Protein AF-A0A969AWW9-F1 (afdb_monomer_lite)

Radius of gyration: 29.96 Å; chains: 1; bounding box: 85×51×103 Å

Structure (mmCIF, N/CA/C/O backbone):
data_AF-A0A969AWW9-F1
#
_entry.id   AF-A0A969AWW9-F1
#
loop_
_atom_site.group_PDB
_atom_site.id
_atom_site.type_symbol
_atom_site.label_atom_id
_atom_site.label_alt_id
_atom_site.label_comp_id
_atom_site.label_asym_id
_atom_site.label_entity_id
_atom_site.label_seq_id
_atom_site.pdbx_PDB_ins_code
_atom_site.Cartn_x
_atom_site.Cartn_y
_atom_site.Cartn_z
_atom_site.occupancy
_atom_site.B_iso_or_equiv
_atom_site.auth_seq_id
_atom_site.auth_comp_id
_atom_site.auth_asym_id
_atom_site.auth_atom_id
_atom_site.pdbx_PDB_model_num
ATOM 1 N N . ARG A 1 1 ? -38.806 -22.828 31.845 1.00 36.97 1 ARG A N 1
ATOM 2 C CA . ARG A 1 1 ? -38.009 -23.152 30.639 1.00 36.97 1 ARG A CA 1
ATOM 3 C C . ARG A 1 1 ? -38.501 -22.253 29.519 1.00 36.97 1 ARG A C 1
ATOM 5 O O . ARG A 1 1 ? -39.472 -22.593 28.867 1.00 36.97 1 ARG A O 1
ATOM 12 N N . SER A 1 2 ? -37.865 -21.107 29.354 1.00 31.98 2 SER A N 1
ATOM 13 C CA . SER A 1 2 ? -38.026 -20.227 28.196 1.00 31.98 2 SER A CA 1
ATOM 14 C C . SER A 1 2 ? -36.754 -19.393 28.168 1.00 31.98 2 SER A C 1
ATOM 16 O O . SER A 1 2 ? -36.692 -18.295 28.705 1.00 31.98 2 SER A O 1
ATOM 18 N N . ALA A 1 3 ? -35.682 -20.030 27.698 1.00 30.47 3 ALA A N 1
ATOM 19 C CA . ALA A 1 3 ? -34.471 -19.326 27.329 1.00 30.47 3 ALA A CA 1
ATOM 20 C C . ALA A 1 3 ? -34.786 -18.638 26.001 1.00 30.47 3 ALA A C 1
ATOM 22 O O . ALA A 1 3 ? -34.836 -19.297 24.962 1.00 30.47 3 ALA A O 1
ATOM 23 N N . GLU A 1 4 ? -35.076 -17.343 26.050 1.00 33.41 4 GLU A N 1
ATOM 24 C CA . GLU A 1 4 ? -35.064 -16.505 24.858 1.00 33.41 4 GLU A CA 1
ATOM 25 C C . GLU A 1 4 ? -33.606 -16.388 24.410 1.00 33.41 4 GLU A C 1
ATOM 27 O O . GLU A 1 4 ? -32.812 -15.612 24.933 1.00 33.41 4 GLU A O 1
ATOM 32 N N . ARG A 1 5 ? -33.228 -17.263 23.477 1.00 35.44 5 ARG A N 1
ATOM 33 C CA . ARG A 1 5 ? -32.036 -17.091 22.654 1.00 35.44 5 ARG A CA 1
ATOM 34 C C . ARG A 1 5 ? -32.339 -15.957 21.680 1.00 35.44 5 ARG A C 1
ATOM 36 O O . ARG A 1 5 ? -33.062 -16.167 20.709 1.00 35.44 5 ARG A O 1
ATOM 43 N N . LEU A 1 6 ? -31.811 -14.770 21.955 1.00 31.50 6 LEU A N 1
ATOM 44 C CA . LEU A 1 6 ? -31.732 -13.699 20.968 1.00 31.50 6 LEU A CA 1
ATOM 45 C C . LEU A 1 6 ? -30.711 -14.111 19.904 1.00 31.50 6 LEU A C 1
ATOM 47 O O . LEU A 1 6 ? -29.504 -14.033 20.109 1.00 31.50 6 LEU A O 1
ATOM 51 N N . TRP A 1 7 ? -31.215 -14.593 18.772 1.00 31.75 7 TRP A N 1
ATOM 52 C CA . TRP A 1 7 ? -30.453 -14.691 17.536 1.00 31.75 7 TRP A CA 1
ATOM 53 C C . TRP A 1 7 ? -30.389 -13.283 16.944 1.00 31.75 7 TRP A C 1
ATOM 55 O O . TRP A 1 7 ? -31.351 -12.823 16.332 1.00 31.75 7 TRP A O 1
ATOM 65 N N . CYS A 1 8 ? -29.299 -12.556 17.178 1.00 40.34 8 CYS A N 1
ATOM 66 C CA . CYS A 1 8 ? -29.066 -11.298 16.479 1.00 40.34 8 CYS A CA 1
ATOM 67 C C . CYS A 1 8 ? -28.529 -11.646 15.084 1.00 40.34 8 CYS A C 1
ATOM 69 O O . CYS A 1 8 ? -27.363 -11.998 14.953 1.00 40.34 8 CYS A O 1
ATOM 71 N N . GLN A 1 9 ? -29.367 -11.585 14.044 1.00 47.66 9 GLN A N 1
ATOM 72 C CA . GLN A 1 9 ? -28.914 -11.609 12.641 1.00 47.66 9 GLN A CA 1
ATOM 73 C C . GLN A 1 9 ? -28.308 -10.255 12.218 1.00 47.66 9 GLN A C 1
ATOM 75 O O . GLN A 1 9 ? -28.541 -9.787 11.110 1.00 47.66 9 GLN A O 1
ATOM 80 N N . ARG A 1 10 ? -27.649 -9.544 13.137 1.00 70.81 10 ARG A N 1
ATOM 81 C CA . ARG A 1 10 ? -27.347 -8.117 12.995 1.00 70.81 10 ARG A CA 1
ATOM 82 C C . ARG A 1 10 ? -26.022 -7.757 13.644 1.00 70.81 10 ARG A C 1
ATOM 84 O O . ARG A 1 10 ? -25.650 -8.332 14.669 1.00 70.81 10 ARG A O 1
ATOM 91 N N . GLN A 1 11 ? -25.385 -6.768 13.033 1.00 79.75 11 GLN A N 1
ATOM 92 C CA . GLN A 1 11 ? -24.161 -6.109 13.459 1.00 79.75 11 GLN A CA 1
ATOM 93 C C . GLN A 1 11 ? -24.185 -5.728 14.948 1.00 79.75 11 GLN A C 1
ATOM 95 O O . GLN A 1 11 ? -25.173 -5.192 15.454 1.00 79.75 11 GLN A O 1
ATOM 100 N N . PHE A 1 12 ? -23.084 -5.989 15.651 1.00 89.88 12 PHE A N 1
ATOM 101 C CA . PHE A 1 12 ? -22.864 -5.572 17.034 1.00 89.88 12 PHE A CA 1
ATOM 102 C C . PHE A 1 12 ? -21.888 -4.395 17.081 1.00 89.88 12 PHE A C 1
ATOM 104 O O . PHE A 1 12 ? -20.783 -4.497 16.554 1.00 89.88 12 PHE A O 1
ATOM 111 N N . VAL A 1 13 ? -22.269 -3.306 17.755 1.00 91.25 13 VAL A N 1
ATOM 112 C CA . VAL A 1 13 ? -21.417 -2.122 17.942 1.00 91.25 13 VAL A CA 1
ATOM 113 C C . VAL A 1 13 ? -21.112 -1.921 19.428 1.00 91.25 13 VAL A C 1
ATOM 115 O O . VAL A 1 13 ? -22.020 -1.696 20.228 1.00 91.25 13 VAL A O 1
ATOM 118 N N . LEU A 1 14 ? -19.831 -1.972 19.796 1.00 94.69 14 LEU A N 1
ATOM 119 C CA . LEU A 1 14 ? -19.305 -1.598 21.107 1.00 94.69 14 LEU A CA 1
ATOM 120 C C . LEU A 1 14 ? -18.811 -0.148 21.065 1.00 94.69 14 LEU A C 1
ATOM 122 O O . LEU A 1 14 ? -17.746 0.119 20.515 1.00 94.69 14 LEU A O 1
ATOM 126 N N . LEU A 1 15 ? -19.568 0.772 21.663 1.00 94.44 15 LEU A N 1
ATOM 127 C CA . LEU A 1 15 ? -19.212 2.189 21.787 1.00 94.44 15 LEU A CA 1
ATOM 128 C C . LEU A 1 15 ? -18.663 2.476 23.189 1.00 94.44 15 LEU A C 1
ATOM 130 O O . LEU A 1 15 ? -19.399 2.351 24.169 1.00 94.44 15 LEU A O 1
ATOM 134 N N . ASN A 1 16 ? -17.399 2.888 23.293 1.00 93.75 16 ASN A N 1
ATOM 135 C CA . ASN A 1 16 ? -16.823 3.352 24.554 1.00 93.75 16 ASN A CA 1
ATOM 136 C C . ASN A 1 16 ? -15.764 4.451 24.333 1.00 93.75 16 ASN A C 1
ATOM 138 O O . ASN A 1 16 ? -14.600 4.121 24.094 1.00 93.75 16 ASN A O 1
ATOM 142 N N . PRO A 1 17 ? -16.117 5.745 24.480 1.00 93.19 17 PRO A N 1
ATOM 143 C CA . PRO A 1 17 ? -15.179 6.846 24.251 1.00 93.19 17 PRO A CA 1
ATOM 144 C C . PRO A 1 17 ? -13.960 6.853 25.185 1.00 93.19 17 PRO A C 1
ATOM 146 O O . PRO A 1 17 ? -12.937 7.450 24.862 1.00 93.19 17 PRO A O 1
ATOM 149 N N . ALA A 1 18 ? -14.036 6.177 26.338 1.00 90.50 18 ALA A N 1
ATOM 150 C CA . ALA A 1 18 ? -12.930 6.110 27.294 1.00 90.50 18 ALA A CA 1
ATOM 151 C C . ALA A 1 18 ? -11.772 5.202 26.844 1.00 90.50 18 ALA A C 1
ATOM 153 O O . ALA A 1 18 ? -10.684 5.294 27.410 1.00 90.50 18 ALA A O 1
ATOM 154 N N . GLY A 1 19 ? -12.006 4.328 25.859 1.00 92.19 19 GLY A N 1
ATOM 155 C CA . GLY A 1 19 ? -11.048 3.327 25.393 1.00 92.19 19 GLY A CA 1
ATOM 156 C C . GLY A 1 19 ? -11.542 1.889 25.560 1.00 92.19 19 GLY A C 1
ATOM 157 O O . GLY A 1 19 ? -12.453 1.598 26.342 1.00 92.19 19 GLY A O 1
ATOM 158 N N . VAL A 1 20 ? -10.941 0.967 24.809 1.00 93.06 20 VAL A N 1
ATOM 159 C CA . VAL A 1 20 ? -11.291 -0.462 24.809 1.00 93.06 20 VAL A CA 1
ATOM 160 C C . VAL A 1 20 ? -10.021 -1.309 24.842 1.00 93.06 20 VAL A C 1
ATOM 162 O O . VAL A 1 20 ? -9.106 -1.097 24.054 1.00 93.06 20 VAL A O 1
ATOM 165 N N . LEU A 1 21 ? -9.981 -2.302 25.731 1.00 92.88 21 LEU A N 1
ATOM 166 C CA . LEU A 1 21 ? -8.892 -3.275 25.827 1.00 92.88 21 LEU A CA 1
ATOM 167 C C . LEU A 1 21 ? -9.458 -4.694 25.717 1.00 92.88 21 LEU A C 1
ATOM 169 O O . LEU A 1 21 ? -10.200 -5.138 26.596 1.00 92.88 21 LEU A O 1
ATOM 173 N N . PHE A 1 22 ? -9.079 -5.414 24.664 1.00 93.25 22 PHE A N 1
ATOM 174 C CA . PHE A 1 22 ? -9.301 -6.852 24.540 1.00 93.25 22 PHE A CA 1
ATOM 175 C C . PHE A 1 22 ? -8.030 -7.579 24.985 1.00 93.25 22 PHE A C 1
ATOM 177 O O . PHE A 1 22 ? -6.976 -7.453 24.362 1.00 93.25 22 PHE A O 1
ATOM 184 N N . GLY A 1 23 ? -8.119 -8.312 26.094 1.00 89.44 23 GLY A N 1
ATOM 185 C CA . GLY A 1 23 ? -6.998 -9.088 26.626 1.00 89.44 23 GLY A CA 1
ATOM 186 C C . GLY A 1 23 ? -6.715 -10.354 25.803 1.00 89.44 23 GLY A C 1
ATOM 187 O O . GLY A 1 23 ? -7.521 -10.729 24.955 1.00 89.44 23 GLY A O 1
ATOM 188 N N . PRO A 1 24 ? -5.631 -11.091 26.104 1.00 85.88 24 PRO A N 1
ATOM 189 C CA . PRO A 1 24 ? -5.196 -12.253 25.314 1.00 85.88 24 PRO A CA 1
ATOM 190 C C . PRO A 1 24 ? -6.205 -13.403 25.233 1.00 85.88 24 PRO A C 1
ATOM 192 O O . PRO A 1 24 ? -6.166 -14.210 24.314 1.00 85.88 24 PRO A O 1
ATOM 195 N N . ASN A 1 25 ? -7.137 -13.475 26.187 1.00 87.62 25 ASN A N 1
ATOM 196 C CA . ASN A 1 25 ? -8.188 -14.495 26.223 1.00 87.62 25 ASN A CA 1
ATOM 197 C C . ASN A 1 25 ? -9.546 -13.977 25.717 1.00 87.62 25 ASN A C 1
ATOM 199 O O . ASN A 1 25 ? -10.559 -14.663 25.866 1.00 87.62 25 ASN A O 1
ATOM 203 N N . SER A 1 26 ? -9.605 -12.751 25.190 1.00 91.50 26 SER A N 1
ATOM 204 C CA . SER A 1 26 ? -10.827 -12.192 24.618 1.00 91.50 26 SER A CA 1
ATOM 205 C C . SER A 1 26 ? -11.180 -12.908 23.316 1.00 91.50 26 SER A C 1
ATOM 207 O O . SER A 1 26 ? -10.317 -13.134 22.471 1.00 91.50 26 SER A O 1
ATOM 209 N N . ALA A 1 27 ? -12.462 -13.240 23.167 1.00 92.88 27 ALA A N 1
ATOM 210 C CA . ALA A 1 27 ? -13.022 -13.847 21.968 1.00 92.88 27 ALA A CA 1
ATOM 211 C C . ALA A 1 27 ? -14.441 -13.331 21.714 1.00 92.88 27 ALA A C 1
ATOM 213 O O . ALA A 1 27 ? -15.163 -12.978 22.653 1.00 92.88 27 ALA A O 1
ATOM 214 N N . LEU A 1 28 ? -14.844 -13.316 20.444 1.00 91.62 28 LEU A N 1
ATOM 215 C CA . LEU A 1 28 ? -16.202 -12.976 20.028 1.00 91.62 28 LEU A CA 1
ATOM 216 C C . LEU A 1 28 ? -17.035 -14.248 19.850 1.00 91.62 28 LEU A C 1
ATOM 218 O O . LEU A 1 28 ? -16.562 -15.260 19.342 1.00 91.62 28 LEU A O 1
ATOM 222 N N . ASN A 1 29 ? -18.301 -14.188 20.259 1.00 88.00 29 ASN A N 1
ATOM 223 C CA . ASN A 1 29 ? -19.295 -15.222 19.979 1.00 88.00 29 ASN A CA 1
ATOM 224 C C . ASN A 1 29 ? -20.550 -14.543 19.429 1.00 88.00 29 ASN A C 1
ATOM 226 O O . ASN A 1 29 ? -21.509 -14.279 20.157 1.00 88.00 29 ASN A O 1
ATOM 230 N N . LEU A 1 30 ? -20.472 -14.170 18.155 1.00 86.56 30 LEU A N 1
ATOM 231 C CA . LEU A 1 30 ? -21.466 -13.372 17.450 1.00 86.56 30 LEU A CA 1
ATOM 232 C C . LEU A 1 30 ? -21.773 -14.036 16.104 1.00 86.56 30 LEU A C 1
ATOM 234 O O . LEU A 1 30 ? -20.891 -14.606 15.467 1.00 86.56 30 LEU A O 1
ATOM 238 N N . GLY A 1 31 ? -23.033 -13.964 15.676 1.00 84.19 31 GLY A N 1
ATOM 239 C CA . GLY A 1 31 ? -23.485 -14.513 14.393 1.00 84.19 31 GLY A CA 1
ATOM 240 C C . GLY A 1 31 ? -23.441 -13.520 13.229 1.00 84.19 31 GLY A C 1
ATOM 241 O O . GLY A 1 31 ? -24.075 -13.793 12.219 1.00 84.19 31 GLY A O 1
ATOM 242 N N . GLY A 1 32 ? -22.777 -12.372 13.388 1.00 89.06 32 GLY A N 1
ATOM 243 C CA . GLY A 1 32 ? -22.744 -11.288 12.405 1.00 89.06 32 GLY A CA 1
ATOM 244 C C . GLY A 1 32 ? -21.551 -10.352 12.611 1.00 89.06 32 GLY A C 1
ATOM 245 O O . GLY A 1 32 ? -20.664 -10.641 13.418 1.00 89.06 32 GLY A O 1
ATOM 246 N N . SER A 1 33 ? -21.557 -9.231 11.893 1.00 91.94 33 SER A N 1
ATOM 247 C CA . SER A 1 33 ? -20.507 -8.208 11.914 1.00 91.94 33 SER A CA 1
ATOM 248 C C . SER A 1 33 ? -20.276 -7.585 13.298 1.00 91.94 33 SER A C 1
ATOM 250 O O . SER A 1 33 ? -21.187 -7.481 14.124 1.00 91.94 33 SER A O 1
ATOM 252 N N . PHE A 1 34 ? -19.050 -7.130 13.546 1.00 94.69 34 PHE A N 1
ATOM 253 C CA . PHE A 1 34 ? -18.614 -6.537 14.807 1.00 94.69 34 PHE A CA 1
ATOM 254 C C . PHE A 1 34 ? -17.907 -5.203 14.573 1.00 94.69 34 PHE A C 1
ATOM 256 O O . PHE A 1 34 ? -17.022 -5.099 13.729 1.00 94.69 34 PHE A O 1
ATOM 263 N N . THR A 1 35 ? -18.246 -4.192 15.366 1.00 95.38 35 THR A N 1
ATOM 264 C CA . THR A 1 35 ? -17.540 -2.911 15.394 1.00 95.38 35 THR A CA 1
ATOM 265 C C . THR A 1 35 ? -17.228 -2.527 16.833 1.00 95.38 35 THR A C 1
ATOM 267 O O . THR A 1 35 ? -18.141 -2.411 17.644 1.00 95.38 35 THR A O 1
ATOM 270 N N . ALA A 1 36 ? -15.963 -2.286 17.161 1.00 96.56 36 ALA A N 1
ATOM 271 C CA . ALA A 1 36 ? -15.570 -1.611 18.394 1.00 96.56 36 ALA A CA 1
ATOM 272 C C . ALA A 1 36 ? -15.110 -0.193 18.069 1.00 96.56 36 ALA A C 1
ATOM 274 O O . ALA A 1 36 ? -14.318 0.006 17.148 1.00 96.56 36 ALA A O 1
ATOM 275 N N . THR A 1 37 ? -15.601 0.792 18.818 1.00 95.94 37 THR A N 1
ATOM 276 C CA . THR A 1 37 ? -15.258 2.189 18.581 1.00 95.94 37 THR A CA 1
ATOM 277 C C . THR A 1 37 ? -15.151 3.029 19.849 1.00 95.94 37 THR A C 1
ATOM 279 O O . THR A 1 37 ? -15.879 2.816 20.822 1.00 95.94 37 THR A O 1
ATOM 282 N N . THR A 1 38 ? -14.248 4.011 19.818 1.00 95.31 38 THR A N 1
ATOM 283 C CA . THR A 1 38 ? -14.089 5.046 20.856 1.00 95.31 38 THR A CA 1
ATOM 284 C C . THR A 1 38 ? -14.652 6.401 20.429 1.00 95.31 38 THR A C 1
ATOM 286 O O . THR A 1 38 ? -14.336 7.428 21.023 1.00 95.31 38 THR A O 1
ATOM 289 N N . ALA A 1 39 ? -15.508 6.414 19.407 1.00 93.50 39 ALA A N 1
ATOM 290 C CA . ALA A 1 39 ? -16.278 7.590 19.037 1.00 93.50 39 ALA A CA 1
ATOM 291 C C . ALA A 1 39 ? -17.199 8.047 20.179 1.00 93.50 39 ALA A C 1
ATOM 293 O O . ALA A 1 39 ? -17.573 7.270 21.056 1.00 93.50 39 ALA A O 1
ATOM 294 N N . ASP A 1 40 ? -17.638 9.299 20.121 1.00 91.12 40 ASP A N 1
ATOM 295 C CA . ASP A 1 40 ? -18.610 9.859 21.063 1.00 91.12 40 ASP A CA 1
ATOM 296 C C . ASP A 1 40 ? -20.048 9.491 20.689 1.00 91.12 40 ASP A C 1
ATOM 298 O O . ASP A 1 40 ? -20.936 9.402 21.545 1.00 91.12 40 ASP A O 1
ATOM 302 N N . SER A 1 41 ? -20.292 9.275 19.393 1.00 91.31 41 SER A N 1
ATOM 303 C CA . SER A 1 41 ? -21.590 8.836 18.890 1.00 91.31 41 SER A CA 1
ATOM 304 C C . SER A 1 41 ? -21.515 8.059 17.579 1.00 91.31 41 SER A C 1
ATOM 306 O O . SER A 1 41 ? -20.555 8.180 16.815 1.00 91.31 41 SER A O 1
ATOM 308 N N . VAL A 1 42 ? -22.568 7.282 17.327 1.00 91.94 42 VAL A N 1
ATOM 309 C CA . VAL A 1 42 ? -22.789 6.459 16.136 1.00 91.94 42 VAL A CA 1
ATOM 310 C C . VAL A 1 42 ? -24.045 6.951 15.415 1.00 91.94 42 VAL A C 1
ATOM 312 O O . VAL A 1 42 ? -25.115 7.050 16.018 1.00 91.94 42 VAL A O 1
ATOM 315 N N . THR A 1 43 ? -23.933 7.242 14.122 1.00 90.38 43 THR A N 1
ATOM 316 C CA . THR A 1 43 ? -25.058 7.642 13.266 1.00 90.38 43 THR A CA 1
ATOM 317 C C . THR A 1 43 ? -25.743 6.413 12.663 1.00 90.38 43 THR A C 1
ATOM 319 O O . THR A 1 43 ? -25.059 5.526 12.166 1.00 90.38 43 THR A O 1
ATOM 322 N N . PHE A 1 44 ? -27.079 6.400 12.646 1.00 87.62 44 PHE A N 1
ATOM 323 C CA . PHE A 1 44 ? -27.923 5.380 12.008 1.00 87.62 44 PHE A CA 1
ATOM 324 C C . PHE A 1 44 ? -28.958 6.072 11.112 1.00 87.62 44 PHE A C 1
ATOM 326 O O . PHE A 1 44 ? -29.985 6.551 11.601 1.00 87.62 44 PHE A O 1
ATOM 333 N N . GLY A 1 45 ? -28.680 6.203 9.812 1.00 83.06 45 GLY A N 1
ATOM 334 C CA . GLY A 1 45 ? -29.536 6.973 8.903 1.00 83.06 45 GLY A CA 1
ATOM 335 C C . GLY A 1 45 ? -29.681 8.431 9.363 1.00 83.06 45 GLY A C 1
ATOM 336 O O . GLY A 1 45 ? -28.723 9.201 9.317 1.00 83.06 45 GLY A O 1
ATOM 337 N N . THR A 1 46 ? -30.877 8.823 9.819 1.00 81.19 46 THR A N 1
ATOM 338 C CA . THR A 1 46 ? -31.132 10.153 10.412 1.00 81.19 46 THR A CA 1
ATOM 339 C C . THR A 1 46 ? -31.007 10.191 11.940 1.00 81.19 46 THR A C 1
ATOM 341 O O . THR A 1 46 ? -31.065 11.273 12.522 1.00 81.19 46 THR A O 1
ATOM 344 N N . GLY A 1 47 ? -30.895 9.036 12.599 1.00 86.56 47 GLY A N 1
ATOM 345 C CA . GLY A 1 47 ? -30.758 8.907 14.049 1.00 86.56 47 GLY A CA 1
ATOM 346 C C . GLY A 1 47 ? -29.304 8.959 14.517 1.00 86.56 47 GLY A C 1
ATOM 347 O O . GLY A 1 47 ? -28.373 8.715 13.749 1.00 86.56 47 GLY A O 1
ATOM 348 N N . ASN A 1 48 ? -29.102 9.261 15.800 1.00 89.62 48 ASN A N 1
ATOM 349 C CA . ASN A 1 48 ? -27.782 9.282 16.425 1.00 89.62 48 ASN A CA 1
ATOM 350 C C . ASN A 1 48 ? -27.842 8.639 17.812 1.00 89.62 48 ASN A C 1
ATOM 352 O O . ASN A 1 48 ? -28.714 8.969 18.616 1.00 89.62 48 ASN A O 1
ATOM 356 N N . PHE A 1 49 ? -26.899 7.747 18.089 1.00 90.88 49 PHE A N 1
ATOM 357 C CA . PHE A 1 49 ? -26.690 7.139 19.395 1.00 90.88 49 PHE A CA 1
ATOM 358 C C . PHE A 1 49 ? -25.417 7.720 20.013 1.00 90.88 49 PHE A C 1
ATOM 360 O O . PHE A 1 49 ? -24.321 7.448 19.533 1.00 90.88 49 PHE A O 1
ATOM 367 N N . GLY A 1 50 ? -25.549 8.542 21.053 1.00 90.88 50 GLY A N 1
ATOM 368 C CA . GLY A 1 50 ? -24.426 9.106 21.800 1.00 90.88 50 GLY A CA 1
ATOM 369 C C . GLY A 1 50 ? -24.126 8.326 23.077 1.00 90.88 50 GLY A C 1
ATOM 370 O O . GLY A 1 50 ? -25.045 7.924 23.793 1.00 90.88 50 GLY A O 1
ATOM 371 N N . ALA A 1 51 ? -22.841 8.169 23.401 1.00 87.62 51 ALA A N 1
ATOM 372 C CA . ALA A 1 51 ? -22.387 7.418 24.576 1.00 87.62 51 ALA A CA 1
ATOM 373 C C . ALA A 1 51 ? -22.851 8.036 25.909 1.00 87.62 51 ALA A C 1
ATOM 375 O O . ALA A 1 51 ? -23.099 7.328 26.882 1.00 87.62 51 ALA A O 1
ATOM 376 N N . ILE A 1 52 ? -22.977 9.365 25.941 1.00 82.62 52 ILE A N 1
ATOM 377 C CA . ILE A 1 52 ? -23.333 10.164 27.126 1.00 82.62 52 ILE A CA 1
ATOM 378 C C . ILE A 1 52 ? -24.558 11.064 26.890 1.00 82.62 52 ILE A C 1
ATOM 380 O O . ILE A 1 52 ? -24.818 11.985 27.663 1.00 82.62 52 ILE A O 1
ATOM 384 N N . ALA A 1 53 ? -25.298 10.824 25.806 1.00 82.75 53 ALA A N 1
ATOM 385 C CA . ALA A 1 53 ? -26.446 11.632 25.408 1.00 82.75 53 ALA A CA 1
ATOM 386 C C . ALA A 1 53 ? -27.777 10.978 25.809 1.00 82.75 53 ALA A C 1
ATOM 388 O O . ALA A 1 53 ? -27.876 9.766 26.005 1.00 82.75 53 ALA A O 1
ATOM 389 N N . THR A 1 54 ? -28.838 11.784 25.872 1.00 85.38 54 THR A N 1
ATOM 390 C CA . THR A 1 54 ? -30.207 11.256 25.888 1.00 85.38 54 THR A CA 1
ATOM 391 C C . THR A 1 54 ? -30.541 10.736 24.492 1.00 85.38 54 THR A C 1
ATOM 393 O O . THR A 1 54 ? -30.675 11.524 23.559 1.00 85.38 54 THR A O 1
ATOM 396 N N . ASN A 1 55 ? -30.671 9.416 24.353 1.00 89.12 55 ASN A N 1
ATOM 397 C CA . ASN A 1 55 ? -30.870 8.759 23.062 1.00 89.12 55 ASN A CA 1
ATOM 398 C C . ASN A 1 55 ? -32.354 8.539 22.736 1.00 89.12 55 ASN A C 1
ATOM 400 O O . ASN A 1 55 ? -33.116 8.059 23.578 1.00 89.12 55 ASN A O 1
ATOM 404 N N . ASP A 1 56 ? -32.737 8.819 21.488 1.00 88.88 56 ASP A N 1
ATOM 405 C CA . ASP A 1 56 ? -34.010 8.373 20.914 1.00 88.88 56 ASP A CA 1
ATOM 406 C C . ASP A 1 56 ? -33.816 7.022 20.216 1.00 88.88 56 ASP A C 1
ATOM 408 O O . ASP A 1 56 ? -33.452 6.941 19.043 1.00 88.88 56 ASP A O 1
ATOM 412 N N . TYR A 1 57 ? -34.065 5.941 20.954 1.00 87.50 57 TYR A N 1
ATOM 413 C CA . TYR A 1 57 ? -33.912 4.575 20.448 1.00 87.50 57 TYR A CA 1
ATOM 414 C C . TYR A 1 57 ? -34.874 4.235 19.300 1.00 87.50 57 TYR A C 1
ATOM 416 O O . TYR A 1 57 ? -34.593 3.316 18.535 1.00 87.50 57 TYR A O 1
ATOM 424 N N . GLY A 1 58 ? -35.992 4.960 19.156 1.00 87.75 58 GLY A N 1
ATOM 425 C CA . GLY A 1 58 ? -36.939 4.756 18.057 1.00 87.75 58 GLY A CA 1
ATOM 426 C C . GLY A 1 58 ? -36.418 5.267 16.712 1.00 87.75 58 GLY A C 1
ATOM 427 O O . GLY A 1 58 ? -36.873 4.804 15.668 1.00 87.75 58 GLY A O 1
ATOM 428 N N . ALA A 1 59 ? -35.447 6.184 16.738 1.00 84.75 59 ALA A N 1
ATOM 429 C CA . ALA A 1 59 ? -34.809 6.753 15.555 1.00 84.75 59 ALA A CA 1
ATOM 430 C C . ALA A 1 59 ? -33.585 5.952 15.067 1.00 84.75 59 ALA A C 1
ATOM 432 O O . ALA A 1 59 ? -33.037 6.268 14.013 1.00 84.75 59 ALA A O 1
ATOM 433 N N . LEU A 1 60 ? -33.149 4.925 15.808 1.00 85.88 60 LEU A N 1
ATOM 434 C CA . LEU A 1 60 ? -31.998 4.084 15.458 1.00 85.88 60 LEU A CA 1
ATOM 435 C C . LEU A 1 60 ? -32.431 2.964 14.504 1.00 85.88 60 LEU A C 1
ATOM 437 O O . LEU A 1 60 ? -32.660 1.824 14.910 1.00 85.88 60 LEU A O 1
ATOM 441 N N . VAL A 1 61 ? -32.605 3.315 13.230 1.00 82.56 61 VAL A N 1
ATOM 442 C CA . VAL A 1 61 ? -33.078 2.401 12.183 1.00 82.56 61 VAL A CA 1
ATOM 443 C C . VAL A 1 61 ? -31.999 2.218 11.120 1.00 82.56 61 VAL A C 1
ATOM 445 O O . VAL A 1 61 ? -31.446 3.197 10.627 1.00 82.56 61 VAL A O 1
ATOM 448 N N . GLY A 1 62 ? -31.764 0.963 10.727 1.00 81.19 62 GLY A N 1
ATOM 449 C CA . GLY A 1 62 ? -30.763 0.590 9.724 1.00 81.19 62 GLY A CA 1
ATOM 450 C C . GLY A 1 62 ? -29.393 0.297 10.331 1.00 81.19 62 GLY A C 1
ATOM 451 O O . GLY A 1 62 ? -29.271 0.131 11.548 1.00 81.19 62 GLY A O 1
ATOM 452 N N . ASP A 1 63 ? -28.388 0.221 9.466 1.00 81.44 63 ASP A N 1
ATOM 453 C CA . ASP A 1 63 ? -27.001 -0.031 9.848 1.00 81.44 63 ASP A CA 1
ATOM 454 C C . ASP A 1 63 ? -26.281 1.278 10.233 1.00 81.44 63 ASP A C 1
ATOM 456 O O . ASP A 1 63 ? -26.722 2.372 9.854 1.00 81.44 63 ASP A O 1
ATOM 460 N N . PRO A 1 64 ? -25.191 1.211 11.019 1.00 85.69 64 PRO A N 1
ATOM 461 C CA . PRO A 1 64 ? -24.356 2.365 11.318 1.00 85.69 64 PRO A CA 1
ATOM 462 C C . PRO A 1 64 ? -23.791 2.991 10.040 1.00 85.69 64 PRO A C 1
ATOM 464 O O . PRO A 1 64 ? -23.111 2.333 9.258 1.00 85.69 64 PRO A O 1
ATOM 467 N N . THR A 1 65 ? -24.006 4.292 9.863 1.00 85.31 65 THR A N 1
ATOM 468 C CA . THR A 1 65 ? -23.524 5.055 8.699 1.00 85.31 65 THR A CA 1
ATOM 469 C C . THR A 1 65 ? -22.399 6.030 9.048 1.00 85.31 65 THR A C 1
ATOM 471 O O . THR A 1 65 ? -21.893 6.749 8.185 1.00 85.31 65 THR A O 1
ATOM 474 N N . GLY A 1 66 ? -21.998 6.119 10.317 1.00 87.81 66 GLY A N 1
ATOM 475 C CA . GLY A 1 66 ? -20.855 6.939 10.702 1.00 87.81 66 GLY A CA 1
ATOM 476 C C . GLY A 1 66 ? -20.578 6.996 12.196 1.00 87.81 66 GLY A C 1
ATOM 477 O O . GLY A 1 66 ? -21.421 6.649 13.020 1.00 87.81 66 GLY A O 1
ATOM 478 N N . PHE A 1 67 ? -19.394 7.495 12.521 1.00 91.06 67 PHE A N 1
ATOM 479 C CA . PHE A 1 67 ? -18.860 7.660 13.864 1.00 91.06 67 PHE A CA 1
ATOM 480 C C . PHE A 1 67 ? -18.359 9.088 14.041 1.00 91.06 67 PHE A C 1
ATOM 482 O O . PHE A 1 67 ? -17.694 9.632 13.163 1.00 91.06 67 PHE A O 1
ATOM 489 N N . THR A 1 68 ? -18.686 9.713 15.165 1.00 90.38 68 THR A N 1
ATOM 490 C CA . THR A 1 68 ? -18.280 11.097 15.445 1.00 90.38 68 THR A CA 1
ATOM 491 C C . THR A 1 68 ? -17.283 11.121 16.594 1.00 90.38 68 THR A C 1
ATOM 493 O O . THR A 1 68 ? -17.632 10.699 17.695 1.00 90.38 68 THR A O 1
ATOM 496 N N . PHE A 1 69 ? -16.082 11.639 16.340 1.00 89.69 69 PHE A N 1
ATOM 497 C CA . PHE A 1 69 ? -15.017 11.875 17.312 1.00 89.69 69 PHE A CA 1
ATOM 498 C C . PHE A 1 69 ? -14.937 13.374 17.569 1.00 89.69 69 PHE A C 1
ATOM 500 O O . PHE A 1 69 ? -14.380 14.137 16.792 1.00 89.69 69 PHE A O 1
ATOM 507 N N . SER A 1 70 ? -15.574 13.817 18.636 1.00 82.88 70 SER A N 1
ATOM 508 C CA . SER A 1 70 ? -15.661 15.225 19.001 1.00 82.88 70 SER A CA 1
ATOM 509 C C . SER A 1 70 ? -14.638 15.664 20.044 1.00 82.88 70 SER A C 1
ATOM 511 O O . SER A 1 70 ? -14.397 16.860 20.172 1.00 82.88 70 SER A O 1
ATOM 513 N N . SER A 1 71 ? -14.033 14.719 20.768 1.00 80.81 71 SER A N 1
ATOM 514 C CA . SER A 1 71 ? -12.843 14.979 21.582 1.00 80.81 71 SER A CA 1
ATOM 515 C C . SER A 1 71 ? -11.617 15.212 20.693 1.00 80.81 71 SER A C 1
ATOM 517 O O . SER A 1 71 ? -11.487 14.592 19.641 1.00 80.81 71 SER A O 1
ATOM 519 N N . ASP A 1 72 ? -10.713 16.076 21.152 1.00 80.06 72 ASP A N 1
ATOM 520 C CA . ASP A 1 72 ? -9.364 16.303 20.621 1.00 80.06 72 ASP A CA 1
ATOM 521 C C . ASP A 1 72 ? -8.413 15.115 20.867 1.00 80.06 72 ASP A C 1
ATOM 523 O O . ASP A 1 72 ? -7.511 14.859 20.071 1.00 80.06 72 ASP A O 1
ATOM 527 N N . ALA A 1 73 ? -8.645 14.353 21.938 1.00 84.31 73 ALA A N 1
ATOM 528 C CA . ALA A 1 73 ? -7.886 13.165 22.318 1.00 84.31 73 ALA A CA 1
ATOM 529 C C . ALA A 1 73 ? -8.805 11.937 22.501 1.00 84.31 73 ALA A C 1
ATOM 531 O O . ALA A 1 73 ? -9.030 11.491 23.631 1.00 84.31 73 ALA A O 1
ATOM 532 N N . PRO A 1 74 ? -9.361 11.379 21.410 1.00 89.81 74 PRO A N 1
ATOM 533 C CA . PRO A 1 74 ? -10.222 10.202 21.482 1.00 89.81 74 PRO A CA 1
ATOM 534 C C . PRO A 1 74 ? -9.503 8.975 22.060 1.00 89.81 74 PRO A C 1
ATOM 536 O O . PRO A 1 74 ? -8.305 8.781 21.857 1.00 89.81 74 PRO A O 1
ATOM 539 N N . GLY A 1 75 ? -10.248 8.117 22.768 1.00 92.00 75 GLY A N 1
ATOM 540 C CA . GLY A 1 75 ? -9.682 6.958 23.463 1.00 92.00 75 GLY A CA 1
ATOM 541 C C . GLY A 1 75 ? -9.047 5.915 22.533 1.00 92.00 75 GLY A C 1
ATOM 542 O O . GLY A 1 75 ? -9.401 5.805 21.354 1.00 92.00 75 GLY A O 1
ATOM 543 N N . SER A 1 76 ? -8.144 5.101 23.082 1.00 93.19 76 SER A N 1
ATOM 544 C CA . SER A 1 76 ? -7.447 4.038 22.344 1.00 93.19 76 SER A CA 1
ATOM 545 C C . SER A 1 76 ? -8.207 2.704 22.345 1.00 93.19 76 SER A C 1
ATOM 547 O O . SER A 1 76 ? -8.911 2.370 23.301 1.00 93.19 76 SER A O 1
ATOM 549 N N . ILE A 1 77 ? -8.010 1.899 21.300 1.00 95.19 77 ILE A N 1
ATOM 550 C CA . ILE A 1 77 ? -8.402 0.488 21.228 1.00 95.19 77 ILE A CA 1
ATOM 551 C C . ILE A 1 77 ? -7.136 -0.361 21.176 1.00 95.19 77 ILE A C 1
ATOM 553 O O . ILE A 1 77 ? -6.280 -0.145 20.324 1.00 95.19 77 ILE A O 1
ATOM 557 N N . VAL A 1 78 ? -7.033 -1.357 22.052 1.00 94.50 78 VAL A N 1
ATOM 558 C CA . VAL A 1 78 ? -5.949 -2.344 22.016 1.00 94.50 78 VAL A CA 1
ATOM 559 C C . VAL A 1 78 ? -6.545 -3.745 21.959 1.00 94.50 78 VAL A C 1
ATOM 561 O O . VAL A 1 78 ? -7.348 -4.108 22.822 1.00 94.50 78 VAL A O 1
ATOM 564 N N . ASN A 1 79 ? -6.152 -4.538 20.963 1.00 95.06 79 ASN A N 1
ATOM 565 C CA . ASN A 1 79 ? -6.516 -5.946 20.856 1.00 95.06 79 ASN A CA 1
ATOM 566 C C . ASN A 1 79 ? -5.298 -6.860 20.987 1.00 95.06 79 ASN A C 1
ATOM 568 O O . ASN A 1 79 ? -4.496 -6.939 20.064 1.00 95.06 79 ASN A O 1
ATOM 572 N N . GLY A 1 80 ? -5.227 -7.616 22.083 1.00 92.75 80 GLY A N 1
ATOM 573 C CA . GLY A 1 80 ? -4.338 -8.775 22.213 1.00 92.75 80 GLY A CA 1
ATOM 574 C C . GLY A 1 80 ? -5.054 -10.121 22.109 1.00 92.75 80 GLY A C 1
ATOM 575 O O . GLY A 1 80 ? -4.405 -11.150 22.250 1.00 92.75 80 GLY A O 1
ATOM 576 N N . GLY A 1 81 ? -6.378 -10.131 21.926 1.00 92.62 81 GLY A N 1
ATOM 577 C CA . GLY A 1 81 ? -7.197 -11.343 21.870 1.00 92.62 81 GLY A CA 1
ATOM 578 C C . GLY A 1 81 ? -7.388 -11.897 20.458 1.00 92.62 81 GLY A C 1
ATOM 579 O O . GLY A 1 81 ? -6.849 -11.378 19.481 1.00 92.62 81 GLY A O 1
ATOM 580 N N . ASN A 1 82 ? -8.205 -12.947 20.353 1.00 95.44 82 ASN A N 1
ATOM 581 C CA . ASN A 1 82 ? -8.605 -13.555 19.084 1.00 95.44 82 ASN A CA 1
ATOM 582 C C . ASN A 1 82 ? -10.059 -13.181 18.767 1.00 95.44 82 ASN A C 1
ATOM 584 O O . ASN A 1 82 ? -11.002 -13.790 19.281 1.00 95.44 82 ASN A O 1
ATOM 588 N N . LEU A 1 83 ? -10.245 -12.155 17.941 1.00 97.12 83 LEU A N 1
ATOM 589 C CA . LEU A 1 83 ? -11.557 -11.647 17.561 1.00 97.12 83 LEU A CA 1
ATOM 590 C C . LEU A 1 83 ? -11.915 -12.171 16.168 1.00 97.12 83 LEU A C 1
ATOM 592 O O . LEU A 1 83 ? -11.273 -11.826 15.181 1.00 97.12 83 LEU A O 1
ATOM 596 N N . ALA A 1 84 ? -12.961 -12.990 16.084 1.00 96.75 84 ALA A N 1
ATOM 597 C CA . ALA A 1 84 ? -13.405 -13.593 14.833 1.00 96.75 84 ALA A CA 1
ATOM 598 C C . ALA A 1 84 ? -14.898 -13.351 14.592 1.00 96.75 84 ALA A C 1
ATOM 600 O O . ALA A 1 84 ? -15.706 -13.440 15.522 1.00 96.75 84 ALA A O 1
ATOM 601 N N . VAL A 1 85 ? -15.262 -13.082 13.339 1.00 95.62 85 VAL A N 1
ATOM 602 C CA . VAL A 1 85 ? -16.653 -13.016 12.867 1.00 95.62 85 VAL A CA 1
ATOM 603 C C . VAL A 1 85 ? -16.951 -14.161 11.895 1.00 95.62 85 VAL A C 1
ATOM 605 O O . VAL A 1 85 ? -16.056 -14.888 11.462 1.00 95.62 85 VAL A O 1
ATOM 608 N N . SER A 1 86 ? -18.235 -14.369 11.595 1.00 93.88 86 SER A N 1
ATOM 609 C CA . SER A 1 86 ? -18.659 -15.410 10.649 1.00 93.88 86 SER A CA 1
ATOM 610 C C . SER A 1 86 ? -18.219 -15.081 9.211 1.00 93.88 86 SER A C 1
ATOM 612 O O . SER A 1 86 ? -17.964 -13.915 8.910 1.00 93.88 86 SER A O 1
ATOM 614 N N . PRO A 1 87 ? -18.129 -16.073 8.304 1.00 94.38 87 PRO A N 1
ATOM 615 C CA . PRO A 1 87 ? -17.736 -15.811 6.925 1.00 94.38 87 PRO A CA 1
ATOM 616 C C . PRO A 1 87 ? -18.636 -14.783 6.227 1.00 94.38 87 PRO A C 1
ATOM 618 O O . PRO A 1 87 ? -19.856 -14.845 6.368 1.00 94.38 87 PRO A O 1
ATOM 621 N N . GLY A 1 88 ? -18.035 -13.867 5.467 1.00 92.94 88 GLY A N 1
ATOM 622 C CA . GLY A 1 88 ? -18.723 -12.771 4.775 1.00 92.94 88 GLY A CA 1
ATOM 623 C C . GLY A 1 88 ? -19.050 -11.555 5.651 1.00 92.94 88 GLY A C 1
ATOM 624 O O . GLY A 1 88 ? -19.536 -10.553 5.134 1.00 92.94 88 GLY A O 1
ATOM 625 N N . GLU A 1 89 ? -18.780 -11.611 6.957 1.00 93.94 89 GLU A N 1
ATOM 626 C CA . GLU A 1 89 ? -19.053 -10.512 7.889 1.00 93.94 89 GLU A CA 1
ATOM 627 C C . GLU A 1 89 ? -17.864 -9.555 8.032 1.00 93.94 89 GLU A C 1
ATOM 629 O O . GLU A 1 89 ? -16.726 -9.876 7.702 1.00 93.94 89 GLU A O 1
ATOM 634 N N . THR A 1 90 ? -18.117 -8.361 8.565 1.00 93.50 90 THR A N 1
ATOM 635 C CA . THR A 1 90 ? -17.087 -7.339 8.783 1.00 93.50 90 THR A CA 1
ATOM 636 C C . THR A 1 90 ? -16.690 -7.230 10.256 1.00 93.50 90 THR A C 1
ATOM 638 O O . THR A 1 90 ? -17.547 -7.224 11.142 1.00 93.50 90 THR A O 1
ATOM 641 N N . LEU A 1 91 ? -15.392 -7.079 10.522 1.00 96.19 91 LEU A N 1
ATOM 642 C CA . LEU A 1 91 ? -14.815 -6.774 11.830 1.00 96.19 91 LEU A CA 1
ATOM 643 C C . LEU A 1 91 ? -14.099 -5.418 11.766 1.00 96.19 91 LEU A C 1
ATOM 645 O O . LEU A 1 91 ? -13.135 -5.261 11.026 1.00 96.19 91 LEU A O 1
ATOM 649 N N . GLN A 1 92 ? -14.553 -4.439 12.550 1.00 96.19 92 GLN A N 1
ATOM 650 C CA . GLN A 1 92 ? -14.007 -3.077 12.545 1.00 96.19 92 GLN A CA 1
ATOM 651 C C . GLN A 1 92 ? -13.532 -2.654 13.938 1.00 96.19 92 GLN A C 1
ATOM 653 O O . GLN A 1 92 ? -14.273 -2.781 14.915 1.00 96.19 92 GLN A O 1
ATOM 658 N N . LEU A 1 93 ? -12.327 -2.097 14.022 1.00 97.62 93 LEU A N 1
ATOM 659 C CA . LEU A 1 93 ? -11.782 -1.418 15.195 1.00 97.62 93 LEU A CA 1
ATOM 660 C C . LEU A 1 93 ? -11.499 0.039 14.808 1.00 97.62 93 LEU A C 1
ATOM 662 O O . LEU A 1 93 ? -10.590 0.298 14.022 1.00 97.62 93 LEU A O 1
ATOM 666 N N . ILE A 1 94 ? -12.287 0.983 15.331 1.00 96.19 94 ILE A N 1
ATOM 667 C CA . ILE A 1 94 ? -12.235 2.400 14.935 1.00 96.19 94 ILE A CA 1
ATOM 668 C C . ILE A 1 94 ? -12.075 3.283 16.170 1.00 96.19 94 ILE A C 1
ATOM 670 O O . ILE A 1 94 ? -13.040 3.499 16.907 1.00 96.19 94 ILE A O 1
ATOM 674 N N . GLY A 1 95 ? -10.885 3.821 16.406 1.00 94.94 95 GLY A N 1
ATOM 675 C CA . GLY A 1 95 ? -10.616 4.609 17.608 1.00 94.94 95 GLY A CA 1
ATOM 676 C C . GLY A 1 95 ? -9.678 5.782 17.384 1.00 94.94 95 GLY A C 1
ATOM 677 O O . GLY A 1 95 ? -9.228 6.014 16.271 1.00 94.94 95 GLY A O 1
ATOM 678 N N . GLY A 1 96 ? -9.366 6.513 18.453 1.00 93.25 96 GLY A N 1
ATOM 679 C CA . GLY A 1 96 ? -8.362 7.572 18.400 1.00 93.25 96 GLY A CA 1
ATOM 680 C C . GLY A 1 96 ? -6.984 7.026 18.063 1.00 93.25 96 GLY A C 1
ATOM 681 O O . GLY A 1 96 ? -6.298 7.512 17.176 1.00 93.25 96 GLY A O 1
ATOM 682 N N . GLN A 1 97 ? -6.624 5.934 18.721 1.00 92.88 97 GLN A N 1
ATOM 683 C CA . GLN A 1 97 ? -5.461 5.121 18.404 1.00 92.88 97 GLN A CA 1
ATOM 684 C C . GLN A 1 97 ? -5.891 3.658 18.410 1.00 92.88 97 GLN A C 1
ATOM 686 O O . GLN A 1 97 ? -6.663 3.261 19.284 1.00 92.88 97 GLN A O 1
ATOM 691 N N . VAL A 1 98 ? -5.400 2.847 17.475 1.00 95.69 98 VAL A N 1
ATOM 692 C CA . VAL A 1 98 ? -5.736 1.417 17.420 1.00 95.69 98 VAL A CA 1
ATOM 693 C C . VAL A 1 98 ? -4.466 0.583 17.346 1.00 95.69 98 VAL A C 1
ATOM 695 O O . VAL A 1 98 ? -3.621 0.821 16.492 1.00 95.69 98 VAL A O 1
ATOM 698 N N . ILE A 1 99 ? -4.328 -0.395 18.241 1.00 94.75 99 ILE A N 1
ATOM 699 C CA . ILE A 1 99 ? -3.193 -1.323 18.280 1.00 94.75 99 ILE A CA 1
ATOM 700 C C . ILE A 1 99 ? -3.729 -2.752 18.272 1.00 94.75 99 ILE A C 1
ATOM 702 O O . ILE A 1 99 ? -4.431 -3.158 19.198 1.00 94.75 99 ILE A O 1
ATOM 706 N N . ASN A 1 100 ? -3.378 -3.526 17.251 1.00 96.56 100 ASN A N 1
ATOM 707 C CA . ASN A 1 100 ? -3.608 -4.965 17.213 1.00 96.56 100 ASN A CA 1
ATOM 708 C C . ASN A 1 100 ? -2.291 -5.712 17.430 1.00 96.56 100 ASN A C 1
ATOM 710 O O . ASN A 1 100 ? -1.310 -5.425 16.754 1.00 96.56 100 ASN A O 1
ATOM 714 N N . THR A 1 101 ? -2.291 -6.676 18.341 1.00 94.50 101 THR A N 1
ATOM 715 C CA . THR A 1 101 ? -1.205 -7.642 18.580 1.00 94.50 101 THR A CA 1
ATOM 716 C C . THR A 1 101 ? -1.706 -9.087 18.595 1.00 94.50 101 THR A C 1
ATOM 718 O O . THR A 1 101 ? -0.903 -10.015 18.561 1.00 94.50 101 THR A O 1
ATOM 721 N N . GLY A 1 102 ? -3.027 -9.283 18.669 1.00 95.06 102 GLY A N 1
ATOM 722 C CA . GLY A 1 102 ? -3.678 -10.587 18.580 1.00 95.06 102 GLY A CA 1
ATOM 723 C C . GLY A 1 102 ? -4.112 -10.948 17.157 1.00 95.06 102 GLY A C 1
ATOM 724 O O . GLY A 1 102 ? -3.529 -10.497 16.170 1.00 95.06 102 GLY A O 1
ATOM 725 N N . THR A 1 103 ? -5.179 -11.740 17.057 1.00 97.81 103 THR A N 1
ATOM 726 C CA . THR A 1 103 ? -5.742 -12.202 15.779 1.00 97.81 103 THR A CA 1
ATOM 727 C C . THR A 1 103 ? -7.078 -11.516 15.502 1.00 97.81 103 THR A C 1
ATOM 729 O O . THR A 1 103 ? -7.953 -11.483 16.371 1.00 97.81 103 THR A O 1
ATOM 732 N N . LEU A 1 104 ? -7.253 -11.014 14.280 1.00 98.56 104 LEU A N 1
ATOM 733 C CA . LEU A 1 104 ? -8.533 -10.586 13.715 1.00 98.56 104 LEU A CA 1
ATOM 734 C C . LEU A 1 104 ? -8.883 -11.512 12.548 1.00 98.56 104 LEU A C 1
ATOM 736 O O . LEU A 1 104 ? -8.077 -11.666 11.636 1.00 98.56 104 LEU A O 1
ATOM 740 N N . ALA A 1 105 ? -10.072 -12.117 12.549 1.00 98.38 105 ALA A N 1
ATOM 741 C CA . ALA A 1 105 ? -10.495 -13.031 11.487 1.00 98.38 105 ALA A CA 1
ATOM 742 C C . ALA A 1 105 ? -11.886 -12.687 10.931 1.00 98.38 105 ALA A C 1
ATOM 744 O O . ALA A 1 105 ? -12.875 -12.664 11.668 1.00 98.38 105 ALA A O 1
ATOM 745 N N . ALA A 1 106 ? -11.962 -12.478 9.616 1.00 97.56 106 ALA A N 1
ATOM 746 C CA . ALA A 1 106 ? -13.196 -12.242 8.866 1.00 97.56 106 ALA A CA 1
ATOM 747 C C . ALA A 1 106 ? -13.145 -12.943 7.487 1.00 97.56 106 ALA A C 1
ATOM 749 O O . ALA A 1 106 ? -12.994 -12.283 6.457 1.00 97.56 106 ALA A O 1
ATOM 750 N N . PRO A 1 107 ? -13.229 -14.289 7.429 1.00 96.69 107 PRO A N 1
ATOM 751 C CA . PRO A 1 107 ? -13.079 -15.042 6.178 1.00 96.69 107 PRO A CA 1
ATOM 752 C C . PRO A 1 107 ? -14.099 -14.615 5.114 1.00 96.69 107 PRO A C 1
ATOM 754 O O . PRO A 1 107 ? -15.293 -14.578 5.395 1.00 96.69 107 PRO A O 1
ATOM 757 N N . GLY A 1 108 ? -13.659 -14.291 3.897 1.00 94.75 108 GLY A N 1
ATOM 758 C CA . GLY A 1 108 ? -14.523 -13.792 2.817 1.00 94.75 108 GLY A CA 1
ATOM 759 C C . GLY A 1 108 ? -15.239 -12.467 3.116 1.00 94.75 108 GLY A C 1
ATOM 760 O O . GLY A 1 108 ? -16.121 -12.074 2.358 1.00 94.75 108 GLY A O 1
ATOM 761 N N . GLY A 1 109 ? -14.915 -11.823 4.239 1.00 95.69 109 GLY A N 1
ATOM 762 C CA . GLY A 1 109 ? -15.494 -10.573 4.710 1.00 95.69 109 GLY A CA 1
ATOM 763 C C . GLY A 1 109 ? -14.460 -9.451 4.721 1.00 95.69 109 GLY A C 1
ATOM 764 O O . GLY A 1 109 ? -13.587 -9.403 3.856 1.00 95.69 109 GLY A O 1
ATOM 765 N N . ALA A 1 110 ? -14.544 -8.546 5.695 1.00 96.50 110 ALA A N 1
ATOM 766 C CA . ALA A 1 110 ? -13.626 -7.410 5.780 1.00 96.50 110 ALA A CA 1
ATOM 767 C C . ALA A 1 110 ? -13.102 -7.167 7.201 1.00 96.50 110 ALA A C 1
ATOM 769 O O . ALA A 1 110 ? -13.844 -7.276 8.177 1.00 96.50 110 ALA A O 1
ATOM 770 N N . ILE A 1 111 ? -11.826 -6.800 7.309 1.00 98.38 111 ILE A N 1
ATOM 771 C CA . ILE A 1 111 ? -11.182 -6.316 8.533 1.00 98.38 111 ILE A CA 1
ATOM 772 C C . ILE A 1 111 ? -10.833 -4.843 8.328 1.00 98.38 111 ILE A C 1
ATOM 774 O O . ILE A 1 111 ? -10.163 -4.502 7.359 1.00 98.38 111 ILE A O 1
ATOM 778 N N . VAL A 1 112 ? -11.256 -3.977 9.249 1.00 97.38 112 VAL A N 1
ATOM 779 C CA . VAL A 1 112 ? -10.917 -2.547 9.230 1.00 97.38 112 VAL A CA 1
ATOM 780 C C . VAL A 1 112 ? -10.272 -2.160 10.555 1.00 97.38 112 VAL A C 1
ATOM 782 O O . VAL A 1 112 ? -10.903 -2.249 11.608 1.00 97.38 112 VAL A O 1
ATOM 785 N N . ILE A 1 113 ? -9.028 -1.695 10.504 1.00 98.00 113 ILE A N 1
ATOM 786 C CA . ILE A 1 113 ? -8.350 -0.998 11.598 1.00 98.00 113 ILE A CA 1
ATOM 787 C C . ILE A 1 113 ? -8.252 0.467 11.183 1.00 98.00 113 ILE A C 1
ATOM 789 O O . ILE A 1 113 ? -7.552 0.779 10.226 1.00 98.00 113 ILE A O 1
ATOM 793 N N . ALA A 1 114 ? -8.942 1.362 11.887 1.00 95.75 114 ALA A N 1
ATOM 794 C CA . ALA A 1 114 ? -8.925 2.788 11.578 1.00 95.75 114 ALA A CA 1
ATOM 795 C C . ALA A 1 114 ? -8.623 3.628 12.822 1.00 95.75 114 ALA A C 1
ATOM 797 O O . ALA A 1 114 ? -9.351 3.579 13.817 1.00 95.75 114 ALA A O 1
ATOM 798 N N . ALA A 1 115 ? -7.560 4.422 12.748 1.00 94.56 115 ALA A N 1
ATOM 799 C CA . ALA A 1 115 ? -7.242 5.442 13.728 1.00 94.56 115 ALA A CA 1
ATOM 800 C C . ALA A 1 115 ? -7.672 6.820 13.225 1.00 94.56 115 ALA A C 1
ATOM 802 O O . ALA A 1 115 ? -7.481 7.155 12.059 1.00 94.56 115 ALA A O 1
ATOM 803 N N . VAL A 1 116 ? -8.272 7.616 14.100 1.00 90.75 116 VAL A N 1
ATOM 804 C CA . VAL A 1 116 ? -8.876 8.899 13.740 1.00 90.75 116 VAL A CA 1
ATOM 805 C C . VAL A 1 116 ? -8.281 9.977 14.630 1.00 90.75 116 VAL A C 1
ATOM 807 O O . VAL A 1 116 ? -8.270 9.841 15.854 1.00 90.75 116 VAL A O 1
ATOM 810 N N . GLU A 1 117 ? -7.798 11.061 14.029 1.00 83.88 117 GLU A N 1
ATOM 811 C CA . GLU A 1 117 ? -7.467 12.258 14.798 1.00 83.88 117 GLU A CA 1
ATOM 812 C C . GLU A 1 117 ? -8.738 12.817 15.459 1.00 83.88 117 GLU A C 1
ATOM 814 O O . GLU A 1 117 ? -9.845 12.662 14.934 1.00 83.88 117 GLU A O 1
ATOM 819 N N . GLY A 1 118 ? -8.606 13.462 16.617 1.00 75.75 118 GLY A N 1
ATOM 820 C CA . GLY A 1 118 ? -9.741 14.107 17.276 1.00 75.75 118 GLY A CA 1
ATOM 821 C C . GLY A 1 118 ? -10.468 15.127 16.388 1.00 75.75 118 GLY A C 1
ATOM 822 O O . GLY A 1 118 ? -9.963 15.549 15.353 1.00 75.75 118 GLY A O 1
ATOM 823 N N . GLU A 1 119 ? -11.673 15.525 16.797 1.00 79.69 119 GLU A N 1
ATOM 824 C CA . GLU A 1 119 ? -12.509 16.529 16.102 1.00 79.69 119 GLU A CA 1
ATOM 825 C C . GLU A 1 119 ? -12.928 16.170 14.655 1.00 79.69 119 GLU A C 1
ATOM 827 O O . GLU A 1 119 ? -13.302 17.033 13.851 1.00 79.69 119 GLU A O 1
ATOM 832 N N . ASN A 1 120 ? -12.950 14.876 14.333 1.00 76.75 120 ASN A N 1
ATOM 833 C CA . ASN A 1 120 ? -13.323 14.348 13.025 1.00 76.75 120 ASN A CA 1
ATOM 834 C C . ASN A 1 120 ? -14.594 13.493 13.055 1.00 76.75 120 ASN A C 1
ATOM 836 O O . ASN A 1 120 ? -15.005 12.913 14.062 1.00 76.75 120 ASN A O 1
ATOM 840 N N . ARG A 1 121 ? -15.225 13.358 11.891 1.00 71.75 121 ARG A N 1
ATOM 841 C CA . ARG A 1 121 ? -16.302 12.405 11.640 1.00 71.75 121 ARG A CA 1
ATOM 842 C C . ARG A 1 121 ? -15.851 11.378 10.622 1.00 71.75 121 ARG A C 1
ATOM 844 O O . ARG A 1 121 ? -15.434 11.737 9.530 1.00 71.75 121 ARG A O 1
ATOM 851 N N . VAL A 1 122 ? -16.051 10.115 10.958 1.00 75.62 122 VAL A N 1
ATOM 852 C CA . VAL A 1 122 ? -15.927 8.988 10.042 1.00 75.62 122 VAL A CA 1
ATOM 853 C C . VAL A 1 122 ? -17.304 8.679 9.466 1.00 75.62 122 VAL A C 1
ATOM 855 O O . VAL A 1 122 ? -18.276 8.536 10.209 1.00 75.62 122 VAL A O 1
ATOM 858 N N . ARG A 1 123 ? -17.422 8.560 8.151 1.00 74.44 123 ARG A N 1
ATOM 859 C CA . ARG A 1 123 ? -18.634 8.074 7.484 1.00 74.44 123 ARG A CA 1
ATOM 860 C C . ARG A 1 123 ? -18.361 6.719 6.866 1.00 74.44 123 ARG A C 1
ATOM 862 O O . ARG A 1 123 ? -17.346 6.548 6.204 1.00 74.44 123 ARG A O 1
ATOM 869 N N . ILE A 1 124 ? -19.303 5.803 7.052 1.00 72.62 124 ILE A N 1
ATOM 870 C CA . ILE A 1 124 ? -19.323 4.513 6.369 1.00 72.62 124 ILE A CA 1
ATOM 871 C C . ILE A 1 124 ? -20.411 4.597 5.310 1.00 72.62 124 ILE A C 1
ATOM 873 O O . ILE A 1 124 ? -21.575 4.831 5.639 1.00 72.62 124 ILE A O 1
ATOM 877 N N . ALA A 1 125 ? -20.054 4.431 4.040 1.00 58.19 125 ALA A N 1
ATOM 878 C CA . ALA A 1 125 ? -21.066 4.302 2.997 1.00 58.19 125 ALA A CA 1
ATOM 879 C C . ALA A 1 125 ? -21.571 2.856 2.914 1.00 58.19 125 ALA A C 1
ATOM 881 O O . ALA A 1 125 ? -20.775 1.950 2.681 1.00 58.19 125 ALA A O 1
ATOM 882 N N . GLN A 1 126 ? -22.891 2.663 3.027 1.00 49.38 126 GLN A N 1
ATOM 883 C CA . GLN A 1 126 ? -23.596 1.465 2.558 1.00 49.38 126 GLN A CA 1
ATOM 884 C C . GLN A 1 126 ? -24.996 1.832 2.038 1.00 49.38 126 GLN A C 1
ATOM 886 O O . GLN A 1 126 ? -25.808 2.394 2.767 1.00 49.38 126 GLN A O 1
ATOM 891 N N . ASP A 1 127 ? -25.216 1.625 0.736 1.00 35.31 127 ASP A N 1
ATOM 892 C CA . ASP A 1 127 ? -26.082 0.594 0.131 1.00 35.31 127 ASP A CA 1
ATOM 893 C C . ASP A 1 127 ? -25.992 0.796 -1.405 1.00 35.31 127 ASP A C 1
ATOM 895 O O . ASP A 1 127 ? -26.281 1.882 -1.912 1.00 35.31 127 ASP A O 1
ATOM 899 N N . GLY A 1 128 ? -25.502 -0.198 -2.159 1.00 37.16 128 GLY A N 1
ATOM 900 C CA . GLY A 1 128 ? -25.320 -0.107 -3.626 1.00 37.16 128 GLY A CA 1
ATOM 901 C C . GLY A 1 128 ? -24.096 0.680 -4.140 1.00 37.16 128 GLY A C 1
ATOM 902 O O . GLY A 1 128 ? -23.986 0.907 -5.346 1.00 37.16 128 GLY A O 1
ATOM 903 N N . LEU A 1 129 ? -23.167 1.071 -3.262 1.00 37.00 129 LEU A N 1
ATOM 904 C CA . LEU A 1 129 ? -21.884 1.705 -3.593 1.00 37.00 129 LEU A CA 1
ATOM 905 C C . LEU A 1 129 ? -20.745 0.985 -2.855 1.00 37.00 129 LEU A C 1
ATOM 907 O O . LEU A 1 129 ? -20.962 0.454 -1.767 1.00 37.00 129 LEU A O 1
ATOM 911 N N . VAL A 1 130 ? -19.557 0.957 -3.473 1.00 41.25 130 VAL A N 1
ATOM 912 C CA . VAL A 1 130 ? -18.304 0.408 -2.915 1.00 41.25 130 VAL A CA 1
ATOM 913 C C . VAL A 1 130 ? -18.092 0.972 -1.502 1.00 41.25 130 VAL A C 1
ATOM 915 O O . VAL A 1 130 ? -18.383 2.144 -1.272 1.00 41.25 130 VAL A O 1
ATOM 918 N N . LEU A 1 131 ? -17.666 0.137 -0.546 1.00 51.66 131 LEU A N 1
ATOM 919 C CA . LEU A 1 131 ? -17.426 0.548 0.842 1.00 51.66 131 LEU A CA 1
ATOM 920 C C . LEU A 1 131 ? -16.493 1.776 0.877 1.00 51.66 131 LEU A C 1
ATOM 922 O O . LEU A 1 131 ? -15.349 1.700 0.429 1.00 51.66 131 LEU A O 1
ATOM 926 N N . ASN A 1 132 ? -16.980 2.884 1.442 1.00 60.41 132 ASN A N 1
ATOM 927 C CA . ASN A 1 132 ? -16.235 4.139 1.583 1.00 60.41 132 ASN A CA 1
ATOM 928 C C . ASN A 1 132 ? -16.054 4.472 3.069 1.00 60.41 132 ASN A C 1
ATOM 930 O O . ASN A 1 132 ? -17.036 4.425 3.813 1.00 60.41 132 ASN A O 1
ATOM 934 N N . LEU A 1 133 ? -14.838 4.857 3.472 1.00 59.69 133 LEU A N 1
ATOM 935 C CA . LEU A 1 133 ? -14.524 5.387 4.801 1.00 59.69 133 LEU A CA 1
ATOM 936 C C . LEU A 1 133 ? -14.068 6.845 4.671 1.00 59.69 133 LEU A C 1
ATOM 938 O O . LEU A 1 133 ? -12.880 7.103 4.575 1.00 59.69 133 LEU A O 1
ATOM 942 N N . GLU A 1 134 ? -14.990 7.805 4.669 1.00 68.19 134 GLU A N 1
ATOM 943 C CA . GLU A 1 134 ? -14.630 9.230 4.566 1.00 68.19 134 GLU A CA 1
ATOM 944 C C . GLU A 1 134 ? -14.349 9.798 5.967 1.00 68.19 134 GLU A C 1
ATOM 946 O O . GLU A 1 134 ? -15.200 9.683 6.853 1.00 68.19 134 GLU A O 1
ATOM 951 N N . VAL A 1 135 ? -13.195 10.444 6.166 1.00 63.56 135 VAL A N 1
ATOM 952 C CA . VAL A 1 135 ? -12.900 11.238 7.372 1.00 63.56 135 VAL A CA 1
ATOM 953 C C . VAL A 1 135 ? -13.058 12.717 7.030 1.00 63.56 135 VAL A C 1
ATOM 955 O O . VAL A 1 135 ? -12.379 13.230 6.146 1.00 63.56 135 VAL A O 1
ATOM 958 N N . ALA A 1 136 ? -13.967 13.405 7.716 1.00 60.09 136 ALA A N 1
ATOM 959 C CA . ALA A 1 136 ? -14.236 14.824 7.510 1.00 60.09 136 ALA A CA 1
ATOM 960 C C . ALA A 1 136 ? -14.132 15.597 8.828 1.00 60.09 136 ALA A C 1
ATOM 962 O O . ALA A 1 136 ? -14.670 15.160 9.848 1.00 60.09 136 ALA A O 1
ATOM 963 N N . THR A 1 137 ? -13.510 16.775 8.793 1.00 63.81 137 THR A N 1
ATOM 964 C CA . THR A 1 137 ? -13.430 17.670 9.954 1.00 63.81 137 THR A CA 1
ATOM 965 C C . THR A 1 137 ? -14.823 18.143 10.371 1.00 63.81 137 THR A C 1
ATOM 967 O O . THR A 1 137 ? -15.697 18.396 9.534 1.00 63.81 137 THR A O 1
ATOM 970 N N . LEU A 1 138 ? -15.065 18.259 11.677 1.00 57.81 138 LEU A N 1
ATOM 971 C CA . LEU A 1 138 ? -16.336 18.765 12.194 1.00 57.81 138 LEU A CA 1
ATOM 972 C C . LEU A 1 138 ? -16.363 20.307 12.131 1.00 57.81 138 LEU A C 1
ATOM 974 O O . LEU A 1 138 ? -15.591 20.962 12.833 1.00 57.81 138 LEU A O 1
ATOM 978 N N . PRO A 1 139 ? -17.268 20.940 11.354 1.00 44.94 139 PRO A N 1
ATOM 979 C CA . PRO A 1 139 ? -17.410 22.390 11.376 1.00 44.94 139 PRO A CA 1
ATOM 980 C C . PRO A 1 139 ? -18.051 22.811 12.703 1.00 44.94 139 PRO A C 1
ATOM 982 O O . PRO A 1 139 ? -19.203 22.464 12.959 1.00 44.94 139 PRO A O 1
ATOM 985 N N . ASN A 1 140 ? -17.325 23.585 13.518 1.00 46.78 140 ASN A N 1
ATOM 986 C CA . ASN A 1 140 ? -17.693 23.973 14.886 1.00 46.78 140 ASN A CA 1
ATOM 987 C C . ASN A 1 140 ? -17.933 22.752 15.800 1.00 46.78 140 ASN A C 1
ATOM 989 O O . ASN A 1 140 ? -19.088 22.320 15.909 1.00 46.78 140 ASN A O 1
ATOM 993 N N . PRO A 1 141 ? -16.901 22.228 16.500 1.00 53.50 141 PRO A N 1
ATOM 994 C CA . PRO A 1 141 ? -17.053 21.158 17.486 1.00 53.50 141 PRO A CA 1
ATOM 995 C C . PRO A 1 141 ? -17.903 21.669 18.658 1.00 53.50 141 PRO A C 1
ATOM 997 O O . PRO A 1 141 ? -17.436 22.144 19.682 1.00 53.50 141 PRO A O 1
ATOM 1000 N N . SER A 1 142 ? -19.214 21.628 18.467 1.00 45.94 142 SER A N 1
ATOM 1001 C CA . SER A 1 142 ? -20.245 21.978 19.438 1.00 45.94 142 SER A CA 1
ATOM 1002 C C . SER A 1 142 ? -20.712 20.714 20.153 1.00 45.94 142 SER A C 1
ATOM 1004 O O . SER A 1 142 ? -21.882 20.564 20.500 1.00 45.94 142 SER A O 1
ATOM 1006 N N . ALA A 1 143 ? -19.787 19.778 20.360 1.00 53.19 143 ALA A N 1
ATOM 1007 C CA . ALA A 1 143 ? -20.039 18.651 21.222 1.00 53.19 143 ALA A CA 1
ATOM 1008 C C . ALA A 1 143 ? -20.023 19.130 22.666 1.00 53.19 143 ALA A C 1
ATOM 1010 O O . ALA A 1 143 ? -19.135 19.862 23.102 1.00 53.19 143 ALA A O 1
ATOM 1011 N N . THR A 1 144 ? -21.031 18.712 23.419 1.00 55.22 144 THR A N 1
ATOM 1012 C CA . THR A 1 144 ? -20.951 18.699 24.874 1.00 55.22 144 THR A CA 1
ATOM 1013 C C . THR A 1 144 ? -19.663 17.972 25.266 1.00 55.22 144 THR A C 1
ATOM 1015 O O . THR A 1 144 ? -19.549 16.795 24.915 1.00 55.22 144 THR A O 1
ATOM 1018 N N . PRO A 1 145 ? -18.712 18.631 25.954 1.00 60.78 145 PRO A N 1
ATOM 1019 C CA . PRO A 1 145 ? -17.476 17.990 26.378 1.00 60.78 145 PRO A CA 1
ATOM 1020 C C . PRO A 1 145 ? -17.788 16.694 27.124 1.00 60.78 145 PRO A C 1
ATOM 1022 O O . PRO A 1 145 ? -18.725 16.662 27.933 1.00 60.78 145 PRO A O 1
ATOM 1025 N N . LEU A 1 146 ? -17.017 15.635 26.863 1.00 70.19 146 LEU A N 1
ATOM 1026 C CA . LEU A 1 146 ? -17.102 14.418 27.665 1.00 70.19 146 LEU A CA 1
ATOM 1027 C C . LEU A 1 146 ? -16.940 14.793 29.154 1.00 70.19 146 LEU A C 1
ATOM 1029 O O . LEU A 1 146 ? -16.086 15.616 29.490 1.00 70.19 146 LEU A O 1
ATOM 1033 N N . PRO A 1 147 ? -17.718 14.206 30.084 1.00 78.19 147 PRO A N 1
ATOM 1034 C CA . PRO A 1 147 ? -17.578 14.479 31.515 1.00 78.19 147 PRO A CA 1
ATOM 1035 C C . PRO A 1 147 ? -16.313 13.838 32.116 1.00 78.19 147 PRO A C 1
ATOM 1037 O O . PRO A 1 147 ? -16.127 13.858 33.332 1.00 78.19 147 PRO A O 1
ATOM 1040 N N . PHE A 1 148 ? -15.471 13.238 31.276 1.00 78.31 148 PHE A N 1
ATOM 1041 C CA . PHE A 1 148 ? -14.212 12.591 31.605 1.00 78.31 148 PHE A CA 1
ATOM 1042 C C . PHE A 1 148 ? -13.199 12.845 30.483 1.00 78.31 148 PHE A C 1
ATOM 1044 O O . PHE A 1 148 ? -13.575 13.126 29.347 1.00 78.31 148 PHE A O 1
ATOM 1051 N N . THR A 1 149 ? -11.918 12.691 30.799 1.00 79.25 149 THR A N 1
ATOM 1052 C CA . THR A 1 149 ? -10.844 12.617 29.803 1.00 79.25 149 THR A CA 1
ATOM 1053 C C . THR A 1 149 ? -10.593 11.141 29.487 1.00 79.25 149 THR A C 1
ATOM 1055 O O . THR A 1 149 ? -10.452 10.363 30.437 1.00 79.25 149 THR A O 1
ATOM 1058 N N . PRO A 1 150 ? -10.585 10.718 28.208 1.00 80.31 150 PRO A N 1
ATOM 1059 C CA . PRO A 1 150 ? -10.183 9.363 27.842 1.00 80.31 150 PRO A CA 1
ATOM 1060 C C . PRO A 1 150 ? -8.810 9.005 28.427 1.00 80.31 150 PRO A C 1
ATOM 1062 O O . PRO A 1 150 ? -7.936 9.862 28.548 1.00 80.31 150 PRO A O 1
ATOM 1065 N N . LEU A 1 151 ? -8.633 7.742 28.824 1.00 79.00 151 LEU A N 1
ATOM 1066 C CA . LEU A 1 151 ? -7.373 7.274 29.406 1.00 79.00 151 LEU A CA 1
ATOM 1067 C C . LEU A 1 151 ? -6.270 7.313 28.348 1.00 79.00 151 LEU A C 1
ATOM 1069 O O . LEU A 1 151 ? -6.466 6.829 27.231 1.00 79.00 151 LEU A O 1
ATOM 1073 N N . ALA A 1 152 ? -5.091 7.816 28.717 1.00 80.00 152 ALA A N 1
ATOM 1074 C CA . ALA A 1 152 ? -3.920 7.682 27.859 1.00 80.00 152 ALA A CA 1
ATOM 1075 C C . ALA A 1 152 ? -3.549 6.195 27.713 1.00 80.00 152 ALA A C 1
ATOM 1077 O O . ALA A 1 152 ? -3.717 5.409 28.650 1.00 80.00 152 ALA A O 1
ATOM 1078 N N . LEU A 1 153 ? -2.987 5.802 26.566 1.00 78.44 153 LEU A N 1
ATOM 1079 C CA . LEU A 1 153 ? -2.631 4.404 26.295 1.00 78.44 153 LEU A CA 1
ATOM 1080 C C . LEU A 1 153 ? -1.804 3.738 27.426 1.00 78.44 153 LEU A C 1
ATOM 1082 O O . LEU A 1 153 ? -2.158 2.629 27.835 1.00 78.44 153 LEU A O 1
ATOM 1086 N N . PRO A 1 154 ? -0.762 4.375 28.004 1.00 77.25 154 PRO A N 1
ATOM 1087 C CA . PRO A 1 154 ? -0.031 3.795 29.132 1.00 77.25 154 PRO A CA 1
ATOM 1088 C C . PRO A 1 154 ? -0.904 3.529 30.365 1.00 77.25 154 PRO A C 1
ATOM 1090 O O . PRO A 1 154 ? -0.720 2.521 31.046 1.00 77.25 154 PRO A O 1
ATOM 1093 N N . GLU A 1 155 ? -1.866 4.405 30.659 1.00 78.50 155 GLU A N 1
ATOM 1094 C CA . GLU A 1 155 ? -2.782 4.263 31.797 1.00 78.50 155 GLU A CA 1
ATOM 1095 C C . GLU A 1 155 ? -3.789 3.133 31.557 1.00 78.50 155 GLU A C 1
ATOM 1097 O O . GLU A 1 155 ? -4.054 2.345 32.465 1.00 78.50 155 GLU A O 1
ATOM 1102 N N . LEU A 1 156 ? -4.282 2.987 30.321 1.00 78.88 156 LEU A N 1
ATOM 1103 C CA . LEU A 1 156 ? -5.141 1.871 29.913 1.00 78.88 156 LEU A CA 1
ATOM 1104 C C . LEU A 1 156 ? -4.434 0.512 30.097 1.00 78.88 156 LEU A C 1
ATOM 1106 O O . LEU A 1 156 ? -5.022 -0.449 30.604 1.00 78.88 156 LEU A O 1
ATOM 1110 N N . LEU A 1 157 ? -3.153 0.437 29.722 1.00 75.94 157 LEU A N 1
ATOM 1111 C CA . LEU A 1 157 ? -2.337 -0.779 29.818 1.00 75.94 157 LEU A CA 1
ATOM 1112 C C . LEU A 1 157 ? -1.915 -1.105 31.258 1.00 75.94 157 LEU A C 1
ATOM 1114 O O . LEU A 1 157 ? -1.953 -2.263 31.675 1.00 75.94 157 LEU A O 1
ATOM 1118 N N . THR A 1 158 ? -1.523 -0.097 32.038 1.00 67.81 158 THR A N 1
ATOM 1119 C CA . THR A 1 158 ? -1.039 -0.296 33.417 1.00 67.81 158 THR A CA 1
ATOM 1120 C C . THR A 1 158 ? -2.173 -0.449 34.425 1.00 67.81 158 THR A C 1
ATOM 1122 O O . THR A 1 158 ? -2.048 -1.237 35.363 1.00 67.81 158 THR A O 1
ATOM 1125 N N . GLY A 1 159 ? -3.312 0.216 34.211 1.00 59.50 159 GLY A N 1
ATOM 1126 C CA . GLY A 1 159 ? -4.493 0.127 35.073 1.00 59.50 159 GLY A CA 1
ATOM 1127 C C . GLY A 1 159 ? -5.143 -1.261 35.108 1.00 59.50 159 GLY A C 1
ATOM 1128 O O . GLY A 1 159 ? -5.896 -1.561 36.032 1.00 59.50 159 GLY A O 1
ATOM 1129 N N . SER A 1 160 ? -4.827 -2.125 34.137 1.00 59.12 160 SER A N 1
ATOM 1130 C CA . SER A 1 160 ? -5.329 -3.501 34.051 1.00 59.12 160 SER A CA 1
ATOM 1131 C C . SER A 1 160 ? -4.341 -4.568 34.549 1.00 59.12 160 SER A C 1
ATOM 1133 O O . SER A 1 160 ? -4.736 -5.721 34.711 1.00 59.12 160 SER A O 1
ATOM 1135 N N . GLY A 1 161 ? -3.074 -4.219 34.815 1.00 59.38 161 GLY A N 1
ATOM 1136 C CA . GLY A 1 161 ? -2.025 -5.188 35.172 1.00 59.38 161 GLY A CA 1
ATOM 1137 C C . GLY A 1 161 ? -1.651 -6.154 34.036 1.00 59.38 161 GLY A C 1
ATOM 1138 O O . GLY A 1 161 ? -1.098 -7.220 34.300 1.00 59.38 161 GLY A O 1
ATOM 1139 N N . LEU A 1 162 ? -1.980 -5.803 32.786 1.00 58.47 162 LEU A N 1
ATOM 1140 C CA . LEU A 1 162 ? -1.853 -6.658 31.599 1.00 58.47 162 LEU A CA 1
ATOM 1141 C C . LEU A 1 162 ? -0.726 -6.233 30.645 1.00 58.47 162 LEU A C 1
ATOM 1143 O O . LEU A 1 162 ? -0.674 -6.753 29.533 1.00 58.47 162 LEU A O 1
ATOM 1147 N N . SER A 1 163 ? 0.166 -5.320 31.047 1.00 57.34 163 SER A N 1
ATOM 1148 C CA . SER A 1 163 ? 1.206 -4.760 30.164 1.00 57.34 163 SER A CA 1
ATOM 1149 C C . SER A 1 163 ? 2.011 -5.839 29.426 1.00 57.34 163 SER A C 1
ATOM 1151 O O . SER A 1 163 ? 2.228 -5.737 28.229 1.00 57.34 163 SER A O 1
ATOM 1153 N N . ASP A 1 164 ? 2.346 -6.951 30.076 1.00 59.62 164 ASP A N 1
ATOM 1154 C CA . ASP A 1 164 ? 3.114 -8.015 29.410 1.00 59.62 164 ASP A CA 1
ATOM 1155 C C . ASP A 1 164 ? 2.232 -9.022 28.648 1.00 59.62 164 ASP A C 1
ATOM 1157 O O . ASP A 1 164 ? 2.714 -9.771 27.803 1.00 59.62 164 ASP A O 1
ATOM 1161 N N . ALA A 1 165 ? 0.929 -9.056 28.936 1.00 57.69 165 ALA A N 1
ATOM 1162 C CA . ALA A 1 165 ? 0.006 -10.082 28.452 1.00 57.69 165 ALA A CA 1
ATOM 1163 C C . ALA A 1 165 ? -0.649 -9.735 27.105 1.00 57.69 165 ALA A C 1
ATOM 1165 O O . ALA A 1 165 ? -1.231 -10.607 26.467 1.00 57.69 165 ALA A O 1
ATOM 1166 N N . VAL A 1 166 ? -0.576 -8.470 26.688 1.00 67.50 166 VAL A N 1
ATOM 1167 C CA . VAL A 1 166 ? -1.187 -7.952 25.449 1.00 67.50 166 VAL A CA 1
ATOM 1168 C C . VAL A 1 166 ? -0.119 -7.718 24.370 1.00 67.50 166 VAL A C 1
ATOM 1170 O O . VAL A 1 166 ? -0.420 -7.215 23.299 1.00 67.50 166 VAL A O 1
ATOM 1173 N N . GLY A 1 167 ? 1.141 -8.087 24.621 1.00 75.06 167 GLY A N 1
ATOM 1174 C CA . GLY A 1 167 ? 2.234 -7.887 23.662 1.00 75.06 167 GLY A CA 1
ATOM 1175 C C . GLY A 1 167 ? 2.650 -6.421 23.503 1.00 75.06 167 GLY A C 1
ATOM 1176 O O . GLY A 1 167 ? 3.176 -6.046 22.457 1.00 75.06 167 GLY A O 1
ATOM 1177 N N . VAL A 1 168 ? 2.393 -5.580 24.514 1.00 78.81 168 VAL A N 1
ATOM 1178 C CA . VAL A 1 168 ? 2.620 -4.132 24.464 1.00 78.81 168 VAL A CA 1
ATOM 1179 C C . VAL A 1 168 ? 3.243 -3.624 25.773 1.00 78.81 168 VAL A C 1
ATOM 1181 O O . VAL A 1 168 ? 2.571 -3.502 26.792 1.00 78.81 168 VAL A O 1
ATOM 1184 N N . LEU A 1 169 ? 4.521 -3.253 25.746 1.00 80.19 169 LEU A N 1
ATOM 1185 C CA . LEU A 1 169 ? 5.269 -2.755 26.901 1.00 80.19 169 LEU A CA 1
ATOM 1186 C C . LEU A 1 169 ? 5.111 -1.238 27.084 1.00 80.19 169 LEU A C 1
ATOM 1188 O O . LEU A 1 169 ? 5.228 -0.476 26.130 1.00 80.19 169 LEU A O 1
ATOM 1192 N N . VAL A 1 170 ? 4.955 -0.781 28.329 1.00 81.19 170 VAL A N 1
ATOM 1193 C CA . VAL A 1 170 ? 5.053 0.646 28.684 1.00 81.19 170 VAL A CA 1
ATOM 1194 C C . VAL A 1 170 ? 6.485 0.972 29.114 1.00 81.19 170 VAL A C 1
ATOM 1196 O O . VAL A 1 170 ? 6.995 0.409 30.084 1.00 81.19 170 VAL A O 1
ATOM 1199 N N . ASN A 1 171 ? 7.144 1.887 28.404 1.00 77.88 171 ASN A N 1
ATOM 1200 C CA . ASN A 1 171 ? 8.524 2.279 28.677 1.00 77.88 171 ASN A CA 1
ATOM 1201 C C . ASN A 1 171 ? 8.620 3.313 29.816 1.00 77.88 171 ASN A C 1
ATOM 1203 O O . ASN A 1 171 ? 7.695 4.103 30.023 1.00 77.88 171 ASN A O 1
ATOM 1207 N N . PRO A 1 172 ? 9.778 3.419 30.501 1.00 75.75 172 PRO A N 1
ATOM 1208 C CA . PRO A 1 172 ? 9.984 4.397 31.577 1.00 75.75 172 PRO A CA 1
ATOM 1209 C C . PRO A 1 172 ? 9.825 5.870 31.167 1.00 75.75 172 PRO A C 1
ATOM 1211 O O . PRO A 1 172 ? 9.611 6.723 32.021 1.00 75.75 172 PRO A O 1
ATOM 1214 N N . ASN A 1 173 ? 9.962 6.180 29.876 1.00 72.94 173 ASN A N 1
ATOM 1215 C CA . ASN A 1 173 ? 9.797 7.525 29.317 1.00 72.94 173 ASN A CA 1
ATOM 1216 C C . ASN A 1 173 ? 8.339 7.845 28.919 1.00 72.94 173 ASN A C 1
ATOM 1218 O O . ASN A 1 173 ? 8.103 8.896 28.329 1.00 72.94 173 ASN A O 1
ATOM 1222 N N . GLY A 1 174 ? 7.382 6.956 29.211 1.00 70.81 174 GLY A N 1
ATOM 1223 C CA . GLY A 1 174 ? 5.959 7.143 28.922 1.00 70.81 174 GLY A CA 1
ATOM 1224 C C . GLY A 1 174 ? 5.524 6.751 27.508 1.00 70.81 174 GLY A C 1
ATOM 1225 O O . GLY A 1 174 ? 4.332 6.814 27.220 1.00 70.81 174 GLY A O 1
ATOM 1226 N N . THR A 1 175 ? 6.442 6.320 26.634 1.00 77.69 175 THR A N 1
ATOM 1227 C CA . THR A 1 175 ? 6.068 5.731 25.339 1.00 77.69 175 THR A CA 1
ATOM 1228 C C . THR A 1 175 ? 5.691 4.266 25.500 1.00 77.69 175 THR A C 1
ATOM 1230 O O . THR A 1 175 ? 5.961 3.636 26.525 1.00 77.69 175 THR A O 1
ATOM 1233 N N . VAL A 1 176 ? 5.088 3.705 24.463 1.00 80.81 176 VAL A N 1
ATOM 1234 C CA . VAL A 1 176 ? 4.703 2.298 24.415 1.00 80.81 176 VAL A CA 1
ATOM 1235 C C . VAL A 1 176 ? 5.567 1.578 23.376 1.00 80.81 176 VAL A C 1
ATOM 1237 O O . VAL A 1 176 ? 6.044 2.227 22.459 1.00 80.81 176 VAL A O 1
ATOM 1240 N N . SER A 1 177 ? 5.825 0.280 23.505 1.00 83.75 177 SER A N 1
ATOM 1241 C CA . SER A 1 177 ? 6.541 -0.540 22.510 1.00 83.75 177 SER A CA 1
ATOM 1242 C C . SER A 1 177 ? 5.821 -1.865 22.304 1.00 83.75 177 SER A C 1
ATOM 1244 O O . SER A 1 177 ? 5.208 -2.371 23.240 1.00 83.75 177 SER A O 1
ATOM 1246 N N . LEU A 1 178 ? 5.949 -2.485 21.133 1.00 81.88 178 LEU A N 1
ATOM 1247 C CA . LEU A 1 178 ? 5.524 -3.881 20.965 1.00 81.88 178 LEU A CA 1
ATOM 1248 C C . LEU A 1 178 ? 6.517 -4.830 21.649 1.00 81.88 178 LEU A C 1
ATOM 1250 O O . LEU A 1 178 ? 7.731 -4.643 21.573 1.00 81.88 178 LEU A O 1
ATOM 1254 N N . THR A 1 179 ? 6.025 -5.870 22.318 1.00 76.62 179 THR A N 1
ATOM 1255 C CA . THR A 1 179 ? 6.885 -6.899 22.914 1.00 76.62 179 THR A CA 1
ATOM 1256 C C . THR A 1 179 ? 7.638 -7.645 21.810 1.00 76.62 179 THR A C 1
ATOM 1258 O O . THR A 1 179 ? 7.034 -8.119 20.860 1.00 76.62 179 THR A O 1
ATOM 1261 N N . GLY A 1 180 ? 8.964 -7.760 21.927 1.00 69.69 180 GLY A N 1
ATOM 1262 C CA . GLY A 1 180 ? 9.799 -8.412 20.906 1.00 69.69 180 GLY A CA 1
ATOM 1263 C C . GLY A 1 180 ? 10.238 -7.496 19.758 1.00 69.69 180 GLY A C 1
ATOM 1264 O O . GLY A 1 180 ? 11.121 -7.874 18.993 1.00 69.69 180 GLY A O 1
ATOM 1265 N N . SER A 1 181 ? 9.723 -6.265 19.699 1.00 71.38 181 SER A N 1
ATOM 1266 C CA . SER A 1 181 ? 10.166 -5.227 18.770 1.00 71.38 181 SER A CA 1
ATOM 1267 C C . SER A 1 181 ? 10.744 -4.032 19.532 1.00 71.38 181 SER A C 1
ATOM 1269 O O . SER A 1 181 ? 10.292 -3.671 20.615 1.00 71.38 181 SER A O 1
ATOM 1271 N N . ALA A 1 182 ? 11.773 -3.394 18.974 1.00 69.19 182 ALA A N 1
ATOM 1272 C CA . ALA A 1 182 ? 12.328 -2.157 19.530 1.00 69.19 182 ALA A CA 1
ATOM 1273 C C . ALA A 1 182 ? 11.547 -0.905 19.082 1.00 69.19 182 ALA A C 1
ATOM 1275 O O . ALA A 1 182 ? 11.949 0.214 19.403 1.00 69.19 182 ALA A O 1
ATOM 1276 N N . VAL A 1 183 ? 10.459 -1.081 18.322 1.00 76.56 183 VAL A N 1
ATOM 1277 C CA . VAL A 1 183 ? 9.654 0.022 17.793 1.00 76.56 183 VAL A CA 1
ATOM 1278 C C . VAL A 1 183 ? 8.832 0.647 18.913 1.00 76.56 183 VAL A C 1
ATOM 1280 O O . VAL A 1 183 ? 7.939 0.014 19.478 1.00 76.56 183 VAL A O 1
ATOM 1283 N N . ALA A 1 184 ? 9.126 1.911 19.209 1.00 80.81 184 ALA A N 1
ATOM 1284 C CA . ALA A 1 184 ? 8.317 2.713 20.111 1.00 80.81 184 ALA A CA 1
ATOM 1285 C C . ALA A 1 184 ? 7.099 3.282 19.368 1.00 80.81 184 ALA A C 1
ATOM 1287 O O . ALA A 1 184 ? 7.241 3.941 18.341 1.00 80.81 184 ALA A O 1
ATOM 1288 N N . ILE A 1 185 ? 5.916 3.063 19.925 1.00 80.31 185 ILE A N 1
ATOM 1289 C CA . ILE A 1 185 ? 4.630 3.586 19.487 1.00 80.31 185 ILE A CA 1
ATOM 1290 C C . ILE A 1 185 ? 4.370 4.924 20.214 1.00 80.31 185 ILE A C 1
ATOM 1292 O O . ILE A 1 185 ? 4.403 4.975 21.453 1.00 80.31 185 ILE A O 1
ATOM 1296 N N . PRO A 1 186 ? 4.115 6.017 19.473 1.00 78.12 186 PRO A N 1
ATOM 1297 C CA . PRO A 1 186 ? 3.627 7.273 20.041 1.00 78.12 186 PRO A CA 1
ATOM 1298 C C . PRO A 1 186 ? 2.256 7.077 20.698 1.00 78.12 186 PRO A C 1
ATOM 1300 O O . PRO A 1 186 ? 1.505 6.199 20.310 1.00 78.12 186 PRO A O 1
ATOM 1303 N N . THR A 1 187 ? 1.870 7.915 21.653 1.00 78.25 187 THR A N 1
ATOM 1304 C CA . THR A 1 187 ? 0.564 7.810 22.341 1.00 78.25 187 THR A CA 1
ATOM 1305 C C . THR A 1 187 ? -0.435 8.875 21.882 1.00 78.25 187 THR A C 1
ATOM 1307 O O . THR A 1 187 ? -1.319 9.248 22.651 1.00 78.25 187 THR A O 1
ATOM 1310 N N . GLN A 1 188 ? -0.244 9.436 20.686 1.00 83.56 188 GLN A N 1
ATOM 1311 C CA . GLN A 1 188 ? -1.136 10.450 20.123 1.00 83.56 188 GLN A CA 1
ATOM 1312 C C . GLN A 1 188 ? -2.256 9.802 19.275 1.00 83.56 188 GLN A C 1
ATOM 1314 O O . GLN A 1 188 ? -2.116 8.646 18.858 1.00 83.56 188 GLN A O 1
ATOM 1319 N N . PRO A 1 189 ? -3.403 10.485 19.093 1.00 88.25 189 PRO A N 1
ATOM 1320 C CA . PRO A 1 189 ? -4.449 10.038 18.176 1.00 88.25 189 PRO A CA 1
ATOM 1321 C C . PRO A 1 189 ? -3.987 10.053 16.715 1.00 88.25 189 PRO A C 1
ATOM 1323 O O . PRO A 1 189 ? -3.071 10.784 16.362 1.00 88.25 189 PRO A O 1
ATOM 1326 N N . GLY A 1 190 ? -4.661 9.288 15.859 1.00 90.88 190 GLY A N 1
ATOM 1327 C CA . GLY A 1 190 ? -4.341 9.155 14.437 1.00 90.88 190 GLY A CA 1
ATOM 1328 C C . GLY A 1 190 ? -3.412 7.984 14.104 1.00 90.88 190 GLY A C 1
ATOM 1329 O O . GLY A 1 190 ? -3.178 7.726 12.927 1.00 90.88 190 GLY A O 1
ATOM 1330 N N . ILE A 1 191 ? -2.923 7.223 15.093 1.00 91.44 191 ILE A N 1
ATOM 1331 C CA . ILE A 1 191 ? -2.038 6.070 14.843 1.00 91.44 191 ILE A CA 1
ATOM 1332 C C . ILE A 1 191 ? -2.789 4.744 14.814 1.00 91.44 191 ILE A C 1
ATOM 1334 O O . ILE A 1 191 ? -3.399 4.343 15.812 1.00 91.44 191 ILE A O 1
ATOM 1338 N N . ALA A 1 192 ? -2.620 4.003 13.721 1.00 95.12 192 ALA A N 1
ATOM 1339 C CA . ALA A 1 192 ? -2.963 2.590 13.632 1.00 95.12 192 ALA A CA 1
ATOM 1340 C C . ALA A 1 192 ? -1.693 1.726 13.620 1.00 95.12 192 ALA A C 1
ATOM 1342 O O . ALA A 1 192 ? -0.807 1.915 12.787 1.00 95.12 192 ALA A O 1
ATOM 1343 N N . VAL A 1 193 ? -1.618 0.752 14.529 1.00 94.81 193 VAL A N 1
ATOM 1344 C CA . VAL A 1 193 ? -0.567 -0.272 14.556 1.00 94.81 193 VAL A CA 1
ATOM 1345 C C . VAL A 1 193 ? -1.191 -1.648 14.367 1.00 94.81 193 VAL A C 1
ATOM 1347 O O . VAL A 1 193 ? -2.015 -2.076 15.177 1.00 94.81 193 VAL A O 1
ATOM 1350 N N . ALA A 1 194 ? -0.770 -2.358 13.325 1.00 96.75 194 ALA A N 1
ATOM 1351 C CA . ALA A 1 194 ? -1.140 -3.743 13.079 1.00 96.75 194 ALA A CA 1
ATOM 1352 C C . ALA A 1 194 ? 0.067 -4.664 13.297 1.00 96.75 194 ALA A C 1
ATOM 1354 O O . ALA A 1 194 ? 1.090 -4.543 12.630 1.00 96.75 194 ALA A O 1
ATOM 1355 N N . SER A 1 195 ? -0.077 -5.587 14.236 1.00 95.19 195 SER A N 1
ATOM 1356 C CA . SER A 1 195 ? 0.825 -6.703 14.521 1.00 95.19 195 SER A CA 1
ATOM 1357 C C . SER A 1 195 ? -0.012 -7.972 14.714 1.00 95.19 195 SER A C 1
ATOM 1359 O O . SER A 1 195 ? -1.242 -7.885 14.782 1.00 95.19 195 SER A O 1
ATOM 1361 N N . GLY A 1 196 ? 0.613 -9.146 14.791 1.00 95.50 196 GLY A N 1
ATOM 1362 C CA . GLY A 1 196 ? -0.111 -10.415 14.891 1.00 95.50 196 GLY A CA 1
ATOM 1363 C C . GLY A 1 196 ? -0.753 -10.822 13.562 1.00 95.50 196 GLY A C 1
ATOM 1364 O O . GLY A 1 196 ? -0.131 -10.694 12.511 1.00 95.50 196 GLY A O 1
ATOM 1365 N N . GLU A 1 197 ? -1.985 -11.333 13.590 1.00 98.38 197 GLU A N 1
ATOM 1366 C CA . GLU A 1 197 ? -2.629 -11.945 12.417 1.00 98.38 197 GLU A CA 1
ATOM 1367 C C . GLU A 1 197 ? -3.920 -11.219 12.015 1.00 98.38 197 GLU A C 1
ATOM 1369 O O . GLU A 1 197 ? -4.831 -11.046 12.825 1.00 98.38 197 GLU A O 1
ATOM 1374 N N . LEU A 1 198 ? -4.029 -10.829 10.746 1.00 98.75 198 LEU A N 1
ATOM 1375 C CA . LEU A 1 198 ? -5.242 -10.294 10.130 1.00 98.75 198 LEU A CA 1
ATOM 1376 C C . LEU A 1 198 ? -5.647 -11.238 8.992 1.00 98.75 198 LEU A C 1
ATOM 1378 O O . LEU A 1 198 ? -5.008 -11.258 7.945 1.00 98.75 198 LEU A O 1
ATOM 1382 N N . LEU A 1 199 ? -6.691 -12.038 9.212 1.00 98.69 199 LEU A N 1
ATOM 1383 C CA . LEU A 1 199 ? -7.082 -13.157 8.354 1.00 98.69 199 LEU A CA 1
ATOM 1384 C C . LEU A 1 199 ? -8.432 -12.880 7.677 1.00 98.69 199 LEU A C 1
ATOM 1386 O O . LEU A 1 199 ? -9.497 -13.062 8.273 1.00 98.69 199 LEU A O 1
ATOM 1390 N N . ALA A 1 200 ? -8.400 -12.471 6.413 1.00 97.94 200 ALA A N 1
ATOM 1391 C CA . ALA A 1 200 ? -9.577 -12.146 5.610 1.00 97.94 200 ALA A CA 1
ATOM 1392 C C . ALA A 1 200 ? -9.535 -12.880 4.263 1.00 97.94 200 ALA A C 1
ATOM 1394 O O . ALA A 1 200 ? -9.543 -12.251 3.212 1.00 97.94 200 ALA A O 1
ATOM 1395 N N . ALA A 1 201 ? -9.463 -14.215 4.287 1.00 97.31 201 ALA A N 1
ATOM 1396 C CA . ALA A 1 201 ? -9.308 -15.048 3.089 1.00 97.31 201 ALA A CA 1
ATOM 1397 C C . ALA A 1 201 ? -10.287 -14.665 1.959 1.00 97.31 201 ALA A C 1
ATOM 1399 O O . ALA A 1 201 ? -11.501 -14.763 2.150 1.00 97.31 201 ALA A O 1
ATOM 1400 N N . GLY A 1 202 ? -9.769 -14.212 0.810 1.00 95.81 202 GLY A N 1
ATOM 1401 C CA . GLY A 1 202 ? -10.549 -13.740 -0.349 1.00 95.81 202 GLY A CA 1
ATOM 1402 C C . GLY A 1 202 ? -11.357 -12.457 -0.119 1.00 95.81 202 GLY A C 1
ATOM 1403 O O . GLY A 1 202 ? -12.121 -12.042 -0.984 1.00 95.81 202 GLY A O 1
ATOM 1404 N N . GLY A 1 203 ? -11.222 -11.860 1.061 1.00 97.19 203 GLY A N 1
ATOM 1405 C CA . GLY A 1 203 ? -11.902 -10.660 1.513 1.00 97.19 203 GLY A CA 1
ATOM 1406 C C . GLY A 1 203 ? -10.991 -9.438 1.485 1.00 97.19 203 GLY A C 1
ATOM 1407 O O . GLY A 1 203 ? -10.099 -9.318 0.643 1.00 97.19 203 GLY A O 1
ATOM 1408 N N . GLN A 1 204 ? -11.231 -8.514 2.409 1.00 97.62 204 GLN A N 1
ATOM 1409 C CA . GLN A 1 204 ? -10.568 -7.216 2.449 1.00 97.62 204 GLN A CA 1
ATOM 1410 C C . GLN A 1 204 ? -9.911 -6.931 3.803 1.00 97.62 204 GLN A C 1
ATOM 1412 O O . GLN A 1 204 ? -10.484 -7.224 4.852 1.00 97.62 204 GLN A O 1
ATOM 1417 N N . VAL A 1 205 ? -8.739 -6.297 3.787 1.00 98.62 205 VAL A N 1
ATOM 1418 C CA . VAL A 1 205 ? -8.094 -5.728 4.975 1.00 98.62 205 VAL A CA 1
ATOM 1419 C C . VAL A 1 205 ? -7.726 -4.270 4.723 1.00 98.62 205 VAL A C 1
ATOM 1421 O O . VAL A 1 205 ? -6.936 -3.985 3.828 1.00 98.62 205 VAL A O 1
ATOM 1424 N N . ASP A 1 206 ? -8.246 -3.366 5.549 1.00 98.31 206 ASP A N 1
ATOM 1425 C CA . ASP A 1 206 ? -7.904 -1.944 5.537 1.00 98.31 206 ASP A CA 1
ATOM 1426 C C . ASP A 1 206 ? -7.234 -1.546 6.859 1.00 98.31 206 ASP A C 1
ATOM 1428 O O . ASP A 1 206 ? -7.796 -1.753 7.938 1.00 98.31 206 ASP A O 1
ATOM 1432 N N . ILE A 1 207 ? -6.045 -0.945 6.779 1.00 98.38 207 ILE A N 1
ATOM 1433 C CA . ILE A 1 207 ? -5.298 -0.412 7.925 1.00 98.38 207 ILE A CA 1
ATOM 1434 C C . ILE A 1 207 ? -5.045 1.075 7.670 1.00 98.38 207 ILE A C 1
ATOM 1436 O O . ILE A 1 207 ? -4.258 1.438 6.796 1.00 98.38 207 ILE A O 1
ATOM 1440 N N . LEU A 1 208 ? -5.748 1.934 8.405 1.00 96.88 208 LEU A N 1
ATOM 1441 C CA . LEU A 1 208 ? -5.915 3.353 8.093 1.00 96.88 208 LEU A CA 1
ATOM 1442 C C . LEU A 1 208 ? -5.651 4.228 9.325 1.00 96.88 208 LEU A C 1
ATOM 1444 O O . LEU A 1 208 ? -5.978 3.856 10.451 1.00 96.88 208 LEU A O 1
ATOM 1448 N N . GLY A 1 209 ? -5.090 5.411 9.106 1.00 94.00 209 GLY A N 1
ATOM 1449 C CA . GLY A 1 209 ? -4.780 6.406 10.132 1.00 94.00 209 GLY A CA 1
ATOM 1450 C C . GLY A 1 209 ? -3.971 7.552 9.536 1.00 94.00 209 GLY A C 1
ATOM 1451 O O . GLY A 1 209 ? -3.557 7.456 8.387 1.00 94.00 209 GLY A O 1
ATOM 1452 N N . ASP A 1 210 ? -3.722 8.609 10.309 1.00 92.12 210 ASP A N 1
ATOM 1453 C CA . ASP A 1 210 ? -2.738 9.640 9.947 1.00 92.12 210 ASP A CA 1
ATOM 1454 C C . ASP A 1 210 ? -1.328 9.032 9.860 1.00 92.12 210 ASP A C 1
ATOM 1456 O O . ASP A 1 210 ? -0.558 9.300 8.942 1.00 92.12 210 ASP A O 1
ATOM 1460 N N . THR A 1 211 ? -1.014 8.121 10.780 1.00 92.06 211 THR A N 1
ATOM 1461 C CA . THR A 1 211 ? 0.209 7.323 10.750 1.00 92.06 211 THR A CA 1
ATOM 1462 C C . THR A 1 211 ? -0.143 5.846 10.868 1.00 92.06 211 THR A C 1
ATOM 1464 O O . THR A 1 211 ? -0.835 5.431 11.801 1.00 92.06 211 THR A O 1
ATOM 1467 N N . VAL A 1 212 ? 0.366 5.030 9.947 1.00 94.69 212 VAL A N 1
ATOM 1468 C CA . VAL A 1 212 ? 0.134 3.583 9.925 1.00 94.69 212 VAL A CA 1
ATOM 1469 C C . VAL A 1 212 ? 1.450 2.833 10.082 1.00 94.69 212 VAL A C 1
ATOM 1471 O O . VAL A 1 212 ? 2.424 3.104 9.380 1.00 94.69 212 VAL A O 1
ATOM 1474 N N . ALA A 1 213 ? 1.468 1.860 10.991 1.00 94.25 213 ALA A N 1
ATOM 1475 C CA . ALA A 1 213 ? 2.585 0.947 11.174 1.00 94.25 213 ALA A CA 1
ATOM 1476 C C . ALA A 1 213 ? 2.117 -0.512 11.139 1.00 94.25 213 ALA A C 1
ATOM 1478 O O . ALA A 1 213 ? 1.249 -0.915 11.910 1.00 94.25 213 ALA A O 1
ATOM 1479 N N . VAL A 1 214 ? 2.726 -1.319 10.278 1.00 96.00 214 VAL A N 1
ATOM 1480 C CA . VAL A 1 214 ? 2.528 -2.768 10.205 1.00 96.00 214 VAL A CA 1
ATOM 1481 C C . VAL A 1 214 ? 3.839 -3.426 10.625 1.00 96.00 214 VAL A C 1
ATOM 1483 O O . VAL A 1 214 ? 4.880 -3.196 10.006 1.00 96.00 214 VAL A O 1
ATOM 1486 N N . ILE A 1 215 ? 3.816 -4.139 11.749 1.00 93.44 215 ILE A N 1
ATOM 1487 C CA . ILE A 1 215 ? 5.024 -4.588 12.449 1.00 93.44 215 ILE A CA 1
ATOM 1488 C C . ILE A 1 215 ? 4.856 -6.046 12.848 1.00 93.44 215 ILE A C 1
ATOM 1490 O O . ILE A 1 215 ? 3.965 -6.354 13.641 1.00 93.44 215 ILE A O 1
ATOM 1494 N N . ASP A 1 216 ? 5.740 -6.914 12.355 1.00 93.56 216 ASP A N 1
ATOM 1495 C CA . ASP A 1 216 ? 5.705 -8.356 12.630 1.00 93.56 216 ASP A CA 1
ATOM 1496 C C . ASP A 1 216 ? 4.287 -8.933 12.461 1.00 93.56 216 ASP A C 1
ATOM 1498 O O . ASP A 1 216 ? 3.728 -9.574 13.353 1.00 93.56 216 ASP A O 1
ATOM 1502 N N . ALA A 1 217 ? 3.648 -8.574 11.343 1.00 97.12 217 ALA A N 1
ATOM 1503 C CA . ALA A 1 217 ? 2.258 -8.907 11.067 1.00 97.12 217 ALA A CA 1
ATOM 1504 C C . ALA A 1 217 ? 2.132 -9.888 9.900 1.00 97.12 217 ALA A C 1
ATOM 1506 O O . ALA A 1 217 ? 2.773 -9.723 8.861 1.00 97.12 217 ALA A O 1
ATOM 1507 N N . LEU A 1 218 ? 1.221 -10.848 10.030 1.00 98.69 218 LEU A N 1
ATOM 1508 C CA . LEU A 1 218 ? 0.666 -11.589 8.906 1.00 98.69 218 LEU A CA 1
ATOM 1509 C C . LEU A 1 218 ? -0.666 -10.951 8.514 1.00 98.69 218 LEU A C 1
ATOM 1511 O O . LEU A 1 218 ? -1.647 -11.051 9.249 1.00 98.69 218 LEU A O 1
ATOM 1515 N N . VAL A 1 219 ? -0.711 -10.326 7.342 1.00 98.88 219 VAL A N 1
ATOM 1516 C CA . VAL A 1 219 ? -1.949 -9.835 6.734 1.00 98.88 219 VAL A CA 1
ATOM 1517 C C . VAL A 1 219 ? -2.282 -10.744 5.558 1.00 98.88 219 VAL A C 1
ATOM 1519 O O . VAL A 1 219 ? -1.632 -10.684 4.516 1.00 98.88 219 VAL A O 1
ATOM 1522 N N . ASP A 1 220 ? -3.265 -11.620 5.740 1.00 98.81 220 ASP A N 1
ATOM 1523 C CA . ASP A 1 220 ? -3.581 -12.690 4.797 1.00 98.81 220 ASP A CA 1
ATOM 1524 C C . ASP A 1 220 ? -5.005 -12.561 4.252 1.00 98.81 220 ASP A C 1
ATOM 1526 O O . ASP A 1 220 ? -6.001 -12.775 4.950 1.00 98.81 220 ASP A O 1
ATOM 1530 N N . ALA A 1 221 ? -5.082 -12.225 2.970 1.00 98.69 221 ALA A N 1
ATOM 1531 C CA . ALA A 1 221 ? -6.291 -12.172 2.168 1.00 98.69 221 ALA A CA 1
ATOM 1532 C C . ALA A 1 221 ? -6.282 -13.225 1.042 1.00 98.69 221 ALA A C 1
ATOM 1534 O O . ALA A 1 221 ? -7.083 -13.136 0.110 1.00 98.69 221 ALA A O 1
ATOM 1535 N N . ALA A 1 222 ? -5.398 -14.230 1.090 1.00 98.75 222 ALA A N 1
ATOM 1536 C CA . ALA A 1 222 ? -5.342 -15.270 0.067 1.00 98.75 222 ALA A CA 1
ATOM 1537 C C . ALA A 1 222 ? -6.597 -16.158 0.048 1.00 98.75 222 ALA A C 1
ATOM 1539 O O . ALA A 1 222 ? -7.233 -16.403 1.076 1.00 98.75 222 ALA A O 1
ATOM 1540 N N . ALA A 1 223 ? -6.951 -16.667 -1.131 1.00 98.25 223 ALA A N 1
ATOM 1541 C CA . ALA A 1 223 ? -8.082 -17.578 -1.309 1.00 98.25 223 ALA A CA 1
ATOM 1542 C C . ALA A 1 223 ? -7.906 -18.493 -2.526 1.00 98.25 223 ALA A C 1
ATOM 1544 O O . ALA A 1 223 ? -7.025 -18.304 -3.357 1.00 98.25 223 ALA A O 1
ATOM 1545 N N . GLU A 1 224 ? -8.739 -19.529 -2.621 1.00 98.00 224 GLU A N 1
ATOM 1546 C CA . GLU A 1 224 ? -8.610 -20.570 -3.651 1.00 98.00 224 GLU A CA 1
ATOM 1547 C C . GLU A 1 224 ? -8.860 -20.048 -5.072 1.00 98.00 224 GLU A C 1
ATOM 1549 O O . GLU A 1 224 ? -8.108 -20.387 -5.986 1.00 98.00 224 GLU A O 1
ATOM 1554 N N . PHE A 1 225 ? -9.881 -19.204 -5.248 1.00 96.62 225 PHE A N 1
ATOM 1555 C CA . PHE A 1 225 ? -10.413 -18.810 -6.561 1.00 96.62 225 PHE A CA 1
ATOM 1556 C C . PHE A 1 225 ? -10.233 -17.320 -6.885 1.00 96.62 225 PHE A C 1
ATOM 1558 O O . PHE A 1 225 ? -11.026 -16.733 -7.618 1.00 96.62 225 PHE A O 1
ATOM 1565 N N . GLY A 1 226 ? -9.216 -16.698 -6.293 1.00 96.56 226 GLY A N 1
ATOM 1566 C CA . GLY A 1 226 ? -8.923 -15.276 -6.445 1.00 96.56 226 GLY A CA 1
ATOM 1567 C C . GLY A 1 226 ? -8.415 -14.679 -5.141 1.00 96.56 226 GLY A C 1
ATOM 1568 O O . GLY A 1 226 ? -8.987 -14.938 -4.083 1.00 96.56 226 GLY A O 1
ATOM 1569 N N . GLY A 1 227 ? -7.338 -13.902 -5.202 1.00 98.12 227 GLY A N 1
ATOM 1570 C CA . GLY A 1 227 ? -6.820 -13.202 -4.029 1.00 98.12 227 GLY A CA 1
ATOM 1571 C C . GLY A 1 227 ? -7.705 -12.028 -3.594 1.00 98.12 227 GLY A C 1
ATOM 1572 O O . GLY A 1 227 ? -8.377 -11.404 -4.413 1.00 98.12 227 GLY A O 1
ATOM 1573 N N . GLY A 1 228 ? -7.695 -11.713 -2.298 1.00 98.50 228 GLY A N 1
ATOM 1574 C CA . GLY A 1 228 ? -8.410 -10.568 -1.730 1.00 98.50 228 GLY A CA 1
ATOM 1575 C C . GLY A 1 228 ? -7.691 -9.222 -1.904 1.00 98.50 228 GLY A C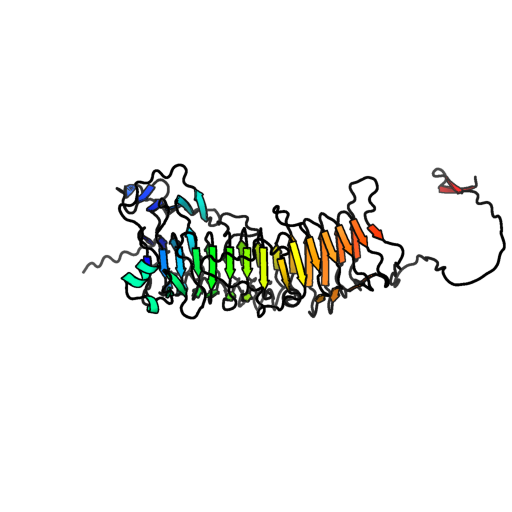 1
ATOM 1576 O O . GLY A 1 228 ? -6.779 -9.072 -2.719 1.00 98.50 228 GLY A O 1
ATOM 1577 N N . GLN A 1 229 ? -8.104 -8.220 -1.125 1.00 98.31 229 GLN A N 1
ATOM 1578 C CA . GLN A 1 229 ? -7.539 -6.867 -1.146 1.00 98.31 229 GLN A CA 1
ATOM 1579 C C . GLN A 1 229 ? -6.923 -6.490 0.203 1.00 98.31 229 GLN A C 1
ATOM 1581 O O . GLN A 1 229 ? -7.534 -6.689 1.248 1.00 98.31 229 GLN A O 1
ATOM 1586 N N . ILE A 1 230 ? -5.745 -5.869 0.172 1.00 98.81 230 ILE A N 1
ATOM 1587 C CA . ILE A 1 230 ? -5.084 -5.278 1.336 1.00 98.81 230 ILE A CA 1
ATOM 1588 C C . ILE A 1 230 ? -4.760 -3.813 1.020 1.00 98.81 230 ILE A C 1
ATOM 1590 O O . ILE A 1 230 ? -4.080 -3.532 0.032 1.00 98.81 230 ILE A O 1
ATOM 1594 N N . ARG A 1 231 ? -5.230 -2.880 1.853 1.00 98.50 231 ARG A N 1
ATOM 1595 C CA . ARG A 1 231 ? -4.907 -1.447 1.781 1.00 98.50 231 ARG A CA 1
ATOM 1596 C C . ARG A 1 231 ? -4.273 -0.989 3.087 1.00 98.50 231 ARG A C 1
ATOM 1598 O O . ARG A 1 231 ? -4.838 -1.184 4.163 1.00 98.50 231 ARG A O 1
ATOM 1605 N N . VAL A 1 232 ? -3.109 -0.359 2.992 1.00 98.56 232 VAL A N 1
ATOM 1606 C CA . VAL A 1 232 ? -2.378 0.193 4.135 1.00 98.56 232 VAL A CA 1
ATOM 1607 C C . VAL A 1 232 ? -2.078 1.656 3.852 1.00 98.56 232 VAL A C 1
ATOM 1609 O O . VAL A 1 232 ? -1.355 1.987 2.913 1.00 98.56 232 VAL A O 1
ATOM 1612 N N . GLY A 1 233 ? -2.657 2.530 4.669 1.00 97.44 233 GLY A N 1
ATOM 1613 C CA . GLY A 1 233 ? -2.422 3.968 4.613 1.00 97.44 233 GLY A CA 1
ATOM 1614 C C . GLY A 1 233 ? -3.078 4.715 3.451 1.00 97.44 233 GLY A C 1
ATOM 1615 O O . GLY A 1 233 ? -2.926 5.923 3.384 1.00 97.44 233 GLY A O 1
ATOM 1616 N N . GLY A 1 234 ? -3.822 4.077 2.550 1.00 95.25 234 GLY A N 1
ATOM 1617 C CA . GLY A 1 234 ? -4.576 4.802 1.522 1.00 95.25 234 GLY A CA 1
ATOM 1618 C C . GLY A 1 234 ? -5.138 3.906 0.427 1.00 95.25 234 GLY A C 1
ATOM 1619 O O . GLY A 1 234 ? -5.023 2.680 0.485 1.00 95.25 234 GLY A O 1
ATOM 1620 N N . ASP A 1 235 ? -5.775 4.535 -0.561 1.00 93.75 235 ASP A N 1
ATOM 1621 C CA . ASP A 1 235 ? -6.261 3.860 -1.768 1.00 93.75 235 ASP A CA 1
ATOM 1622 C C . ASP A 1 235 ? -5.265 3.969 -2.928 1.00 93.75 235 ASP A C 1
ATOM 1624 O O . ASP A 1 235 ? -4.205 4.583 -2.817 1.00 93.75 235 ASP A O 1
ATOM 1628 N N . TYR A 1 236 ? -5.646 3.381 -4.059 1.00 95.12 236 TYR A N 1
ATOM 1629 C CA . TYR A 1 236 ? -4.929 3.466 -5.322 1.00 95.12 236 TYR A CA 1
ATOM 1630 C C . TYR A 1 236 ? -4.546 4.908 -5.661 1.00 95.12 236 TYR A C 1
ATOM 1632 O O . TYR A 1 236 ? -5.427 5.766 -5.759 1.00 95.12 236 TYR A O 1
ATOM 1640 N N . LEU A 1 237 ? -3.253 5.170 -5.870 1.00 93.81 237 LEU A N 1
ATOM 1641 C CA . LEU A 1 237 ? -2.720 6.507 -6.166 1.00 93.81 237 LEU A CA 1
ATOM 1642 C C . LEU A 1 237 ? -3.118 7.585 -5.137 1.00 93.81 237 LEU A C 1
ATOM 1644 O O . LEU A 1 237 ? -3.300 8.754 -5.495 1.00 93.81 237 LEU A O 1
ATOM 1648 N N . GLY A 1 238 ? -3.392 7.194 -3.887 1.00 91.56 238 GLY A N 1
ATOM 1649 C CA . GLY A 1 238 ? -3.903 8.102 -2.854 1.00 91.56 238 GLY A CA 1
ATOM 1650 C C . GLY A 1 238 ? -5.238 8.739 -3.207 1.00 91.56 238 GLY A C 1
ATOM 1651 O O . GLY A 1 238 ? -5.589 9.796 -2.683 1.00 91.56 238 GLY A O 1
ATOM 1652 N N . SER A 1 239 ? -5.946 8.142 -4.159 1.00 88.19 239 SER A N 1
ATOM 1653 C CA . SER A 1 239 ? -7.141 8.682 -4.774 1.00 88.19 239 SER A CA 1
ATOM 1654 C C . SER A 1 239 ? -8.272 7.716 -4.504 1.00 88.19 239 SER A C 1
ATOM 1656 O O . SER A 1 239 ? -8.376 6.650 -5.104 1.00 88.19 239 SER A O 1
ATOM 1658 N N . GLY A 1 240 ? -9.150 8.082 -3.586 1.00 82.88 240 GLY A N 1
ATOM 1659 C CA . GLY A 1 240 ? -10.222 7.187 -3.219 1.00 82.88 240 GLY A CA 1
ATOM 1660 C C . GLY A 1 240 ? -11.018 7.670 -2.026 1.00 82.88 240 GLY A C 1
ATOM 1661 O O . GLY A 1 240 ? -10.821 8.778 -1.530 1.00 82.88 240 GLY A O 1
ATOM 1662 N N . PRO A 1 241 ? -11.973 6.841 -1.598 1.00 77.31 241 PRO A N 1
ATOM 1663 C CA . PRO A 1 241 ? -12.853 7.165 -0.498 1.00 77.31 241 PRO A CA 1
ATOM 1664 C C . PRO A 1 241 ? -12.220 6.973 0.880 1.00 77.31 241 PRO A C 1
ATOM 1666 O O . PRO A 1 241 ? -12.795 7.480 1.835 1.00 77.31 241 PRO A O 1
ATOM 1669 N N . VAL A 1 242 ? -11.125 6.210 1.004 1.00 85.50 242 VAL A N 1
ATOM 1670 C CA . VAL A 1 242 ? -10.412 6.012 2.277 1.00 85.50 242 VAL A CA 1
ATOM 1671 C C . VAL A 1 242 ? -9.417 7.153 2.524 1.00 85.50 242 VAL A C 1
ATOM 1673 O O . VAL A 1 242 ? -8.867 7.681 1.558 1.00 85.50 242 VAL A O 1
ATOM 1676 N N . PRO A 1 243 ? -9.173 7.552 3.786 1.00 88.56 243 PRO A N 1
ATOM 1677 C CA . PRO A 1 243 ? -8.180 8.571 4.105 1.00 88.56 243 PRO A CA 1
ATOM 1678 C C . PRO A 1 243 ? -6.765 8.090 3.778 1.00 88.56 243 PRO A C 1
ATOM 1680 O O . PRO A 1 243 ? -6.449 6.910 3.947 1.00 88.56 243 PRO A O 1
ATOM 1683 N N . ASN A 1 244 ? -5.911 9.035 3.389 1.00 93.62 244 ASN A N 1
ATOM 1684 C CA . ASN A 1 244 ? -4.485 8.792 3.228 1.00 93.62 244 ASN A CA 1
ATOM 1685 C C . ASN A 1 244 ? -3.745 9.059 4.544 1.00 93.62 244 ASN A C 1
ATOM 1687 O O . ASN A 1 244 ? -3.992 10.059 5.219 1.00 93.62 244 ASN A O 1
ATOM 1691 N N . ALA A 1 245 ? -2.801 8.189 4.873 1.00 94.75 245 ALA A N 1
ATOM 1692 C CA . ALA A 1 245 ? -1.828 8.390 5.927 1.00 94.75 245 ALA A CA 1
ATOM 1693 C C . ALA A 1 245 ? -0.790 9.417 5.485 1.00 94.75 245 ALA A C 1
ATOM 1695 O O . ALA A 1 245 ? -0.366 9.433 4.333 1.00 94.75 245 ALA A O 1
ATOM 1696 N N . GLN A 1 246 ? -0.295 10.232 6.407 1.00 92.50 246 GLN A N 1
ATOM 1697 C CA . GLN A 1 246 ? 0.920 11.008 6.195 1.00 92.50 246 GLN A CA 1
ATOM 1698 C C . GLN A 1 246 ? 2.136 10.081 6.139 1.00 92.50 246 GLN A C 1
ATOM 1700 O O . GLN A 1 246 ? 2.998 10.251 5.276 1.00 92.50 246 GLN A O 1
ATOM 1705 N N . VAL A 1 247 ? 2.191 9.067 7.009 1.00 91.56 247 VAL A N 1
ATOM 1706 C CA . VAL A 1 247 ? 3.300 8.105 7.056 1.00 91.56 247 VAL A CA 1
ATOM 1707 C C . VAL A 1 247 ? 2.786 6.671 7.093 1.00 91.56 247 VAL A C 1
ATOM 1709 O O . VAL A 1 247 ? 2.003 6.312 7.970 1.00 91.56 247 VAL A O 1
ATOM 1712 N N . THR A 1 248 ? 3.314 5.840 6.196 1.00 94.44 248 THR A N 1
ATOM 1713 C CA . THR A 1 248 ? 3.087 4.390 6.176 1.00 94.44 248 THR A CA 1
ATOM 1714 C C . THR A 1 248 ? 4.408 3.662 6.376 1.00 94.44 248 THR A C 1
ATOM 1716 O O . THR A 1 248 ? 5.353 3.828 5.606 1.00 94.44 248 THR A O 1
ATOM 1719 N N . TYR A 1 249 ? 4.487 2.841 7.419 1.00 93.50 249 TYR A N 1
ATOM 1720 C CA . TYR A 1 249 ? 5.641 2.002 7.723 1.00 93.50 249 TYR A CA 1
ATOM 1721 C C . TYR A 1 249 ? 5.233 0.531 7.762 1.00 93.50 249 TYR A C 1
ATOM 1723 O O . TYR A 1 249 ? 4.341 0.155 8.517 1.00 93.50 249 TYR A O 1
ATOM 1731 N N . VAL A 1 250 ? 5.912 -0.310 6.990 1.00 94.44 250 VAL A N 1
ATOM 1732 C CA . VAL A 1 250 ? 5.724 -1.764 6.995 1.00 94.44 250 VAL A CA 1
ATOM 1733 C C . VAL A 1 250 ? 7.090 -2.410 7.197 1.00 94.44 250 VAL A C 1
ATOM 1735 O O . VAL A 1 250 ? 8.008 -2.213 6.397 1.00 94.44 250 VAL A O 1
ATOM 1738 N N . ASP A 1 251 ? 7.257 -3.126 8.307 1.00 90.94 251 ASP A N 1
ATOM 1739 C CA . ASP A 1 251 ? 8.550 -3.683 8.693 1.00 90.94 251 ASP A CA 1
ATOM 1740 C C . ASP A 1 251 ? 8.930 -4.943 7.896 1.00 90.94 251 ASP A C 1
ATOM 1742 O O . ASP A 1 251 ? 8.156 -5.488 7.110 1.00 90.94 251 ASP A O 1
ATOM 1746 N N . ARG A 1 252 ? 10.161 -5.417 8.111 1.00 89.75 252 ARG A N 1
ATOM 1747 C CA . ARG A 1 252 ? 10.717 -6.560 7.373 1.00 89.75 252 ARG A CA 1
ATOM 1748 C C . ARG A 1 252 ? 10.227 -7.933 7.798 1.00 89.75 252 ARG A C 1
ATOM 1750 O O . ARG A 1 252 ? 10.484 -8.903 7.093 1.00 89.75 252 ARG A O 1
ATOM 1757 N N . ASN A 1 253 ? 9.598 -8.019 8.962 1.00 91.69 253 ASN A N 1
ATOM 1758 C CA . ASN A 1 253 ? 9.049 -9.273 9.460 1.00 91.69 253 ASN A CA 1
ATOM 1759 C C . ASN A 1 253 ? 7.589 -9.442 9.027 1.00 91.69 253 ASN A C 1
ATOM 1761 O O . ASN A 1 253 ? 7.039 -10.533 9.140 1.00 91.69 253 ASN A O 1
ATOM 1765 N N . SER A 1 254 ? 6.978 -8.381 8.498 1.00 96.44 254 SER A N 1
ATOM 1766 C CA . SER A 1 254 ? 5.609 -8.409 8.016 1.00 96.44 254 SER A CA 1
ATOM 1767 C C . SER A 1 254 ? 5.482 -9.099 6.657 1.00 96.44 254 SER A C 1
ATOM 1769 O O . SER A 1 254 ? 6.324 -8.955 5.762 1.00 96.44 254 SER A O 1
ATOM 1771 N N . VAL A 1 255 ? 4.380 -9.830 6.501 1.00 98.56 255 VAL A N 1
ATOM 1772 C CA . VAL A 1 255 ? 3.984 -10.529 5.278 1.00 98.56 255 VAL A CA 1
ATOM 1773 C C . VAL A 1 255 ? 2.574 -10.095 4.909 1.00 98.56 255 VAL A C 1
ATOM 1775 O O . VAL A 1 255 ? 1.647 -10.249 5.703 1.00 98.56 255 VAL A O 1
ATOM 1778 N N . LEU A 1 256 ? 2.409 -9.575 3.694 1.00 98.81 256 LEU A N 1
ATOM 1779 C CA . LEU A 1 256 ? 1.108 -9.248 3.123 1.00 98.81 256 LEU A CA 1
ATOM 1780 C C . LEU A 1 256 ? 0.859 -10.196 1.946 1.00 98.81 256 LEU A C 1
ATOM 1782 O O . LEU A 1 256 ? 1.579 -10.175 0.945 1.00 98.81 256 LEU A O 1
ATOM 1786 N N . ASN A 1 257 ? -0.150 -11.050 2.087 1.00 98.88 257 ASN A N 1
ATOM 1787 C CA . ASN A 1 257 ? -0.451 -12.128 1.155 1.00 98.88 257 ASN A CA 1
ATOM 1788 C C . ASN A 1 257 ? -1.867 -11.974 0.600 1.00 98.88 257 ASN A C 1
ATOM 1790 O O . ASN A 1 257 ? -2.840 -12.058 1.340 1.00 98.88 257 ASN A O 1
ATOM 1794 N N . ALA A 1 258 ? -1.989 -11.804 -0.710 1.00 98.81 258 ALA A N 1
ATOM 1795 C CA . ALA A 1 258 ? -3.262 -11.814 -1.419 1.00 98.81 258 ALA A CA 1
ATOM 1796 C C . ALA A 1 258 ? -3.177 -12.734 -2.646 1.00 98.81 258 ALA A C 1
ATOM 1798 O O . ALA A 1 258 ? -3.576 -12.374 -3.747 1.00 98.81 258 ALA A O 1
ATOM 1799 N N . ASN A 1 259 ? -2.621 -13.932 -2.470 1.00 98.81 259 ASN A N 1
ATOM 1800 C CA . ASN A 1 259 ? -2.504 -14.929 -3.534 1.00 98.81 259 ASN A CA 1
ATOM 1801 C C . ASN A 1 259 ? -3.846 -15.591 -3.877 1.00 98.81 259 ASN A C 1
ATOM 1803 O O . ASN A 1 259 ? -4.666 -15.854 -2.994 1.00 98.81 259 ASN A O 1
ATOM 1807 N N . ALA A 1 260 ? -4.009 -15.979 -5.140 1.00 98.62 260 ALA A N 1
ATOM 1808 C CA . ALA A 1 260 ? -4.881 -17.085 -5.506 1.00 98.62 260 ALA A CA 1
ATOM 1809 C C . ALA A 1 260 ? -4.121 -18.408 -5.351 1.00 98.62 260 ALA A C 1
ATOM 1811 O O . ALA A 1 260 ? -2.997 -18.553 -5.830 1.00 98.62 260 ALA A O 1
ATOM 1812 N N . THR A 1 261 ? -4.708 -19.390 -4.668 1.00 98.06 261 THR A N 1
ATOM 1813 C CA . THR A 1 261 ? -3.999 -20.637 -4.327 1.00 98.06 261 THR A CA 1
ATOM 1814 C C . THR A 1 261 ? -4.342 -21.819 -5.232 1.00 98.06 261 THR A C 1
ATOM 1816 O O . THR A 1 261 ? -3.563 -22.773 -5.281 1.00 98.06 261 THR A O 1
ATOM 1819 N N . VAL A 1 262 ? -5.455 -21.770 -5.979 1.00 98.19 262 VAL A N 1
ATOM 1820 C CA . VAL A 1 262 ? -5.904 -22.865 -6.858 1.00 98.19 262 VAL A CA 1
ATOM 1821 C C . VAL A 1 262 ? -6.099 -22.394 -8.298 1.00 98.19 262 VAL A C 1
ATOM 1823 O O . VAL A 1 262 ? -5.256 -22.704 -9.138 1.00 98.19 262 VAL A O 1
ATOM 1826 N N . ASP A 1 263 ? -7.185 -21.681 -8.588 1.00 97.50 263 ASP A N 1
ATOM 1827 C CA . ASP A 1 263 ? -7.599 -21.307 -9.947 1.00 97.50 263 ASP A CA 1
ATOM 1828 C C . ASP A 1 263 ? -8.270 -19.930 -9.919 1.00 97.50 263 ASP A C 1
ATOM 1830 O O . ASP A 1 263 ? -9.447 -19.806 -9.578 1.00 97.50 263 ASP A O 1
ATOM 1834 N N . GLY A 1 264 ? -7.490 -18.889 -10.193 1.00 98.19 264 GLY A N 1
ATOM 1835 C CA . GLY A 1 264 ? -7.938 -17.504 -10.115 1.00 98.19 264 GLY A CA 1
ATOM 1836 C C . GLY A 1 264 ? -6.778 -16.518 -10.133 1.00 98.19 264 GLY A C 1
ATOM 1837 O O . GLY A 1 264 ? -5.617 -16.894 -9.954 1.00 98.19 264 GLY A O 1
ATOM 1838 N N . ASP A 1 265 ? -7.107 -15.252 -10.351 1.00 98.69 265 ASP A N 1
ATOM 1839 C CA . ASP A 1 265 ? -6.114 -14.186 -10.415 1.00 98.69 265 ASP A CA 1
ATOM 1840 C C . ASP A 1 265 ? -5.613 -13.810 -9.018 1.00 98.69 265 ASP A C 1
ATOM 1842 O O . ASP A 1 265 ? -6.343 -13.871 -8.021 1.00 98.69 265 ASP A O 1
ATOM 1846 N N . GLY A 1 266 ? -4.359 -13.380 -8.945 1.00 98.62 266 GLY A N 1
ATOM 1847 C CA . GLY A 1 266 ? -3.826 -12.764 -7.743 1.00 98.62 266 GLY A CA 1
ATOM 1848 C C . GLY A 1 266 ? -4.615 -11.519 -7.332 1.00 98.62 266 GLY A C 1
ATOM 1849 O O . GLY A 1 266 ? -5.204 -10.817 -8.152 1.00 98.62 266 GLY A O 1
ATOM 1850 N N . GLY A 1 267 ? -4.619 -11.246 -6.034 1.00 98.75 267 GLY A N 1
ATOM 1851 C CA . GLY A 1 267 ? -5.343 -10.137 -5.431 1.00 98.75 267 GLY A CA 1
ATOM 1852 C C . GLY A 1 267 ? -4.630 -8.794 -5.563 1.00 98.75 267 GLY A C 1
ATOM 1853 O O . GLY A 1 267 ? -3.816 -8.558 -6.460 1.00 98.75 267 GLY A O 1
ATOM 1854 N N . ARG A 1 268 ? -4.947 -7.882 -4.642 1.00 98.75 268 ARG A N 1
ATOM 1855 C CA . ARG A 1 268 ? -4.456 -6.501 -4.668 1.00 98.75 268 ARG A CA 1
ATOM 1856 C C . ARG A 1 268 ? -3.820 -6.094 -3.348 1.00 98.75 268 ARG A C 1
ATOM 1858 O O . ARG A 1 268 ? -4.451 -6.240 -2.307 1.00 98.75 268 ARG A O 1
ATOM 1865 N N . ILE A 1 269 ? -2.632 -5.499 -3.399 1.00 98.88 269 ILE A N 1
ATOM 1866 C CA . ILE A 1 269 ? -1.989 -4.861 -2.244 1.00 98.88 269 ILE A CA 1
ATOM 1867 C C . ILE A 1 269 ? -1.670 -3.404 -2.585 1.00 98.88 269 ILE A C 1
ATOM 1869 O O . ILE A 1 269 ? -1.091 -3.131 -3.633 1.00 98.88 269 ILE A O 1
ATOM 1873 N N . ILE A 1 270 ? -2.043 -2.475 -1.706 1.00 98.69 270 ILE A N 1
ATOM 1874 C CA . ILE A 1 270 ? -1.764 -1.041 -1.846 1.00 98.69 270 ILE A CA 1
ATOM 1875 C C . ILE A 1 270 ? -1.113 -0.532 -0.564 1.00 98.69 270 ILE A C 1
ATOM 1877 O O . ILE A 1 270 ? -1.700 -0.640 0.515 1.00 98.69 270 ILE A O 1
ATOM 1881 N N . LEU A 1 271 ? 0.084 0.037 -0.698 1.00 98.50 271 LEU A N 1
ATOM 1882 C CA . LEU A 1 271 ? 0.772 0.803 0.336 1.00 98.50 271 LEU A CA 1
ATOM 1883 C C . LEU A 1 271 ? 0.882 2.256 -0.138 1.00 98.50 271 LEU A C 1
ATOM 1885 O O . LEU A 1 271 ? 1.517 2.514 -1.165 1.00 98.50 271 LEU A O 1
ATOM 1889 N N . TRP A 1 272 ? 0.275 3.184 0.602 1.00 97.19 272 TRP A N 1
ATOM 1890 C CA . TRP A 1 272 ? 0.223 4.601 0.232 1.00 97.19 272 TRP A CA 1
ATOM 1891 C C . TRP A 1 272 ? 0.511 5.530 1.414 1.00 97.19 272 TRP A C 1
ATOM 1893 O O . TRP A 1 272 ? 0.201 5.207 2.562 1.00 97.19 272 TRP A O 1
ATOM 1903 N N . SER A 1 273 ? 1.055 6.713 1.121 1.00 94.81 273 SER A N 1
ATOM 1904 C CA . SER A 1 273 ? 1.134 7.834 2.059 1.00 94.81 273 SER A CA 1
ATOM 1905 C C . SER A 1 273 ? 1.248 9.189 1.352 1.00 94.81 273 SER A C 1
ATOM 1907 O O . SER A 1 273 ? 1.815 9.272 0.265 1.00 94.81 273 SER A O 1
ATOM 1909 N N . ASP A 1 274 ? 0.871 10.273 2.022 1.00 92.94 274 ASP A N 1
ATOM 1910 C CA . ASP A 1 274 ? 1.058 11.635 1.520 1.00 92.94 274 ASP A CA 1
ATOM 1911 C C . ASP A 1 274 ? 2.480 12.185 1.763 1.00 92.94 274 ASP A C 1
ATOM 1913 O O . ASP A 1 274 ? 2.968 12.973 0.954 1.00 92.94 274 ASP A O 1
ATOM 1917 N N . GLN A 1 275 ? 3.180 11.783 2.837 1.00 90.31 275 GLN A N 1
ATOM 1918 C CA . GLN A 1 275 ? 4.543 12.268 3.130 1.00 90.31 275 GLN A CA 1
ATOM 1919 C C . GLN A 1 275 ? 5.620 11.208 2.938 1.00 90.31 275 GLN A C 1
ATOM 1921 O O . GLN A 1 275 ? 6.636 11.495 2.304 1.00 90.31 275 GLN A O 1
ATOM 1926 N N . ALA A 1 276 ? 5.468 10.014 3.516 1.00 90.19 276 ALA A N 1
ATOM 1927 C CA . ALA A 1 276 ? 6.507 8.994 3.428 1.00 90.19 276 ALA A CA 1
ATOM 1928 C C . ALA A 1 276 ? 5.988 7.559 3.561 1.00 90.19 276 ALA A C 1
ATOM 1930 O O . ALA A 1 276 ? 5.363 7.209 4.564 1.00 90.19 276 ALA A O 1
ATOM 1931 N N . THR A 1 277 ? 6.338 6.712 2.590 1.00 93.06 277 THR A N 1
ATOM 1932 C CA . THR A 1 277 ? 6.120 5.265 2.657 1.00 93.06 277 THR A CA 1
ATOM 1933 C C . THR A 1 277 ? 7.459 4.557 2.790 1.00 93.06 277 THR A C 1
ATOM 1935 O O . THR A 1 277 ? 8.368 4.733 1.977 1.00 93.06 277 THR A O 1
ATOM 1938 N N . TYR A 1 278 ? 7.562 3.741 3.832 1.00 91.75 278 TYR A N 1
ATOM 1939 C CA . TYR A 1 278 ? 8.693 2.878 4.135 1.00 91.75 278 TYR A CA 1
ATOM 1940 C C . TYR A 1 278 ? 8.205 1.436 4.108 1.00 91.75 278 TYR A C 1
ATOM 1942 O O . TYR A 1 278 ? 7.588 0.969 5.067 1.00 91.75 278 TYR A O 1
ATOM 1950 N N . ASN A 1 279 ? 8.467 0.733 3.013 1.00 93.56 279 ASN A N 1
ATOM 1951 C CA . ASN A 1 279 ? 8.094 -0.666 2.868 1.00 93.56 279 ASN A CA 1
ATOM 1952 C C . ASN A 1 279 ? 9.341 -1.546 2.890 1.00 93.56 279 ASN A C 1
ATOM 1954 O O . ASN A 1 279 ? 10.204 -1.425 2.025 1.00 93.56 279 ASN A O 1
ATOM 1958 N N . TYR A 1 280 ? 9.406 -2.459 3.852 1.00 92.25 280 TYR A N 1
ATOM 1959 C CA . TYR A 1 280 ? 10.466 -3.460 3.953 1.00 92.25 280 TYR A CA 1
ATOM 1960 C C . TYR A 1 280 ? 9.920 -4.891 3.959 1.00 92.25 280 TYR A C 1
ATOM 1962 O O . TYR A 1 280 ? 10.661 -5.811 4.292 1.00 92.25 280 TYR A O 1
ATOM 1970 N N . SER A 1 281 ? 8.636 -5.071 3.653 1.00 94.31 281 SER A N 1
ATOM 1971 C CA . SER A 1 281 ? 7.897 -6.316 3.871 1.00 94.31 281 SER A CA 1
ATOM 1972 C C . SER A 1 281 ? 7.974 -7.303 2.708 1.00 94.31 281 SER A C 1
ATOM 1974 O O . SER A 1 281 ? 8.443 -6.982 1.617 1.00 94.31 281 SER A O 1
ATOM 1976 N N . SER A 1 282 ? 7.482 -8.524 2.940 1.00 96.94 282 SER A N 1
ATOM 1977 C CA . SER A 1 282 ? 7.231 -9.491 1.865 1.00 96.94 282 SER A CA 1
ATOM 1978 C C . SER A 1 282 ? 5.809 -9.325 1.329 1.00 96.94 282 SER A C 1
ATOM 1980 O O . SER A 1 282 ? 4.844 -9.502 2.073 1.00 96.94 282 SER A O 1
ATOM 1982 N N . LEU A 1 283 ? 5.682 -9.024 0.036 1.00 98.62 283 LEU A N 1
ATOM 1983 C CA . LEU A 1 283 ? 4.405 -8.819 -0.653 1.00 98.62 283 LEU A CA 1
ATOM 1984 C C . LEU A 1 283 ? 4.166 -9.944 -1.669 1.00 98.62 283 LEU A C 1
ATOM 1986 O O . LEU A 1 283 ? 5.075 -10.283 -2.427 1.00 98.62 283 LEU A O 1
ATOM 1990 N N . SER A 1 284 ? 2.960 -10.515 -1.717 1.00 98.69 284 SER A N 1
ATOM 1991 C CA . SER A 1 284 ? 2.627 -11.593 -2.661 1.00 98.69 284 SER A CA 1
ATOM 1992 C C . SER A 1 284 ? 1.197 -11.466 -3.190 1.00 98.69 284 SER A C 1
ATOM 1994 O O . SER A 1 284 ? 0.253 -11.342 -2.408 1.00 98.69 284 SER A O 1
ATOM 1996 N N . VAL A 1 285 ? 1.049 -11.488 -4.519 1.00 98.75 285 VAL A N 1
ATOM 1997 C CA . VAL A 1 285 ? -0.234 -11.443 -5.249 1.00 98.75 285 VAL A CA 1
ATOM 1998 C C . VAL A 1 285 ? -0.224 -12.434 -6.415 1.00 98.75 285 VAL A C 1
ATOM 2000 O O . VAL A 1 285 ? -0.541 -12.111 -7.552 1.00 98.75 285 VAL A O 1
ATOM 2003 N N . ARG A 1 286 ? 0.209 -13.663 -6.176 1.00 98.62 286 ARG A N 1
ATOM 2004 C CA . ARG A 1 286 ? 0.354 -14.686 -7.210 1.00 98.62 286 ARG A CA 1
ATOM 2005 C C . ARG A 1 286 ? -0.980 -15.169 -7.763 1.00 98.62 286 ARG A C 1
ATOM 2007 O O . ARG A 1 286 ? -1.941 -15.321 -7.008 1.00 98.62 286 ARG A O 1
ATOM 2014 N N . GLY A 1 287 ? -0.983 -15.491 -9.055 1.00 98.44 287 GLY A N 1
ATOM 2015 C CA . GLY A 1 287 ? -2.056 -16.253 -9.696 1.00 98.44 287 GLY A CA 1
ATOM 2016 C C . GLY A 1 287 ? -2.049 -17.728 -9.282 1.00 98.44 287 GLY A C 1
ATOM 2017 O O . GLY A 1 287 ? -1.021 -18.266 -8.848 1.00 98.44 287 GLY A O 1
ATOM 2018 N N . GLY A 1 288 ? -3.198 -18.386 -9.435 1.00 98.25 288 GLY A N 1
ATOM 2019 C CA . GLY A 1 288 ? -3.409 -19.783 -9.070 1.00 98.25 288 GLY A CA 1
ATOM 2020 C C . GLY A 1 288 ? -2.517 -20.768 -9.834 1.00 98.25 288 GLY A C 1
ATOM 2021 O O . GLY A 1 288 ? -2.061 -20.533 -10.954 1.00 98.25 288 GLY A O 1
ATOM 2022 N N . VAL A 1 289 ? -2.263 -21.927 -9.222 1.00 97.75 289 VAL A N 1
ATOM 2023 C CA . VAL A 1 289 ? -1.410 -22.975 -9.815 1.00 97.75 289 VAL A CA 1
ATOM 2024 C C . VAL A 1 289 ? -2.065 -23.702 -10.994 1.00 97.75 289 VAL A C 1
ATOM 2026 O O . VAL A 1 289 ? -1.352 -24.301 -11.798 1.00 97.75 289 VAL A O 1
ATOM 2029 N N . LEU A 1 290 ? -3.399 -23.687 -11.086 1.00 97.81 290 LEU A N 1
ATOM 2030 C CA . LEU A 1 290 ? -4.164 -24.297 -12.179 1.00 97.81 290 LEU A CA 1
ATOM 2031 C C . LEU A 1 290 ? -4.601 -23.281 -13.245 1.00 97.81 290 LEU A C 1
ATOM 2033 O O . LEU A 1 290 ? -4.890 -23.693 -14.368 1.00 97.81 290 LEU A O 1
ATOM 2037 N N . GLY A 1 291 ? -4.623 -21.990 -12.910 1.00 96.19 291 GLY A N 1
ATOM 2038 C CA . GLY A 1 291 ? -5.089 -20.916 -13.781 1.00 96.19 291 GLY A CA 1
ATOM 2039 C C . GLY A 1 291 ? -5.123 -19.559 -13.074 1.00 96.19 291 GLY A C 1
ATOM 2040 O O . GLY A 1 291 ? -5.077 -19.493 -11.842 1.00 96.19 291 GLY A O 1
ATOM 2041 N N . GLY A 1 292 ? -5.202 -18.496 -13.878 1.00 97.81 292 GLY A N 1
ATOM 2042 C CA . GLY A 1 292 ? -5.229 -17.096 -13.445 1.00 97.81 292 GLY A CA 1
ATOM 2043 C C . GLY A 1 292 ? -3.896 -16.366 -13.605 1.00 97.81 292 GLY A C 1
ATOM 2044 O O . GLY A 1 292 ? -2.826 -16.981 -13.639 1.00 97.81 292 GLY A O 1
ATOM 2045 N N . ASP A 1 293 ? -3.983 -15.046 -13.716 1.00 98.12 293 ASP A N 1
ATOM 2046 C CA . ASP A 1 293 ? -2.852 -14.130 -13.847 1.00 98.12 293 ASP A CA 1
ATOM 2047 C C . ASP A 1 293 ? -2.372 -13.631 -12.473 1.00 98.12 293 ASP A C 1
ATOM 2049 O O . ASP A 1 293 ? -3.031 -13.786 -11.442 1.00 98.12 293 ASP A O 1
ATOM 2053 N N . GLY A 1 294 ? -1.183 -13.037 -12.435 1.00 98.38 294 GLY A N 1
ATOM 2054 C CA . GLY A 1 294 ? -0.676 -12.368 -11.247 1.00 98.38 294 GLY A CA 1
ATOM 2055 C C . GLY A 1 294 ? -1.482 -11.102 -10.966 1.00 98.38 294 GLY A C 1
ATOM 2056 O O . GLY A 1 294 ? -1.997 -10.447 -11.869 1.00 98.38 294 GLY A O 1
ATOM 2057 N N . GLY A 1 295 ? -1.579 -10.752 -9.693 1.00 98.69 295 GLY A N 1
ATOM 2058 C CA . GLY A 1 295 ? -2.347 -9.616 -9.213 1.00 98.69 295 GLY A CA 1
ATOM 2059 C C . GLY A 1 295 ? -1.598 -8.290 -9.296 1.00 98.69 295 GLY A C 1
ATOM 2060 O O . GLY A 1 295 ? -0.675 -8.092 -10.089 1.00 98.69 295 GLY A O 1
ATOM 2061 N N . PHE A 1 296 ? -2.005 -7.351 -8.448 1.00 98.88 296 PHE A N 1
ATOM 2062 C CA . PHE A 1 296 ? -1.514 -5.977 -8.476 1.00 98.88 296 PHE A CA 1
ATOM 2063 C C . PHE A 1 296 ? -0.922 -5.552 -7.131 1.00 98.88 296 PHE A C 1
ATOM 2065 O O . PHE A 1 296 ? -1.572 -5.675 -6.093 1.00 98.88 296 PHE A O 1
ATOM 2072 N N . VAL A 1 297 ? 0.279 -4.976 -7.165 1.00 98.88 297 VAL A N 1
ATOM 2073 C CA . VAL A 1 297 ? 0.914 -4.314 -6.021 1.00 98.88 297 VAL A CA 1
ATOM 2074 C C . VAL A 1 297 ? 1.161 -2.848 -6.345 1.00 98.88 297 VAL A C 1
ATOM 2076 O O . VAL A 1 297 ? 1.713 -2.532 -7.394 1.00 98.88 297 VAL A O 1
ATOM 2079 N N . GLU A 1 298 ? 0.826 -1.961 -5.415 1.00 98.62 298 GLU A N 1
ATOM 2080 C CA . GLU A 1 298 ? 1.279 -0.573 -5.405 1.00 98.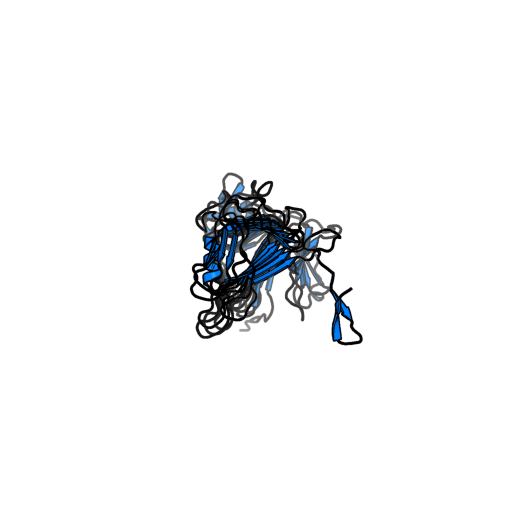62 298 GLU A CA 1
ATOM 2081 C C . GLU A 1 298 ? 2.102 -0.286 -4.149 1.00 98.62 298 GLU A C 1
ATOM 2083 O O . GLU A 1 298 ? 1.673 -0.584 -3.033 1.00 98.62 298 GLU A O 1
ATOM 2088 N N . THR A 1 299 ? 3.270 0.327 -4.340 1.00 97.62 299 THR A N 1
ATOM 2089 C CA . THR A 1 299 ? 4.063 0.930 -3.265 1.00 97.62 299 THR A CA 1
ATOM 2090 C C . THR A 1 299 ? 4.411 2.357 -3.664 1.00 97.62 299 THR A C 1
ATOM 2092 O O . THR A 1 299 ? 5.304 2.556 -4.490 1.00 97.62 299 THR A O 1
ATOM 2095 N N . SER A 1 300 ? 3.712 3.334 -3.094 1.00 95.94 300 SER A N 1
ATOM 2096 C CA . SER A 1 300 ? 3.748 4.719 -3.574 1.00 95.94 300 SER A CA 1
ATOM 2097 C C . SER A 1 300 ? 3.715 5.725 -2.431 1.00 95.94 300 SER A C 1
ATOM 2099 O O . SER A 1 300 ? 3.383 5.399 -1.293 1.00 95.94 300 SER A O 1
ATOM 2101 N N . SER A 1 301 ? 4.078 6.968 -2.736 1.00 93.94 301 SER A N 1
ATOM 2102 C CA . SER A 1 301 ? 3.981 8.082 -1.798 1.00 93.94 301 SER A CA 1
ATOM 2103 C C . SER A 1 301 ? 3.953 9.396 -2.561 1.00 93.94 301 SER A C 1
ATOM 2105 O O . SER A 1 301 ? 4.795 9.606 -3.431 1.00 93.94 301 SER A O 1
ATOM 2107 N N . ALA A 1 302 ? 3.074 10.328 -2.188 1.00 92.50 302 ALA A N 1
ATOM 2108 C CA . ALA A 1 302 ? 3.106 11.680 -2.755 1.00 92.50 302 ALA A CA 1
ATOM 2109 C C . ALA A 1 302 ? 4.364 12.478 -2.341 1.00 92.50 302 ALA A C 1
ATOM 2111 O O . ALA A 1 302 ? 4.663 13.514 -2.944 1.00 92.50 302 ALA A O 1
ATOM 2112 N N . GLY A 1 303 ? 5.097 12.008 -1.323 1.00 90.56 303 GLY A N 1
ATOM 2113 C CA . GLY A 1 303 ? 6.326 12.613 -0.810 1.00 90.56 303 GLY A CA 1
ATOM 2114 C C . GLY A 1 303 ? 7.566 11.754 -1.064 1.00 90.56 303 GLY A C 1
ATOM 2115 O O . GLY A 1 303 ? 8.199 11.857 -2.104 1.00 90.56 303 GLY A O 1
ATOM 2116 N N . TYR A 1 304 ? 7.981 10.947 -0.092 1.00 89.62 304 TYR A N 1
ATOM 2117 C CA . TYR A 1 304 ? 9.157 10.076 -0.188 1.00 89.62 304 TYR A CA 1
ATOM 2118 C C . TYR A 1 304 ? 8.772 8.596 -0.183 1.00 89.62 304 TYR A C 1
ATOM 2120 O O . TYR A 1 304 ? 7.896 8.186 0.580 1.00 89.62 304 TYR A O 1
ATOM 2128 N N . LEU A 1 305 ? 9.464 7.785 -0.981 1.00 91.19 305 LEU A N 1
ATOM 2129 C CA . LEU A 1 305 ? 9.330 6.334 -0.991 1.00 91.19 305 LEU A CA 1
ATOM 2130 C C . LEU A 1 305 ? 10.691 5.660 -0.762 1.00 91.19 305 LEU A C 1
ATOM 2132 O O . LEU A 1 305 ? 11.656 5.881 -1.495 1.00 91.19 305 LEU A O 1
ATOM 2136 N N . ASP A 1 306 ? 10.743 4.770 0.224 1.00 88.81 306 ASP A N 1
ATOM 2137 C CA . ASP A 1 306 ? 11.796 3.762 0.360 1.00 88.81 306 ASP A CA 1
ATOM 2138 C C . ASP A 1 306 ? 11.123 2.396 0.399 1.00 88.81 306 ASP A C 1
ATOM 2140 O O . ASP A 1 306 ? 10.542 1.999 1.410 1.00 88.81 306 ASP A O 1
ATOM 2144 N N . THR A 1 307 ? 11.156 1.705 -0.736 1.00 90.81 307 THR A N 1
ATOM 2145 C CA . THR A 1 307 ? 10.561 0.379 -0.889 1.00 90.81 307 THR A CA 1
ATOM 2146 C C . THR A 1 307 ? 11.662 -0.637 -1.138 1.00 90.81 307 THR A C 1
ATOM 2148 O O . THR A 1 307 ? 12.515 -0.439 -2.004 1.00 90.81 307 THR A O 1
ATOM 2151 N N . ARG A 1 308 ? 11.671 -1.705 -0.339 1.00 88.69 308 ARG A N 1
ATOM 2152 C CA . ARG A 1 308 ? 12.610 -2.825 -0.415 1.00 88.69 308 ARG A CA 1
ATOM 2153 C C . ARG A 1 308 ? 11.843 -4.129 -0.479 1.00 88.69 308 ARG A C 1
ATOM 2155 O O . ARG A 1 308 ? 10.835 -4.285 0.204 1.00 88.69 308 ARG A O 1
ATOM 2162 N N . GLY A 1 309 ? 12.413 -5.079 -1.206 1.00 87.31 309 GLY A N 1
ATOM 2163 C CA . GLY A 1 309 ? 11.801 -6.371 -1.460 1.00 87.31 309 GLY A CA 1
ATOM 2164 C C . GLY A 1 309 ? 10.906 -6.324 -2.678 1.00 87.31 309 GLY A C 1
ATOM 2165 O O . GLY A 1 309 ? 9.883 -5.643 -2.697 1.00 87.31 309 GLY A O 1
ATOM 2166 N N . ALA A 1 310 ? 11.289 -7.095 -3.688 1.00 93.56 310 ALA A N 1
ATOM 2167 C CA . ALA A 1 310 ? 10.432 -7.356 -4.828 1.00 93.56 310 ALA A CA 1
ATOM 2168 C C . ALA A 1 310 ? 9.122 -8.031 -4.386 1.00 93.56 310 ALA A C 1
ATOM 2170 O O . ALA A 1 310 ? 9.179 -9.058 -3.698 1.00 93.56 310 ALA A O 1
ATOM 2171 N N . PRO A 1 311 ? 7.950 -7.525 -4.808 1.00 97.50 311 PRO A N 1
ATOM 2172 C CA . PRO A 1 311 ? 6.715 -8.275 -4.660 1.00 97.50 311 PRO A CA 1
ATOM 2173 C C . PRO A 1 311 ? 6.733 -9.526 -5.549 1.00 97.50 311 PRO A C 1
ATOM 2175 O O . PRO A 1 311 ? 7.148 -9.473 -6.710 1.00 97.50 311 PRO A O 1
ATOM 2178 N N . ASP A 1 312 ? 6.223 -10.645 -5.034 1.00 98.06 312 ASP A N 1
ATOM 2179 C CA . ASP A 1 312 ? 5.948 -11.831 -5.847 1.00 98.06 312 ASP A CA 1
ATOM 2180 C C . ASP A 1 312 ? 4.613 -11.644 -6.577 1.00 98.06 312 ASP A C 1
ATOM 2182 O O . ASP A 1 312 ? 3.528 -11.862 -6.026 1.00 98.06 312 ASP A O 1
ATOM 2186 N N . ILE A 1 313 ? 4.726 -11.199 -7.827 1.00 98.19 313 ILE A N 1
ATOM 2187 C CA . ILE A 1 313 ? 3.619 -10.964 -8.758 1.00 98.19 313 ILE A CA 1
ATOM 2188 C C . ILE A 1 313 ? 3.480 -12.106 -9.778 1.00 98.19 313 ILE A C 1
ATOM 2190 O O . ILE A 1 313 ? 2.862 -11.925 -10.820 1.00 98.19 313 ILE A O 1
ATOM 2194 N N . GLY A 1 314 ? 4.087 -13.273 -9.551 1.00 97.69 314 GLY A N 1
ATOM 2195 C CA . GLY A 1 314 ? 4.128 -14.343 -10.551 1.00 97.69 314 GLY A CA 1
ATOM 2196 C C . GLY A 1 314 ? 2.819 -15.118 -10.713 1.00 97.69 314 GLY A C 1
ATOM 2197 O O . GLY A 1 314 ? 2.041 -15.273 -9.774 1.00 97.69 314 GLY A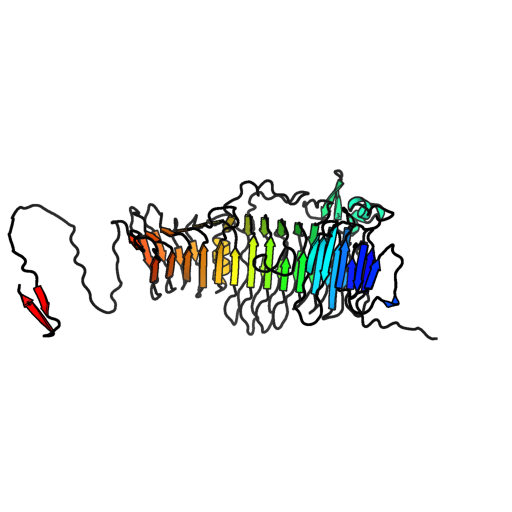 O 1
ATOM 2198 N N . ALA A 1 315 ? 2.623 -15.715 -11.886 1.00 97.31 315 ALA A N 1
ATOM 2199 C CA . ALA A 1 315 ? 1.543 -16.666 -12.144 1.00 97.31 315 ALA A CA 1
ATOM 2200 C C . ALA A 1 315 ? 2.094 -17.944 -12.791 1.00 97.31 315 ALA A C 1
ATOM 2202 O O . ALA A 1 315 ? 2.669 -17.876 -13.876 1.00 97.31 315 ALA A O 1
ATOM 2203 N N . PRO A 1 316 ? 1.946 -19.127 -12.166 1.00 95.31 316 PRO A N 1
ATOM 2204 C CA . PRO A 1 316 ? 2.451 -20.376 -12.741 1.00 95.31 316 PRO A CA 1
ATOM 2205 C C . PRO A 1 316 ? 1.771 -20.791 -14.053 1.00 95.31 316 PRO A C 1
ATOM 2207 O O . PRO A 1 316 ? 2.396 -21.462 -14.873 1.00 95.31 316 PRO A O 1
ATOM 2210 N N . ALA A 1 317 ? 0.495 -20.437 -14.223 1.00 95.06 317 ALA A N 1
ATOM 2211 C CA . ALA A 1 317 ? -0.350 -20.856 -15.343 1.00 95.06 317 ALA A CA 1
ATOM 2212 C C . ALA A 1 317 ? -0.889 -19.682 -16.188 1.00 95.06 317 ALA A C 1
ATOM 2214 O O . ALA A 1 317 ? -1.656 -19.915 -17.123 1.00 95.06 317 ALA A O 1
ATOM 2215 N N . GLY A 1 318 ? -0.482 -18.447 -15.878 1.00 95.38 318 GLY A N 1
ATOM 2216 C CA . GLY A 1 318 ? -0.941 -17.213 -16.520 1.00 95.38 318 GLY A CA 1
ATOM 2217 C C . GLY A 1 318 ? 0.198 -16.219 -16.744 1.00 95.38 318 GLY A C 1
ATOM 2218 O O . GLY A 1 318 ? 1.373 -16.588 -16.724 1.00 95.38 318 GLY A O 1
ATOM 2219 N N . GLN A 1 319 ? -0.151 -14.957 -16.975 1.00 95.56 319 GLN A N 1
ATOM 2220 C CA . GLN A 1 319 ? 0.809 -13.858 -17.060 1.00 95.56 319 GLN A CA 1
ATOM 2221 C C . GLN A 1 319 ? 1.182 -13.345 -15.673 1.00 95.56 319 GLN A C 1
ATOM 2223 O O . GLN A 1 319 ? 0.372 -13.379 -14.749 1.00 95.56 319 GLN A O 1
ATOM 2228 N N . GLY A 1 320 ? 2.406 -12.839 -15.520 1.00 96.50 320 GLY A N 1
ATOM 2229 C CA . GLY A 1 320 ? 2.776 -12.131 -14.302 1.00 96.50 320 GLY A CA 1
ATOM 2230 C C . GLY A 1 320 ? 1.942 -10.860 -14.121 1.00 96.50 320 GLY A C 1
ATOM 2231 O O . GLY A 1 320 ? 1.471 -10.248 -15.080 1.00 96.50 320 GLY A O 1
ATOM 2232 N N . GLY A 1 321 ? 1.776 -10.473 -12.866 1.00 98.31 321 GLY A N 1
ATOM 2233 C CA . GLY A 1 321 ? 1.009 -9.320 -12.433 1.00 98.31 321 GLY A CA 1
ATOM 2234 C C . GLY A 1 321 ? 1.730 -7.996 -12.651 1.00 98.31 321 GLY A C 1
ATOM 2235 O O . GLY A 1 321 ? 2.672 -7.885 -13.440 1.00 98.31 321 GLY A O 1
ATOM 2236 N N . THR A 1 322 ? 1.283 -6.968 -11.934 1.00 98.62 322 THR A N 1
ATOM 2237 C CA . THR A 1 322 ? 1.832 -5.611 -12.040 1.00 98.62 322 THR A CA 1
ATOM 2238 C C . THR A 1 322 ? 2.322 -5.090 -10.696 1.00 98.62 322 THR A C 1
ATOM 2240 O O . THR A 1 322 ? 1.611 -5.183 -9.698 1.00 98.62 322 THR A O 1
ATOM 2243 N N . TRP A 1 323 ? 3.504 -4.474 -10.692 1.00 98.69 323 TRP A N 1
ATOM 2244 C CA . TRP A 1 323 ? 3.988 -3.645 -9.591 1.00 98.69 323 TRP A CA 1
ATOM 2245 C C . TRP A 1 323 ? 4.062 -2.179 -10.024 1.00 98.69 323 TRP A C 1
ATOM 2247 O O . TRP A 1 323 ? 4.788 -1.843 -10.961 1.00 98.69 323 TRP A O 1
ATOM 2257 N N . LEU A 1 324 ? 3.294 -1.320 -9.358 1.00 98.69 324 LEU A N 1
ATOM 2258 C CA . LEU A 1 324 ? 3.299 0.127 -9.527 1.00 98.69 324 LEU A CA 1
ATOM 2259 C C . LEU A 1 324 ? 4.113 0.799 -8.416 1.00 98.69 324 LEU A C 1
ATOM 2261 O O . LEU A 1 324 ? 3.925 0.521 -7.231 1.00 98.69 324 LEU A O 1
ATOM 2265 N N . ILE A 1 325 ? 4.990 1.707 -8.828 1.00 98.19 325 ILE A N 1
ATOM 2266 C CA . ILE A 1 325 ? 5.846 2.519 -7.972 1.00 98.19 325 ILE A CA 1
ATOM 2267 C C . ILE A 1 325 ? 5.651 3.972 -8.400 1.00 98.19 325 ILE A C 1
ATOM 2269 O O . ILE A 1 325 ? 5.990 4.294 -9.536 1.00 98.19 325 ILE A O 1
ATOM 2273 N N . ASP A 1 326 ? 5.108 4.823 -7.526 1.00 95.31 326 ASP A N 1
ATOM 2274 C CA . ASP A 1 326 ? 4.804 6.225 -7.859 1.00 95.31 326 ASP A CA 1
ATOM 2275 C C . ASP A 1 326 ? 5.264 7.234 -6.785 1.00 95.31 326 ASP A C 1
ATOM 2277 O O . ASP A 1 326 ? 4.488 7.593 -5.895 1.00 95.31 326 ASP A O 1
ATOM 2281 N N . PRO A 1 327 ? 6.547 7.651 -6.796 1.00 94.12 327 PRO A N 1
ATOM 2282 C CA . PRO A 1 327 ? 7.048 8.788 -6.019 1.00 94.12 327 PRO A CA 1
ATOM 2283 C C . PRO A 1 327 ? 7.318 10.047 -6.879 1.00 94.12 327 PRO A C 1
ATOM 2285 O O . PRO A 1 327 ? 7.371 9.970 -8.101 1.00 94.12 327 PRO A O 1
ATOM 2288 N N . PRO A 1 328 ? 7.610 11.220 -6.284 1.00 93.12 328 PRO A N 1
ATOM 2289 C CA . PRO A 1 328 ? 7.893 12.452 -7.035 1.00 93.12 328 PRO A CA 1
ATOM 2290 C C . PRO A 1 328 ? 9.199 12.442 -7.846 1.00 93.12 328 PRO A C 1
ATOM 2292 O O . PRO A 1 328 ? 9.244 12.952 -8.957 1.00 93.12 328 PRO A O 1
ATOM 2295 N N . ASP A 1 329 ? 10.272 11.848 -7.323 1.00 92.44 329 ASP A N 1
ATOM 2296 C CA . ASP A 1 329 ? 11.483 11.511 -8.085 1.00 92.44 329 ASP A CA 1
ATOM 2297 C C . ASP A 1 329 ? 11.989 10.157 -7.614 1.00 92.44 329 ASP A C 1
ATOM 2299 O O . ASP A 1 329 ? 11.852 9.817 -6.431 1.00 92.44 329 ASP A O 1
ATOM 2303 N N . ILE A 1 330 ? 12.643 9.420 -8.510 1.00 94.62 330 ILE A N 1
ATOM 2304 C CA . ILE A 1 330 ? 13.197 8.113 -8.182 1.00 94.62 330 ILE A CA 1
ATOM 2305 C C . ILE A 1 330 ? 14.536 7.842 -8.860 1.00 94.62 330 ILE A C 1
ATOM 2307 O O . ILE A 1 330 ? 14.720 8.037 -10.064 1.00 94.62 330 ILE A O 1
ATOM 2311 N N . ASN A 1 331 ? 15.460 7.321 -8.061 1.00 94.38 331 ASN A N 1
ATOM 2312 C CA . ASN A 1 331 ? 16.676 6.683 -8.520 1.00 94.38 331 ASN A CA 1
ATOM 2313 C C . ASN A 1 331 ? 16.494 5.166 -8.526 1.00 94.38 331 ASN A C 1
ATOM 2315 O O . ASN A 1 331 ? 16.090 4.570 -7.529 1.00 94.38 331 ASN A O 1
ATOM 2319 N N . ILE A 1 332 ? 16.871 4.539 -9.633 1.00 95.62 332 ILE A N 1
ATOM 2320 C CA . ILE A 1 332 ? 16.931 3.089 -9.797 1.00 95.62 332 ILE A CA 1
ATOM 2321 C C . ILE A 1 332 ? 18.408 2.693 -9.742 1.00 95.62 332 ILE A C 1
ATOM 2323 O O . ILE A 1 332 ? 19.185 3.063 -10.623 1.00 95.62 332 ILE A O 1
ATOM 2327 N N . GLY A 1 333 ? 18.829 1.998 -8.687 1.00 93.31 333 GLY A N 1
ATOM 2328 C CA . GLY A 1 333 ? 20.251 1.778 -8.404 1.00 93.31 333 GLY A CA 1
ATOM 2329 C C . GLY A 1 333 ? 20.516 0.683 -7.375 1.00 93.31 333 GLY A C 1
ATOM 2330 O O . GLY A 1 333 ? 19.629 -0.085 -7.022 1.00 93.31 333 GLY A O 1
ATOM 2331 N N . ILE A 1 334 ? 21.758 0.582 -6.904 1.00 90.62 334 ILE A N 1
ATOM 2332 C CA . ILE A 1 334 ? 22.151 -0.394 -5.878 1.00 90.62 334 ILE A CA 1
ATOM 2333 C C . ILE A 1 334 ? 21.984 0.233 -4.495 1.00 90.62 334 ILE A C 1
ATOM 2335 O O . ILE A 1 334 ? 22.777 1.088 -4.095 1.00 90.62 334 ILE A O 1
ATOM 2339 N N . PHE A 1 335 ? 20.997 -0.240 -3.735 1.00 83.81 335 PHE A N 1
ATOM 2340 C CA . PHE A 1 335 ? 20.695 0.265 -2.395 1.00 83.81 335 PHE A CA 1
ATOM 2341 C C . PHE A 1 335 ? 20.713 -0.822 -1.303 1.00 83.81 335 PHE A C 1
ATOM 2343 O O . PHE A 1 335 ? 20.634 -0.494 -0.117 1.00 83.81 335 PHE A O 1
ATOM 2350 N N . GLY A 1 336 ? 20.858 -2.099 -1.668 1.00 70.75 336 GLY A N 1
ATOM 2351 C CA . GLY A 1 336 ? 21.143 -3.232 -0.785 1.00 70.75 336 GLY A CA 1
ATOM 2352 C C . GLY A 1 336 ? 19.943 -4.106 -0.375 1.00 70.75 336 GLY A C 1
ATOM 2353 O O . GLY A 1 336 ? 20.024 -4.783 0.656 1.00 70.75 336 GLY A O 1
ATOM 2354 N N . GLY A 1 337 ? 18.864 -4.128 -1.166 1.00 66.81 337 GLY A N 1
ATOM 2355 C CA . GLY A 1 337 ? 17.694 -5.014 -0.986 1.00 66.81 337 GLY A CA 1
ATOM 2356 C C . GLY A 1 337 ? 17.027 -4.953 0.402 1.00 66.81 337 GLY A C 1
ATOM 2357 O O . GLY A 1 337 ? 17.252 -4.011 1.166 1.00 66.81 337 GLY A O 1
ATOM 2358 N N . LEU A 1 338 ? 16.236 -5.981 0.755 1.00 59.06 338 LEU A N 1
ATOM 2359 C CA . LEU A 1 338 ? 15.484 -6.096 2.027 1.00 59.06 338 LEU A CA 1
ATOM 2360 C C . LEU A 1 338 ? 16.329 -5.939 3.303 1.00 59.06 338 LEU A C 1
ATOM 2362 O O . LEU A 1 338 ? 15.859 -5.448 4.332 1.00 59.06 338 LEU A O 1
ATOM 2366 N N . ASN A 1 339 ? 17.592 -6.369 3.260 1.00 55.50 339 ASN A N 1
ATOM 2367 C CA . ASN A 1 339 ? 18.449 -6.390 4.445 1.00 55.50 339 ASN A CA 1
ATOM 2368 C C . ASN A 1 339 ? 19.136 -5.049 4.731 1.00 55.50 339 ASN A C 1
ATOM 2370 O O . ASN A 1 339 ? 19.664 -4.874 5.833 1.00 55.50 339 ASN A O 1
ATOM 2374 N N . SER A 1 340 ? 19.094 -4.097 3.798 1.00 63.31 340 SER A N 1
ATOM 2375 C CA . SER A 1 340 ? 19.737 -2.791 3.952 1.00 63.31 340 SER A CA 1
ATOM 2376 C C . SER A 1 340 ? 18.709 -1.734 4.334 1.00 63.31 340 SER A C 1
ATOM 2378 O O . SER A 1 340 ? 17.764 -1.485 3.594 1.00 63.31 340 SER A O 1
ATOM 2380 N N . SER A 1 341 ? 18.876 -1.110 5.505 1.00 56.00 341 SER A N 1
ATOM 2381 C CA . SER A 1 341 ? 18.075 0.059 5.877 1.00 56.00 341 SER A CA 1
ATOM 2382 C C . SER A 1 341 ? 18.766 1.334 5.398 1.00 56.00 341 SER A C 1
ATOM 2384 O O . SER A 1 341 ? 19.983 1.478 5.507 1.00 56.00 341 SER A O 1
ATOM 2386 N N . THR A 1 342 ? 17.986 2.307 4.934 1.00 57.31 342 THR A N 1
ATOM 2387 C CA . THR A 1 342 ? 18.440 3.683 4.648 1.00 57.31 342 THR A CA 1
ATOM 2388 C C . THR A 1 342 ? 18.729 4.492 5.921 1.00 57.31 342 THR A C 1
ATOM 2390 O O . THR A 1 342 ? 18.813 5.716 5.890 1.00 57.31 342 THR A O 1
ATOM 2393 N N . GLY A 1 343 ? 18.871 3.829 7.074 1.00 55.28 343 GLY A N 1
ATOM 2394 C CA . GLY A 1 343 ? 18.974 4.492 8.370 1.00 55.28 343 GLY A CA 1
ATOM 2395 C C . GLY A 1 343 ? 17.633 4.958 8.945 1.00 55.28 343 GLY A C 1
ATOM 2396 O O . GLY A 1 343 ? 17.644 5.604 9.992 1.00 55.28 343 GLY A O 1
ATOM 2397 N N . PHE A 1 344 ? 16.488 4.620 8.329 1.00 65.50 344 PHE A N 1
ATOM 2398 C CA . PHE A 1 344 ? 15.190 4.768 8.990 1.00 65.50 344 PHE A CA 1
ATOM 2399 C C . PHE A 1 344 ? 15.156 3.879 10.240 1.00 65.50 344 PHE A C 1
ATOM 2401 O O . PHE A 1 344 ? 15.188 2.649 10.159 1.00 65.50 344 PHE A O 1
ATOM 2408 N N . VAL A 1 345 ? 15.125 4.523 11.405 1.00 63.31 345 VAL A N 1
ATOM 2409 C CA . VAL A 1 345 ? 14.881 3.877 12.691 1.00 63.31 345 VAL A CA 1
ATOM 2410 C C . VAL A 1 345 ? 13.483 4.308 13.124 1.00 63.31 345 VAL A C 1
ATOM 2412 O O . VAL A 1 345 ? 13.314 5.483 13.465 1.00 63.31 345 VAL A O 1
ATOM 2415 N N . PRO A 1 346 ? 12.479 3.414 13.090 1.00 64.50 346 PRO A N 1
ATOM 2416 C CA . PRO A 1 346 ? 11.150 3.735 13.595 1.00 64.50 346 PRO A CA 1
ATOM 2417 C C . PRO A 1 346 ? 11.254 4.174 15.061 1.00 64.50 346 PRO A C 1
ATOM 2419 O O . PRO A 1 346 ? 11.725 3.433 15.925 1.00 64.50 346 PRO A O 1
ATOM 2422 N N . GLY A 1 347 ? 10.865 5.420 15.319 1.00 63.44 347 GLY A N 1
ATOM 2423 C CA . GLY A 1 347 ? 10.857 6.036 16.643 1.00 63.44 347 GLY A CA 1
ATOM 2424 C C . GLY A 1 347 ? 9.444 6.427 17.080 1.00 63.44 347 GLY A C 1
ATOM 2425 O O . GLY A 1 347 ? 8.507 6.296 16.294 1.00 63.44 347 GLY A O 1
ATOM 2426 N N . PRO A 1 348 ? 9.288 6.991 18.292 1.00 58.50 348 PRO A N 1
ATOM 2427 C CA . PRO A 1 348 ? 8.002 7.324 18.915 1.00 58.50 348 PRO A CA 1
ATOM 2428 C C . PRO A 1 348 ? 7.252 8.491 18.257 1.00 58.50 348 PRO A C 1
ATOM 2430 O O . PRO A 1 348 ? 6.438 9.130 18.906 1.00 58.50 348 PRO A O 1
ATOM 2433 N N . ALA A 1 349 ? 7.489 8.771 16.980 1.00 57.84 349 ALA A N 1
ATOM 2434 C CA . ALA A 1 349 ? 6.642 9.631 16.159 1.00 57.84 349 ALA A CA 1
ATOM 2435 C C . ALA A 1 349 ? 6.395 9.042 14.761 1.00 57.84 349 ALA A C 1
ATOM 2437 O O . ALA A 1 349 ? 5.707 9.673 13.973 1.00 57.84 349 ALA A O 1
ATOM 2438 N N . PHE A 1 350 ? 7.053 7.928 14.400 1.00 68.69 350 PHE A N 1
ATOM 2439 C CA . PHE A 1 350 ? 7.284 7.512 13.006 1.00 68.69 350 PHE A CA 1
ATOM 2440 C C . PHE A 1 350 ? 7.766 8.658 12.082 1.00 68.69 350 PHE A C 1
ATOM 2442 O O . PHE A 1 350 ? 7.879 8.489 10.874 1.00 68.69 350 PHE A O 1
ATOM 2449 N N . SER A 1 351 ? 8.132 9.812 12.655 1.00 57.69 351 SER A N 1
ATOM 2450 C CA . SER A 1 351 ? 8.625 10.980 11.954 1.00 57.69 351 SER A CA 1
ATOM 2451 C C . SER A 1 351 ? 10.069 10.695 11.603 1.00 57.69 351 SER A C 1
ATOM 2453 O O . SER A 1 351 ? 10.952 10.695 12.472 1.00 57.69 351 SER A O 1
ATOM 2455 N N . SER A 1 352 ? 10.339 10.420 10.339 1.00 50.16 352 SER A N 1
ATOM 2456 C CA . SER A 1 352 ? 11.725 10.346 9.935 1.00 50.16 352 SER A CA 1
ATOM 2457 C C . SER A 1 352 ? 12.277 11.777 9.890 1.00 50.16 352 SER A C 1
ATOM 2459 O O . SER A 1 352 ? 11.788 12.649 9.178 1.00 50.16 352 SER A O 1
ATOM 2461 N N . SER A 1 353 ? 13.365 12.022 10.623 1.00 49.97 353 SER A N 1
ATOM 2462 C CA . SER A 1 353 ? 14.263 13.166 10.374 1.00 49.97 353 SER A CA 1
ATOM 2463 C C . SER A 1 353 ? 14.835 13.139 8.933 1.00 49.97 353 SER A C 1
ATOM 2465 O O . SER A 1 353 ? 15.484 14.077 8.481 1.00 49.97 353 SER A O 1
ATOM 2467 N N . ILE A 1 354 ? 14.588 12.041 8.206 1.00 52.81 354 ILE A N 1
ATOM 2468 C CA . ILE A 1 354 ? 14.985 11.750 6.832 1.00 52.81 354 ILE A CA 1
ATOM 2469 C C . ILE A 1 354 ? 14.068 12.443 5.801 1.00 52.81 354 ILE A C 1
ATOM 2471 O O . ILE A 1 354 ? 14.590 12.873 4.776 1.00 52.81 354 ILE A O 1
ATOM 2475 N N . VAL A 1 355 ? 12.764 12.662 6.060 1.00 56.19 355 VAL A N 1
ATOM 2476 C CA . VAL A 1 355 ? 11.827 13.217 5.046 1.00 56.19 355 VAL A CA 1
ATOM 2477 C C . VAL A 1 355 ? 12.246 14.611 4.565 1.00 56.19 355 VAL A C 1
ATOM 2479 O O . VAL A 1 355 ? 12.101 14.927 3.390 1.00 56.19 355 VAL A O 1
ATOM 2482 N N . ALA A 1 356 ? 12.846 15.434 5.432 1.00 50.47 356 ALA A N 1
ATOM 2483 C CA . ALA A 1 356 ? 13.189 16.815 5.087 1.00 50.47 356 ALA A CA 1
ATOM 2484 C C . ALA A 1 356 ? 14.261 16.955 3.981 1.00 50.47 356 ALA A C 1
ATOM 2486 O O . ALA A 1 356 ? 14.409 18.050 3.447 1.00 50.47 356 ALA A O 1
ATOM 2487 N N . ASN A 1 357 ? 15.006 15.891 3.633 1.00 53.25 357 ASN A N 1
ATOM 2488 C CA . ASN A 1 357 ? 16.059 15.930 2.601 1.00 53.25 357 ASN A CA 1
ATOM 2489 C C . ASN A 1 357 ? 16.164 14.661 1.728 1.00 53.25 357 ASN A C 1
ATOM 2491 O O . ASN A 1 357 ? 17.102 14.556 0.941 1.00 53.25 357 ASN A O 1
ATOM 2495 N N . ALA A 1 358 ? 15.273 13.676 1.866 1.00 67.19 358 ALA A N 1
ATOM 2496 C CA . ALA A 1 358 ? 15.433 12.368 1.222 1.00 67.19 358 ALA A CA 1
ATOM 2497 C C . ALA A 1 358 ? 14.887 12.284 -0.214 1.00 67.19 358 ALA A C 1
ATOM 2499 O O . ALA A 1 358 ? 14.497 11.221 -0.650 1.00 67.19 358 ALA A O 1
ATOM 2500 N N . ASN A 1 359 ? 14.860 13.365 -0.988 1.00 73.81 359 ASN A N 1
ATOM 2501 C CA . ASN A 1 359 ? 14.580 13.268 -2.424 1.00 73.81 359 ASN A CA 1
ATOM 2502 C C . ASN A 1 359 ? 15.925 13.160 -3.181 1.00 73.81 359 ASN A C 1
ATOM 2504 O O . ASN A 1 359 ? 16.817 13.974 -2.907 1.00 73.81 359 ASN A O 1
ATOM 2508 N N . PRO A 1 360 ? 16.115 12.183 -4.093 1.00 86.56 360 PRO A N 1
ATOM 2509 C CA . PRO A 1 360 ? 15.105 11.284 -4.679 1.00 86.56 360 PRO A CA 1
ATOM 2510 C C . PRO A 1 360 ? 14.810 10.009 -3.876 1.00 86.56 360 PRO A C 1
ATOM 2512 O O . PRO A 1 360 ? 15.633 9.542 -3.086 1.00 86.56 360 PRO A O 1
ATOM 2515 N N . SER A 1 361 ? 13.628 9.431 -4.133 1.00 91.62 361 SER A N 1
ATOM 2516 C CA . SER A 1 361 ? 13.247 8.082 -3.685 1.00 91.62 361 SER A CA 1
ATOM 2517 C C . SER A 1 361 ? 14.147 7.028 -4.324 1.00 91.62 361 SER A C 1
ATOM 2519 O O . SER A 1 361 ? 14.780 7.284 -5.346 1.00 91.62 361 SER A O 1
ATOM 2521 N N . ASN A 1 362 ? 14.210 5.831 -3.744 1.00 89.38 362 ASN A N 1
ATOM 2522 C CA . ASN A 1 362 ? 15.144 4.797 -4.192 1.00 89.38 362 ASN A CA 1
ATOM 2523 C C . ASN A 1 362 ? 14.423 3.478 -4.495 1.00 89.38 362 ASN A C 1
ATOM 2525 O O . ASN A 1 362 ? 13.665 2.983 -3.664 1.00 89.38 362 ASN A O 1
ATOM 2529 N N . LEU A 1 363 ? 14.715 2.896 -5.661 1.00 93.69 363 LEU A N 1
ATOM 2530 C CA . LEU A 1 363 ? 14.332 1.542 -6.064 1.00 93.69 363 LEU A CA 1
ATOM 2531 C C . LEU A 1 363 ? 15.591 0.706 -6.300 1.00 93.69 363 LEU A C 1
ATOM 2533 O O . LEU A 1 363 ? 16.444 1.068 -7.113 1.00 93.69 363 LEU A O 1
ATOM 2537 N N . ASP A 1 364 ? 15.708 -0.419 -5.598 1.00 93.69 364 ASP A N 1
ATOM 2538 C CA . ASP A 1 364 ? 16.838 -1.327 -5.774 1.00 93.69 364 ASP A CA 1
ATOM 2539 C C . ASP A 1 364 ? 16.733 -2.112 -7.092 1.00 93.69 364 ASP A C 1
ATOM 2541 O O . ASP A 1 364 ? 15.693 -2.693 -7.405 1.00 93.69 364 ASP A O 1
ATOM 2545 N N . ILE A 1 365 ? 17.820 -2.158 -7.866 1.00 94.12 365 ILE A N 1
ATOM 2546 C CA . ILE A 1 365 ? 17.854 -2.882 -9.145 1.00 94.12 365 ILE A CA 1
ATOM 2547 C C . ILE A 1 365 ? 17.647 -4.393 -8.995 1.00 94.12 365 ILE A C 1
ATOM 2549 O O . ILE A 1 365 ? 17.136 -5.012 -9.925 1.00 94.12 365 ILE A O 1
ATOM 2553 N N . ALA A 1 366 ? 18.019 -4.994 -7.859 1.00 94.25 366 ALA A N 1
ATOM 2554 C CA . ALA A 1 366 ? 17.772 -6.412 -7.611 1.00 94.25 366 ALA A CA 1
ATOM 2555 C C . ALA A 1 366 ? 16.287 -6.672 -7.328 1.00 94.25 366 ALA A C 1
ATOM 2557 O O . ALA A 1 366 ? 15.757 -7.693 -7.763 1.00 94.25 366 ALA A O 1
ATOM 2558 N N . ASP A 1 367 ? 15.610 -5.738 -6.654 1.00 95.25 367 ASP A N 1
ATOM 2559 C CA . ASP A 1 367 ? 14.167 -5.825 -6.426 1.00 95.25 367 ASP A CA 1
ATOM 2560 C C . ASP A 1 367 ? 13.392 -5.618 -7.744 1.00 95.25 367 ASP A C 1
ATOM 2562 O O . ASP A 1 367 ? 12.462 -6.365 -8.052 1.00 95.25 367 ASP A O 1
ATOM 2566 N N . LEU A 1 368 ? 13.827 -4.667 -8.580 1.00 96.88 368 LEU A N 1
ATOM 2567 C CA . LEU A 1 368 ? 13.300 -4.479 -9.936 1.00 96.88 368 LEU A CA 1
ATOM 2568 C C . LEU A 1 368 ? 13.454 -5.747 -10.796 1.00 96.88 368 LEU A C 1
ATOM 2570 O O . LEU A 1 368 ? 12.489 -6.182 -11.427 1.00 96.88 368 LEU A O 1
ATOM 2574 N N . ASP A 1 369 ? 14.649 -6.348 -10.814 1.00 96.56 369 ASP A N 1
ATOM 2575 C CA . ASP A 1 369 ? 14.920 -7.575 -11.573 1.00 96.56 369 ASP A CA 1
ATOM 2576 C C . ASP A 1 369 ? 14.052 -8.744 -11.090 1.00 96.56 369 ASP A C 1
ATOM 2578 O O . ASP A 1 369 ? 13.409 -9.409 -11.899 1.00 96.56 369 ASP A O 1
ATOM 2582 N N . ALA A 1 370 ? 13.962 -8.962 -9.775 1.00 95.75 370 ALA A N 1
ATOM 2583 C CA . ALA A 1 370 ? 13.175 -10.055 -9.207 1.00 95.75 370 ALA A CA 1
ATOM 2584 C C . ALA A 1 370 ? 11.666 -9.923 -9.499 1.00 95.75 370 ALA A C 1
ATOM 2586 O O . ALA A 1 370 ? 11.016 -10.921 -9.826 1.00 95.75 370 ALA A O 1
ATOM 2587 N N . ALA A 1 371 ? 11.110 -8.707 -9.467 1.00 96.81 371 ALA A N 1
ATOM 2588 C CA . ALA A 1 371 ? 9.716 -8.478 -9.847 1.00 96.81 371 ALA A CA 1
ATOM 2589 C C . ALA A 1 371 ? 9.481 -8.755 -11.346 1.00 96.81 371 ALA A C 1
ATOM 2591 O O . ALA A 1 371 ? 8.549 -9.475 -11.708 1.00 96.81 371 ALA A O 1
ATOM 2592 N N . LEU A 1 372 ? 10.363 -8.270 -12.230 1.00 97.50 372 LEU A N 1
ATOM 2593 C CA . LEU A 1 372 ? 10.297 -8.551 -13.673 1.00 97.50 372 LEU A CA 1
ATOM 2594 C C . LEU A 1 372 ? 10.515 -10.041 -13.991 1.00 97.50 372 LEU A C 1
ATOM 2596 O O . LEU A 1 372 ? 9.925 -10.579 -14.932 1.00 97.50 372 LEU A O 1
ATOM 2600 N N . ALA A 1 373 ? 11.344 -10.744 -13.213 1.00 95.38 373 ALA A N 1
ATOM 2601 C CA . ALA A 1 373 ? 11.632 -12.169 -13.397 1.00 95.38 373 ALA A CA 1
ATOM 2602 C C . ALA A 1 373 ? 10.399 -13.055 -13.160 1.00 95.38 373 ALA A C 1
ATOM 2604 O O . ALA A 1 373 ? 10.348 -14.183 -13.652 1.00 95.38 373 ALA A O 1
ATOM 2605 N N . SER A 1 374 ? 9.365 -12.511 -12.515 1.00 91.25 374 SER A N 1
ATOM 2606 C CA . SER A 1 374 ? 8.045 -13.131 -12.366 1.00 91.25 374 SER A CA 1
ATOM 2607 C C . SER A 1 374 ? 7.198 -13.097 -13.653 1.00 91.25 374 SER A C 1
ATOM 2609 O O . SER A 1 374 ? 6.009 -13.399 -13.609 1.00 91.25 374 SER A O 1
ATOM 2611 N N . SER A 1 375 ? 7.796 -12.746 -14.804 1.00 89.00 375 SER A N 1
ATOM 2612 C CA . SER A 1 375 ? 7.114 -12.504 -16.093 1.00 89.00 375 SER A CA 1
ATOM 2613 C C . SER A 1 375 ? 6.035 -11.419 -15.995 1.00 89.00 375 SER A C 1
ATOM 2615 O O . SER A 1 375 ? 4.998 -11.495 -16.649 1.00 89.00 375 SER A O 1
ATOM 2617 N N . GLY A 1 376 ? 6.260 -10.448 -15.107 1.00 93.00 376 GLY A N 1
ATOM 2618 C CA . GLY A 1 376 ? 5.315 -9.387 -14.789 1.00 93.00 376 GLY A CA 1
ATOM 2619 C C . GLY A 1 376 ? 5.629 -8.063 -15.476 1.00 93.00 376 GLY A C 1
ATOM 2620 O O . GLY A 1 376 ? 6.565 -7.926 -16.271 1.00 93.00 376 GLY A O 1
ATOM 2621 N N . THR A 1 377 ? 4.825 -7.067 -15.126 1.00 98.50 377 THR A N 1
ATOM 2622 C CA . THR A 1 377 ? 5.012 -5.675 -15.524 1.00 98.50 377 THR A CA 1
ATOM 2623 C C . THR A 1 377 ? 5.431 -4.849 -14.315 1.00 98.50 377 THR A C 1
ATOM 2625 O O . THR A 1 377 ? 4.724 -4.814 -13.311 1.00 98.50 377 THR A O 1
ATOM 2628 N N . VAL A 1 378 ? 6.548 -4.134 -14.413 1.00 98.75 378 VAL A N 1
ATOM 2629 C CA . VAL A 1 378 ? 6.904 -3.103 -13.431 1.00 98.75 378 VAL A CA 1
ATOM 2630 C C . VAL A 1 378 ? 6.664 -1.742 -14.059 1.00 98.75 378 VAL A C 1
ATOM 2632 O O . VAL A 1 378 ? 7.142 -1.463 -15.157 1.00 98.75 378 VAL A O 1
ATOM 2635 N N . THR A 1 379 ? 5.895 -0.904 -13.374 1.00 98.75 379 THR A N 1
ATOM 2636 C CA . THR A 1 379 ? 5.618 0.471 -13.779 1.00 98.75 379 THR A CA 1
ATOM 2637 C C . THR A 1 379 ? 6.183 1.415 -12.737 1.00 98.75 379 THR A C 1
ATOM 2639 O O . THR A 1 379 ? 5.714 1.447 -11.604 1.00 98.75 379 THR A O 1
ATOM 2642 N N . VAL A 1 380 ? 7.181 2.191 -13.142 1.00 98.56 380 VAL A N 1
ATOM 2643 C CA . VAL A 1 380 ? 7.712 3.306 -12.365 1.00 98.56 380 VAL A CA 1
ATOM 2644 C C . VAL A 1 380 ? 7.107 4.573 -12.941 1.00 98.56 380 VAL A C 1
ATOM 2646 O O . VAL A 1 380 ? 7.421 4.950 -14.069 1.00 98.56 380 VAL A O 1
ATOM 2649 N N . ALA A 1 381 ? 6.209 5.195 -12.195 1.00 97.38 381 ALA A N 1
ATOM 2650 C CA . ALA A 1 381 ? 5.624 6.481 -12.524 1.00 97.38 381 ALA A CA 1
ATOM 2651 C C . ALA A 1 381 ? 6.190 7.546 -11.581 1.00 97.38 381 ALA A C 1
ATOM 2653 O O . ALA A 1 381 ? 6.609 7.232 -10.474 1.00 97.38 381 ALA A O 1
ATOM 2654 N N . THR A 1 382 ? 6.259 8.793 -12.024 1.00 95.88 382 THR A N 1
ATOM 2655 C CA . THR A 1 382 ? 6.514 9.919 -11.129 1.00 95.88 382 THR A CA 1
ATOM 2656 C C . THR A 1 382 ? 5.491 11.014 -11.358 1.00 95.88 382 THR A C 1
ATOM 2658 O O . THR A 1 382 ? 4.915 11.142 -12.443 1.00 95.88 382 THR A O 1
ATOM 2661 N N . THR A 1 383 ? 5.279 11.842 -10.339 1.00 86.19 383 THR A N 1
ATOM 2662 C CA . THR A 1 383 ? 4.288 12.922 -10.354 1.00 86.19 383 THR A CA 1
ATOM 2663 C C . THR A 1 383 ? 4.888 14.260 -9.924 1.00 86.19 383 THR A C 1
ATOM 2665 O O . THR A 1 383 ? 5.883 14.332 -9.207 1.00 86.19 383 THR A O 1
ATOM 2668 N N . PHE A 1 384 ? 4.266 15.363 -10.355 1.00 79.88 384 PHE A N 1
ATOM 2669 C CA . PHE A 1 384 ? 4.585 16.700 -9.851 1.00 79.88 384 PHE A CA 1
ATOM 2670 C C . PHE A 1 384 ? 3.745 17.004 -8.607 1.00 79.88 384 PHE A C 1
ATOM 2672 O O . PHE A 1 384 ? 2.661 17.574 -8.718 1.00 79.88 384 PHE A O 1
ATOM 2679 N N . THR A 1 385 ? 4.235 16.666 -7.415 1.00 65.25 385 THR A N 1
ATOM 2680 C CA . THR A 1 385 ? 3.547 17.004 -6.150 1.00 65.25 385 THR A CA 1
ATOM 2681 C C . THR A 1 385 ? 4.048 18.310 -5.517 1.00 65.25 385 THR A C 1
ATOM 2683 O O . THR A 1 385 ? 3.659 18.669 -4.409 1.00 65.25 385 THR A O 1
ATOM 2686 N N . GLY A 1 386 ? 4.911 19.061 -6.215 1.00 62.50 386 GLY A N 1
ATOM 2687 C CA . GLY A 1 386 ? 5.580 20.259 -5.685 1.00 62.50 386 GLY A CA 1
ATOM 2688 C C . GLY A 1 386 ? 6.827 19.948 -4.847 1.00 62.50 386 GLY A C 1
ATOM 2689 O O . GLY A 1 386 ? 7.582 20.861 -4.511 1.00 62.50 386 GLY A O 1
ATOM 2690 N N . LEU A 1 387 ? 7.074 18.668 -4.567 1.00 67.75 387 LEU A N 1
ATOM 2691 C CA . LEU A 1 387 ? 8.359 18.129 -4.150 1.00 67.75 387 LEU A CA 1
ATOM 2692 C C . LEU A 1 387 ? 9.030 17.538 -5.389 1.00 67.75 387 LEU A C 1
ATOM 2694 O O . LEU A 1 387 ? 8.387 16.811 -6.141 1.00 67.75 387 LEU A O 1
ATOM 2698 N N . GLY A 1 388 ? 10.308 17.846 -5.602 1.00 80.75 388 GLY A N 1
ATOM 2699 C CA . GLY A 1 388 ? 11.057 17.184 -6.658 1.00 80.75 388 GLY A CA 1
ATOM 2700 C C . GLY A 1 388 ? 10.899 17.724 -8.080 1.00 80.75 388 GLY A C 1
ATOM 2701 O O . GLY A 1 388 ? 10.256 18.746 -8.317 1.00 80.75 388 GLY A O 1
ATOM 2702 N N . THR A 1 389 ? 11.541 17.044 -9.028 1.00 90.88 389 THR A N 1
ATOM 2703 C CA . THR A 1 389 ? 11.582 17.405 -10.455 1.00 90.88 389 THR A CA 1
ATOM 2704 C C . THR A 1 389 ? 10.763 16.486 -11.356 1.00 90.88 389 THR A C 1
ATOM 2706 O O . THR A 1 389 ? 10.632 16.788 -12.540 1.00 90.88 389 THR A O 1
ATOM 2709 N N . GLY A 1 390 ? 10.182 15.406 -10.828 1.00 94.31 390 GLY A N 1
ATOM 2710 C CA . GLY A 1 390 ? 9.455 14.428 -11.635 1.00 94.31 390 GLY A CA 1
ATOM 2711 C C . GLY A 1 390 ? 10.367 13.419 -12.335 1.00 94.31 390 GLY A C 1
ATOM 2712 O O . GLY A 1 390 ? 9.925 12.766 -13.275 1.00 94.31 390 GLY A O 1
ATOM 2713 N N . ASN A 1 391 ? 11.638 13.299 -11.962 1.00 95.44 391 ASN A N 1
ATOM 2714 C CA . ASN A 1 391 ? 12.628 12.565 -12.741 1.00 95.44 391 ASN A CA 1
ATOM 2715 C C . ASN A 1 391 ? 12.709 11.081 -12.360 1.00 95.44 391 ASN A C 1
ATOM 2717 O O . ASN A 1 391 ? 12.667 10.714 -11.185 1.00 95.44 391 ASN A O 1
ATOM 2721 N N . ILE A 1 392 ? 12.944 10.240 -13.369 1.00 97.56 392 ILE A N 1
ATOM 2722 C CA . ILE A 1 392 ? 13.375 8.846 -13.206 1.00 97.56 392 ILE A CA 1
ATOM 2723 C C . ILE A 1 392 ? 14.833 8.752 -13.656 1.00 97.56 392 ILE A C 1
ATOM 2725 O O . ILE A 1 392 ? 15.147 9.091 -14.796 1.00 97.56 392 ILE A O 1
ATOM 2729 N N . THR A 1 393 ? 15.731 8.275 -12.793 1.00 95.81 393 THR A N 1
ATOM 2730 C CA . THR A 1 393 ? 17.166 8.172 -13.112 1.00 95.81 393 THR A CA 1
ATOM 2731 C C . THR A 1 393 ? 17.704 6.774 -12.833 1.00 95.81 393 THR A C 1
ATOM 2733 O O . THR A 1 393 ? 17.595 6.274 -11.716 1.00 95.81 393 THR A O 1
ATOM 2736 N N . PHE A 1 394 ? 18.342 6.147 -13.822 1.00 94.50 394 PHE A N 1
ATOM 2737 C CA . PHE A 1 394 ? 19.143 4.941 -13.591 1.00 94.50 394 PHE A CA 1
ATOM 2738 C C . PHE A 1 394 ? 20.518 5.339 -13.058 1.00 94.50 394 PHE A C 1
ATOM 2740 O O . PHE A 1 394 ? 21.326 5.898 -13.793 1.00 94.50 394 PHE A O 1
ATOM 2747 N N . ALA A 1 395 ? 20.786 5.036 -11.789 1.00 91.56 395 ALA A N 1
ATOM 2748 C CA . ALA A 1 395 ? 22.034 5.351 -11.090 1.00 91.56 395 ALA A CA 1
ATOM 2749 C C . ALA A 1 395 ? 23.091 4.232 -11.186 1.00 91.56 395 ALA A C 1
ATOM 2751 O O . ALA A 1 395 ? 24.227 4.412 -10.747 1.00 91.56 395 ALA A O 1
ATOM 2752 N N . ASN A 1 396 ? 22.725 3.069 -11.733 1.00 92.94 396 ASN A N 1
ATOM 2753 C CA . ASN A 1 396 ? 23.616 1.940 -11.994 1.00 92.94 396 ASN A CA 1
ATOM 2754 C C . ASN A 1 396 ? 23.147 1.151 -13.221 1.00 92.94 396 ASN A C 1
ATOM 2756 O O . ASN A 1 396 ? 21.999 1.280 -13.647 1.00 92.94 396 ASN A O 1
ATOM 2760 N N . ASP A 1 397 ? 24.036 0.314 -13.766 1.00 93.19 397 ASP A N 1
ATOM 2761 C CA . ASP A 1 397 ? 23.678 -0.604 -14.848 1.00 93.19 397 ASP A CA 1
ATOM 2762 C C . ASP A 1 397 ? 22.609 -1.586 -14.357 1.00 93.19 397 ASP A C 1
ATOM 2764 O O . ASP A 1 397 ? 22.727 -2.165 -13.274 1.00 93.19 397 ASP A O 1
ATOM 2768 N N . PHE A 1 398 ? 21.586 -1.799 -15.178 1.00 95.50 398 PHE A N 1
ATOM 2769 C CA . PHE A 1 398 ? 20.519 -2.753 -14.916 1.00 95.50 398 PHE A CA 1
ATOM 2770 C C . PHE A 1 398 ? 20.653 -3.951 -15.857 1.00 95.50 398 PHE A C 1
ATOM 2772 O O . PHE A 1 398 ? 20.913 -3.803 -17.052 1.00 95.50 398 PHE A O 1
ATOM 2779 N N . THR A 1 399 ? 20.499 -5.161 -15.321 1.00 95.88 399 THR A N 1
ATOM 2780 C CA . THR A 1 399 ? 20.460 -6.391 -16.117 1.00 95.88 399 THR A CA 1
ATOM 2781 C C . THR A 1 399 ? 19.214 -7.174 -15.750 1.00 95.88 399 THR A C 1
ATOM 2783 O O . THR A 1 399 ? 19.135 -7.669 -14.632 1.00 95.88 399 THR A O 1
ATOM 2786 N N . TYR A 1 400 ? 18.282 -7.316 -16.692 1.00 96.88 400 TYR A N 1
ATOM 2787 C CA . TYR A 1 400 ? 17.169 -8.244 -16.540 1.00 96.88 400 TYR A CA 1
ATOM 2788 C C . TYR A 1 400 ? 17.676 -9.682 -16.698 1.00 96.88 400 TYR A C 1
ATOM 2790 O O . TYR A 1 400 ? 18.169 -10.061 -17.768 1.00 96.88 400 TYR A O 1
ATOM 2798 N N . SER A 1 401 ? 17.581 -10.473 -15.629 1.00 94.31 401 SER A N 1
ATOM 2799 C CA . SER A 1 401 ? 18.102 -11.843 -15.546 1.00 94.31 401 SER A CA 1
ATOM 2800 C C . SER A 1 401 ? 17.042 -12.927 -15.775 1.00 94.31 401 SER A C 1
ATOM 2802 O O . SER A 1 401 ? 17.369 -14.118 -15.796 1.00 94.31 401 SER A O 1
ATOM 2804 N N . GLY A 1 402 ? 15.782 -12.531 -15.976 1.00 92.00 402 GLY A N 1
ATOM 2805 C CA . GLY A 1 402 ? 14.685 -13.456 -16.234 1.00 92.00 402 GLY A CA 1
ATOM 2806 C C . GLY A 1 402 ? 14.810 -14.211 -17.561 1.00 92.00 402 GLY A C 1
ATOM 2807 O O . GLY A 1 402 ? 15.582 -13.866 -18.457 1.00 92.00 402 GLY A O 1
ATOM 2808 N N . VAL A 1 403 ? 14.030 -15.288 -17.669 1.00 92.38 403 VAL A N 1
ATOM 2809 C CA . VAL A 1 403 ? 14.064 -16.237 -18.800 1.00 92.38 403 VAL A CA 1
ATOM 2810 C C . VAL A 1 403 ? 12.843 -16.141 -19.719 1.00 92.38 403 VAL A C 1
ATOM 2812 O O . VAL A 1 403 ? 12.759 -16.862 -20.712 1.00 92.38 403 VAL A O 1
ATOM 2815 N N . ALA A 1 404 ? 11.892 -15.273 -19.383 1.00 94.00 404 ALA A N 1
ATOM 2816 C CA . ALA A 1 404 ? 10.648 -15.052 -20.109 1.00 94.00 404 ALA A CA 1
ATOM 2817 C C . ALA A 1 404 ? 10.517 -13.573 -20.491 1.00 94.00 404 ALA A C 1
ATOM 2819 O O . ALA A 1 404 ? 11.370 -12.760 -20.143 1.00 94.00 404 ALA A O 1
ATOM 2820 N N . ALA A 1 405 ? 9.479 -13.233 -21.252 1.00 95.25 405 ALA A N 1
ATOM 2821 C CA . ALA A 1 405 ? 9.225 -11.841 -21.587 1.00 95.25 405 ALA A CA 1
ATOM 2822 C C . ALA A 1 405 ? 8.732 -11.064 -20.354 1.00 95.25 405 ALA A C 1
ATOM 2824 O O . ALA A 1 405 ? 7.914 -11.580 -19.593 1.00 95.25 405 ALA A O 1
ATOM 2825 N N . ALA A 1 406 ? 9.195 -9.826 -20.189 1.00 97.56 406 ALA A N 1
ATOM 2826 C CA . ALA A 1 406 ? 8.733 -8.908 -19.146 1.00 97.56 406 ALA A CA 1
ATOM 2827 C C . ALA A 1 406 ? 8.593 -7.482 -19.692 1.00 97.56 406 ALA A C 1
ATOM 2829 O O . ALA A 1 406 ? 9.117 -7.166 -20.765 1.00 97.56 406 ALA A O 1
ATOM 2830 N N . THR A 1 407 ? 7.898 -6.618 -18.951 1.00 98.44 407 THR A N 1
ATOM 2831 C CA . THR A 1 407 ? 7.678 -5.221 -19.352 1.00 98.44 407 THR A CA 1
ATOM 2832 C C . THR A 1 407 ? 8.098 -4.262 -18.247 1.00 98.44 407 THR A C 1
ATOM 2834 O O . THR A 1 407 ? 7.617 -4.354 -17.120 1.00 98.44 407 THR A O 1
ATOM 2837 N N . LEU A 1 408 ? 8.963 -3.309 -18.591 1.00 98.75 408 LEU A N 1
ATOM 2838 C CA . LEU A 1 408 ? 9.326 -2.175 -17.755 1.00 98.75 408 LEU A CA 1
ATOM 2839 C C . LEU A 1 408 ? 8.766 -0.891 -18.369 1.00 98.75 408 LEU A C 1
ATOM 2841 O O . LEU A 1 408 ? 9.225 -0.438 -19.421 1.00 98.75 408 LEU A O 1
ATOM 2845 N N . ASN A 1 409 ? 7.788 -0.304 -17.685 1.00 98.81 409 ASN A N 1
ATOM 2846 C CA . ASN A 1 409 ? 7.228 0.998 -18.013 1.00 98.81 409 ASN A CA 1
ATOM 2847 C C . ASN A 1 409 ? 7.855 2.069 -17.120 1.00 98.81 409 ASN A C 1
ATOM 2849 O O . ASN A 1 409 ? 7.886 1.926 -15.898 1.00 98.81 409 ASN A O 1
ATOM 2853 N N . LEU A 1 410 ? 8.307 3.157 -17.728 1.00 98.75 410 LEU A N 1
ATOM 2854 C CA . LEU A 1 410 ? 8.846 4.333 -17.060 1.00 98.75 410 LEU A CA 1
ATOM 2855 C C . LEU A 1 410 ? 8.021 5.540 -17.512 1.00 98.75 410 LEU A C 1
ATOM 2857 O O . LEU A 1 410 ? 8.070 5.918 -18.683 1.00 98.75 410 LEU A O 1
ATOM 2861 N N . PHE A 1 411 ? 7.253 6.127 -16.602 1.00 98.31 411 PHE A N 1
ATOM 2862 C CA . PHE A 1 411 ? 6.388 7.275 -16.854 1.00 98.31 411 PHE A CA 1
ATOM 2863 C C . PHE A 1 411 ? 6.842 8.456 -16.007 1.00 98.31 411 PHE A C 1
ATOM 2865 O O . PHE A 1 411 ? 6.454 8.569 -14.852 1.00 98.31 411 PHE A O 1
ATOM 2872 N N . ALA A 1 412 ? 7.674 9.331 -16.568 1.00 97.50 412 ALA A N 1
ATOM 2873 C CA . ALA A 1 412 ? 8.191 10.470 -15.820 1.00 97.50 412 ALA A CA 1
ATOM 2874 C C . ALA A 1 412 ? 7.338 11.722 -16.030 1.00 97.50 412 ALA A C 1
ATOM 2876 O O . ALA A 1 412 ? 7.089 12.132 -17.167 1.00 97.50 412 ALA A O 1
ATOM 2877 N N . ALA A 1 413 ? 6.963 12.380 -14.936 1.00 95.75 413 ALA A N 1
ATOM 2878 C CA . ALA A 1 413 ? 6.451 13.744 -14.979 1.00 95.75 413 ALA A CA 1
ATOM 2879 C C . ALA A 1 413 ? 7.520 14.733 -15.488 1.00 95.75 413 ALA A C 1
ATOM 2881 O O . ALA A 1 413 ? 7.202 15.656 -16.232 1.00 95.75 413 ALA A O 1
ATOM 2882 N N . GLY A 1 414 ? 8.785 14.517 -15.129 1.00 95.25 414 GLY A N 1
ATOM 2883 C CA . GLY A 1 414 ? 9.958 15.246 -15.608 1.00 95.25 414 GLY A CA 1
ATOM 2884 C C . GLY A 1 414 ? 10.706 14.469 -16.692 1.00 95.25 414 GLY A C 1
ATOM 2885 O O . GLY A 1 414 ? 10.106 13.994 -17.656 1.00 95.25 414 GLY A O 1
ATOM 2886 N N . ASP A 1 415 ? 12.021 14.351 -16.527 1.00 95.50 415 ASP A N 1
ATOM 2887 C CA . ASP A 1 415 ? 12.928 13.656 -17.439 1.00 95.50 415 ASP A CA 1
ATOM 2888 C C . ASP A 1 415 ? 13.106 12.172 -17.069 1.00 95.50 415 ASP A C 1
ATOM 2890 O O . ASP A 1 415 ? 13.024 11.774 -15.903 1.00 95.50 415 ASP A O 1
ATOM 2894 N N . ILE A 1 416 ? 13.449 11.354 -18.065 1.00 97.25 416 ILE A N 1
ATOM 2895 C CA . ILE A 1 416 ? 13.997 10.007 -17.861 1.00 97.25 416 ILE A CA 1
ATOM 2896 C C . ILE A 1 416 ? 15.475 10.034 -18.237 1.00 97.25 416 ILE A C 1
ATOM 2898 O O . ILE A 1 416 ? 15.820 10.273 -19.394 1.00 97.25 416 ILE A O 1
ATOM 2902 N N . ASN A 1 417 ? 16.349 9.763 -17.270 1.00 95.06 417 ASN A N 1
ATOM 2903 C CA . ASN A 1 417 ? 17.799 9.793 -17.436 1.00 95.06 417 ASN A CA 1
ATOM 2904 C C . ASN A 1 417 ? 18.373 8.373 -17.443 1.00 95.06 417 ASN A C 1
ATOM 2906 O O . ASN A 1 417 ? 18.442 7.694 -16.412 1.00 95.06 417 ASN A O 1
ATOM 2910 N N . PHE A 1 418 ? 18.824 7.935 -18.616 1.00 92.19 418 PHE A N 1
ATOM 2911 C CA . PHE A 1 418 ? 19.612 6.723 -18.777 1.00 92.19 418 PHE A CA 1
ATOM 2912 C C . PHE A 1 418 ? 21.107 7.061 -18.744 1.00 92.19 418 PHE A C 1
ATOM 2914 O O . PHE A 1 418 ? 21.766 7.221 -19.778 1.00 92.19 418 PHE A O 1
ATOM 2921 N N . ASP A 1 419 ? 21.658 7.152 -17.537 1.00 87.94 419 ASP A N 1
ATOM 2922 C CA . ASP A 1 419 ? 23.093 7.395 -17.332 1.00 87.94 419 ASP A CA 1
ATOM 2923 C C . ASP A 1 419 ? 23.910 6.087 -17.377 1.00 87.94 419 ASP A C 1
ATOM 2925 O O . ASP A 1 419 ? 25.133 6.096 -17.555 1.00 87.94 419 ASP A O 1
ATOM 2929 N N . HIS A 1 420 ? 23.205 4.955 -17.299 1.00 91.12 420 HIS A N 1
ATOM 2930 C CA . HIS A 1 420 ? 23.731 3.605 -17.151 1.00 91.12 420 HIS A CA 1
ATOM 2931 C C . HIS A 1 420 ? 23.069 2.593 -18.093 1.00 91.12 420 HIS A C 1
ATOM 2933 O O . HIS A 1 420 ? 21.925 2.768 -18.514 1.00 91.12 420 HIS A O 1
ATOM 2939 N N . ALA A 1 421 ? 23.803 1.532 -18.437 1.00 91.75 421 ALA A N 1
ATOM 2940 C CA . ALA A 1 421 ? 23.374 0.563 -19.441 1.00 91.75 421 ALA A CA 1
ATOM 2941 C C . ALA A 1 421 ? 22.196 -0.299 -18.959 1.00 91.75 421 ALA A C 1
ATOM 2943 O O . ALA A 1 421 ? 22.087 -0.622 -17.776 1.00 91.75 421 ALA A O 1
ATOM 2944 N N . ILE A 1 422 ? 21.364 -0.744 -19.904 1.00 94.94 422 ILE A N 1
ATOM 2945 C CA . ILE A 1 422 ? 20.331 -1.760 -19.670 1.00 94.94 422 ILE A CA 1
ATOM 2946 C C . ILE A 1 422 ? 20.666 -2.977 -20.519 1.00 94.94 422 ILE A C 1
ATOM 2948 O O . ILE A 1 422 ? 20.783 -2.887 -21.739 1.00 94.94 422 ILE A O 1
ATOM 2952 N N . ASN A 1 423 ? 20.812 -4.128 -19.881 1.00 95.06 423 ASN A N 1
ATOM 2953 C CA . ASN A 1 423 ? 21.027 -5.401 -20.553 1.00 95.06 423 ASN A CA 1
ATOM 2954 C C . ASN A 1 423 ? 19.915 -6.378 -20.194 1.00 95.06 423 ASN A C 1
ATOM 2956 O O . ASN A 1 423 ? 19.260 -6.246 -19.164 1.00 95.06 423 ASN A O 1
ATOM 2960 N N . SER A 1 424 ? 19.710 -7.373 -21.047 1.00 95.56 424 SER A N 1
ATOM 2961 C CA . SER A 1 424 ? 18.615 -8.315 -20.881 1.00 95.56 424 SER A CA 1
ATOM 2962 C C . SER A 1 424 ? 18.998 -9.708 -21.360 1.00 95.56 424 SER A C 1
ATOM 2964 O O . SER A 1 424 ? 19.569 -9.854 -22.443 1.00 95.56 424 SER A O 1
ATOM 2966 N N . GLY A 1 425 ? 18.680 -10.726 -20.556 1.00 90.81 425 GLY A N 1
ATOM 2967 C CA . GLY A 1 425 ? 18.841 -12.141 -20.910 1.00 90.81 425 GLY A CA 1
ATOM 2968 C C . GLY A 1 425 ? 17.697 -12.710 -21.760 1.00 90.81 425 GLY A C 1
ATOM 2969 O O . GLY A 1 425 ? 17.903 -13.682 -22.487 1.00 90.81 425 GLY A O 1
ATOM 2970 N N . ALA A 1 426 ? 16.517 -12.090 -21.703 1.00 95.44 426 ALA A N 1
ATOM 2971 C CA . ALA A 1 426 ? 15.313 -12.453 -22.452 1.00 95.44 426 ALA A CA 1
ATOM 2972 C C . ALA A 1 426 ? 14.607 -11.195 -22.992 1.00 95.44 426 ALA A C 1
ATOM 2974 O O . ALA A 1 426 ? 15.113 -10.086 -22.839 1.00 95.44 426 ALA A O 1
ATOM 2975 N N . ALA A 1 427 ? 13.460 -11.341 -23.654 1.00 96.69 427 ALA A N 1
ATOM 2976 C CA . ALA A 1 427 ? 12.746 -10.194 -24.211 1.00 96.69 427 ALA A CA 1
ATOM 2977 C C . ALA A 1 427 ? 12.287 -9.229 -23.098 1.00 96.69 427 ALA A C 1
ATOM 2979 O O . ALA A 1 427 ? 11.459 -9.588 -22.266 1.00 96.69 427 ALA A O 1
ATOM 2980 N N . LEU A 1 428 ? 12.802 -7.999 -23.096 1.00 97.81 428 LEU A N 1
ATOM 2981 C CA . LEU A 1 428 ? 12.384 -6.942 -22.172 1.00 97.81 428 LEU A CA 1
ATOM 2982 C C . LEU A 1 428 ? 11.705 -5.822 -22.954 1.00 97.81 428 LEU A C 1
ATOM 2984 O O . LEU A 1 428 ? 12.369 -5.078 -23.666 1.00 97.81 428 LEU A O 1
ATOM 2988 N N . ASN A 1 429 ? 10.393 -5.671 -22.820 1.00 98.00 429 ASN A N 1
ATOM 2989 C CA . ASN A 1 429 ? 9.732 -4.491 -23.361 1.00 98.00 429 ASN A CA 1
ATOM 2990 C C . ASN A 1 429 ? 10.093 -3.298 -22.475 1.00 98.00 429 ASN A C 1
ATOM 2992 O O . ASN A 1 429 ? 9.778 -3.296 -21.287 1.00 98.00 429 ASN A O 1
ATOM 2996 N N . LEU A 1 430 ? 10.766 -2.302 -23.041 1.00 98.31 430 LEU A N 1
ATOM 2997 C CA . LEU A 1 430 ? 11.174 -1.093 -22.341 1.00 98.31 430 LEU A CA 1
ATOM 2998 C C . LEU A 1 430 ? 10.427 0.102 -22.926 1.00 98.31 430 LEU A C 1
ATOM 3000 O O . LEU A 1 430 ? 10.720 0.565 -24.032 1.00 98.31 430 LEU A O 1
ATOM 3004 N N . ILE A 1 431 ? 9.465 0.611 -22.165 1.00 98.38 431 ILE A N 1
ATOM 3005 C CA . ILE A 1 431 ? 8.621 1.732 -22.568 1.00 98.38 431 ILE A CA 1
ATOM 3006 C C . ILE A 1 431 ? 8.938 2.904 -21.647 1.00 98.38 431 ILE A C 1
ATOM 3008 O O . ILE A 1 431 ? 8.591 2.881 -20.473 1.00 98.38 431 ILE A O 1
ATOM 3012 N N . ALA A 1 432 ? 9.596 3.931 -22.177 1.00 98.06 432 ALA A N 1
ATOM 3013 C CA . ALA A 1 432 ? 9.913 5.155 -21.454 1.00 98.06 432 ALA A CA 1
ATOM 3014 C C . ALA A 1 432 ? 9.144 6.329 -22.063 1.00 98.06 432 ALA A C 1
ATOM 3016 O O . ALA A 1 432 ? 9.298 6.636 -23.245 1.00 98.06 432 ALA A O 1
ATOM 3017 N N . ASN A 1 433 ? 8.312 6.983 -21.265 1.00 97.38 433 ASN A N 1
ATOM 3018 C CA . ASN A 1 433 ? 7.547 8.153 -21.663 1.00 97.38 433 ASN A CA 1
ATOM 3019 C C . ASN A 1 433 ? 7.727 9.254 -20.612 1.00 97.38 433 ASN A C 1
ATOM 3021 O O . ASN A 1 433 ? 7.270 9.132 -19.478 1.00 97.38 433 ASN A O 1
ATOM 3025 N N . ALA A 1 434 ? 8.438 10.302 -21.008 1.00 96.44 434 ALA A N 1
ATOM 3026 C CA . ALA A 1 434 ? 8.737 11.473 -20.204 1.00 96.44 434 ALA A CA 1
ATOM 3027 C C . ALA A 1 434 ? 7.870 12.650 -20.664 1.00 96.44 434 ALA A C 1
ATOM 3029 O O . ALA A 1 434 ? 7.760 12.901 -21.866 1.00 96.44 434 ALA A O 1
ATOM 3030 N N . ALA A 1 435 ? 7.304 13.423 -19.735 1.00 94.69 435 ALA A N 1
ATOM 3031 C CA . ALA A 1 435 ? 6.748 14.727 -20.103 1.00 94.69 435 ALA A CA 1
ATOM 3032 C C . ALA A 1 435 ? 7.876 15.724 -20.444 1.00 94.69 435 ALA A C 1
ATOM 3034 O O . ALA A 1 435 ? 7.717 16.571 -21.326 1.00 94.69 435 ALA A O 1
ATOM 3035 N N . GLY A 1 436 ? 9.029 15.590 -19.779 1.00 93.38 436 GLY A N 1
ATOM 3036 C CA . GLY A 1 436 ? 10.296 16.222 -20.137 1.00 93.38 436 GLY A CA 1
ATOM 3037 C C . GLY A 1 436 ? 11.026 15.467 -21.251 1.00 93.38 436 GLY A C 1
ATOM 3038 O O . GLY A 1 436 ? 10.423 15.060 -22.244 1.00 93.38 436 GLY A O 1
ATOM 3039 N N . ASN A 1 437 ? 12.335 15.294 -21.118 1.00 93.62 437 ASN A N 1
ATOM 3040 C CA . ASN A 1 437 ? 13.186 14.622 -22.097 1.00 93.62 437 ASN A CA 1
ATOM 3041 C C . ASN A 1 437 ? 13.488 13.171 -21.714 1.00 93.62 437 ASN A C 1
ATOM 3043 O O . ASN A 1 437 ? 13.492 12.797 -20.543 1.00 93.62 437 ASN A O 1
ATOM 3047 N N . VAL A 1 438 ? 13.830 12.362 -22.717 1.00 94.06 438 VAL A N 1
ATOM 3048 C CA . VAL A 1 438 ? 14.529 11.088 -22.502 1.00 94.06 438 VAL A CA 1
ATOM 3049 C C . VAL A 1 438 ? 16.002 11.304 -22.827 1.00 94.06 438 VAL A C 1
ATOM 3051 O O . VAL A 1 438 ? 16.355 11.499 -23.991 1.00 94.06 438 VAL A O 1
ATOM 3054 N N . ASN A 1 439 ? 16.856 11.282 -21.808 1.00 91.81 439 ASN A N 1
ATOM 3055 C CA . ASN A 1 439 ? 18.265 11.646 -21.901 1.00 91.81 439 ASN A CA 1
ATOM 3056 C C . ASN A 1 439 ? 19.178 10.416 -21.806 1.00 91.81 439 ASN A C 1
ATOM 3058 O O . ASN A 1 439 ? 19.014 9.566 -20.932 1.00 91.81 439 ASN A O 1
ATOM 3062 N N . PHE A 1 440 ? 20.201 10.368 -22.658 1.00 88.62 440 PHE A N 1
ATOM 3063 C CA . PHE A 1 440 ? 21.281 9.379 -22.616 1.00 88.62 440 PHE A CA 1
ATOM 3064 C C . PHE A 1 440 ? 22.603 10.088 -22.309 1.00 88.62 440 PHE A C 1
ATOM 3066 O O . PHE A 1 440 ? 23.316 10.500 -23.230 1.00 88.62 440 PHE A O 1
ATOM 3073 N N . ASN A 1 441 ? 22.934 10.257 -21.023 1.00 78.94 441 ASN A N 1
ATOM 3074 C CA . ASN A 1 441 ? 24.051 11.120 -20.598 1.00 78.94 441 ASN A CA 1
ATOM 3075 C C . ASN A 1 441 ? 25.368 10.377 -20.317 1.00 78.94 441 ASN A C 1
ATOM 3077 O O . ASN A 1 441 ? 26.339 10.995 -19.878 1.00 78.94 441 ASN A O 1
ATOM 3081 N N . SER A 1 442 ? 25.434 9.065 -20.558 1.00 75.88 442 SER A N 1
ATOM 3082 C CA . SER A 1 442 ? 26.632 8.277 -20.249 1.00 75.88 442 SER A CA 1
ATOM 3083 C C . SER A 1 442 ? 27.884 8.796 -20.978 1.00 75.88 442 SER A C 1
ATOM 3085 O O . SER A 1 442 ? 27.889 8.979 -22.194 1.00 75.88 442 SER A O 1
ATOM 3087 N N . ALA A 1 443 ? 28.983 9.007 -20.246 1.00 68.38 443 ALA A N 1
ATOM 3088 C CA . ALA A 1 443 ? 30.234 9.533 -20.808 1.00 68.38 443 ALA A CA 1
ATOM 3089 C C . ALA A 1 443 ? 31.020 8.504 -21.661 1.00 68.38 443 ALA A C 1
ATOM 3091 O O . ALA A 1 443 ? 31.947 8.881 -22.388 1.00 68.38 443 ALA A O 1
ATOM 3092 N N . GLY A 1 444 ? 30.678 7.212 -21.561 1.00 72.69 444 GLY A N 1
ATOM 3093 C CA . GLY A 1 444 ? 31.380 6.082 -22.186 1.00 72.69 444 GLY A CA 1
ATOM 3094 C C . GLY A 1 444 ? 30.609 5.403 -23.324 1.00 72.69 444 GLY A C 1
ATOM 3095 O O . GLY A 1 444 ? 29.752 6.011 -23.959 1.00 72.69 444 GLY A O 1
ATOM 3096 N N . THR A 1 445 ? 30.940 4.136 -23.602 1.00 71.00 445 THR A N 1
ATOM 3097 C CA . THR A 1 445 ? 30.080 3.266 -24.421 1.00 71.00 445 THR A CA 1
ATOM 3098 C C . THR A 1 445 ? 28.861 2.881 -23.596 1.00 71.00 445 THR A C 1
ATOM 3100 O O . THR A 1 445 ? 29.005 2.403 -22.473 1.00 71.00 445 THR A O 1
ATOM 3103 N N . PHE A 1 446 ? 27.675 3.057 -24.162 1.00 81.38 446 PHE A N 1
ATOM 3104 C CA . PHE A 1 446 ? 26.404 2.769 -23.504 1.00 81.38 446 PHE A CA 1
ATOM 3105 C C . PHE A 1 446 ? 25.550 1.888 -24.407 1.00 81.38 446 PHE A C 1
ATOM 3107 O O . PHE A 1 446 ? 25.497 2.107 -25.618 1.00 81.38 446 PHE A O 1
ATOM 3114 N N . ALA A 1 447 ? 24.858 0.911 -23.830 1.00 87.69 447 ALA A N 1
ATOM 3115 C CA . ALA A 1 447 ? 23.949 0.065 -24.582 1.00 87.69 447 ALA A CA 1
ATOM 3116 C C . ALA A 1 447 ? 22.641 -0.166 -23.824 1.00 87.69 447 ALA A C 1
ATOM 3118 O O . ALA A 1 447 ? 22.648 -0.405 -22.617 1.00 87.69 447 ALA A O 1
ATOM 3119 N N . ILE A 1 448 ? 21.537 -0.137 -24.566 1.00 92.75 448 ILE A N 1
ATOM 3120 C CA . ILE A 1 448 ? 20.263 -0.734 -24.174 1.00 92.75 448 ILE A CA 1
ATOM 3121 C C . ILE A 1 448 ? 20.061 -1.960 -25.052 1.00 92.75 448 ILE A C 1
ATOM 3123 O O . ILE A 1 448 ? 19.871 -1.830 -26.258 1.00 92.75 448 ILE A O 1
ATOM 3127 N N . ASN A 1 449 ? 20.127 -3.144 -24.453 1.00 94.88 449 ASN A N 1
ATOM 3128 C CA . ASN A 1 449 ? 19.911 -4.427 -25.107 1.00 94.88 449 ASN A CA 1
ATOM 3129 C C . ASN A 1 449 ? 18.673 -5.092 -24.500 1.00 94.88 449 ASN A C 1
ATOM 3131 O O . ASN A 1 449 ? 18.721 -5.523 -23.350 1.00 94.88 449 ASN A O 1
ATOM 3135 N N . THR A 1 450 ? 17.588 -5.221 -25.266 1.00 95.81 450 THR A N 1
ATOM 3136 C CA . THR A 1 450 ? 16.323 -5.819 -24.791 1.00 95.81 450 THR A CA 1
ATOM 3137 C C . THR A 1 450 ? 16.061 -7.232 -25.314 1.00 95.81 450 THR A C 1
ATOM 3139 O O . THR A 1 450 ? 14.991 -7.788 -25.080 1.00 95.81 450 THR A O 1
ATOM 3142 N N . ALA A 1 451 ? 17.030 -7.823 -26.024 1.00 95.19 451 ALA A N 1
ATOM 3143 C CA . ALA A 1 451 ? 17.047 -9.229 -26.445 1.00 95.19 451 ALA A CA 1
ATOM 3144 C C . ALA A 1 451 ? 15.726 -9.744 -27.064 1.00 95.19 451 ALA A C 1
ATOM 3146 O O . ALA A 1 451 ? 15.273 -10.850 -26.775 1.00 95.19 451 ALA A O 1
ATOM 3147 N N . GLY A 1 452 ? 15.119 -8.948 -27.949 1.00 92.81 452 GLY A N 1
ATOM 3148 C CA . GLY A 1 452 ? 13.878 -9.282 -28.656 1.00 92.81 452 GLY A CA 1
ATOM 3149 C C . GLY A 1 452 ? 12.659 -8.475 -28.212 1.00 92.81 452 GLY A C 1
ATOM 3150 O O . GLY A 1 452 ? 11.661 -8.498 -28.926 1.00 92.81 452 GLY A O 1
ATOM 3151 N N . GLY A 1 453 ? 12.733 -7.777 -27.073 1.00 95.69 453 GLY A N 1
ATOM 3152 C CA . GLY A 1 453 ? 11.665 -6.905 -26.579 1.00 95.69 453 GLY A CA 1
ATOM 3153 C C . GLY A 1 453 ? 11.627 -5.544 -27.274 1.00 95.69 453 GLY A C 1
ATOM 3154 O O . GLY A 1 453 ? 12.652 -5.047 -27.753 1.00 95.69 453 GLY A O 1
ATOM 3155 N N . ASP A 1 454 ? 10.442 -4.940 -27.317 1.00 95.38 454 ASP A N 1
ATOM 3156 C CA . ASP A 1 454 ? 10.237 -3.625 -27.922 1.00 95.38 454 ASP A CA 1
ATOM 3157 C C . ASP A 1 454 ? 10.879 -2.513 -27.078 1.00 95.38 454 ASP A C 1
ATOM 3159 O O . ASP A 1 454 ? 10.877 -2.555 -25.849 1.00 95.38 454 ASP A O 1
ATOM 3163 N N . VAL A 1 455 ? 11.401 -1.484 -27.743 1.00 96.31 455 VAL A N 1
ATOM 3164 C CA . VAL A 1 455 ? 11.912 -0.261 -27.119 1.00 96.31 455 VAL A CA 1
ATOM 3165 C C . VAL A 1 455 ? 11.108 0.921 -27.637 1.00 96.31 455 VAL A C 1
ATOM 3167 O O . VAL A 1 455 ? 11.079 1.175 -28.841 1.00 96.31 455 VAL A O 1
ATOM 3170 N N . SER A 1 456 ? 10.481 1.674 -26.739 1.00 96.12 456 SER A N 1
ATOM 3171 C CA . SER A 1 456 ? 9.750 2.893 -27.087 1.00 96.12 456 SER A CA 1
ATOM 3172 C 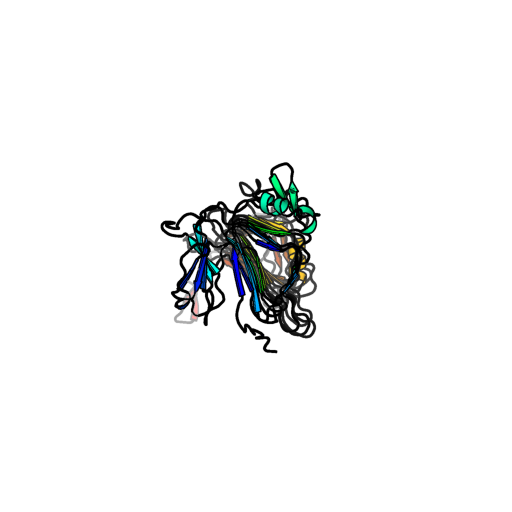C . SER A 1 456 ? 10.146 4.026 -26.159 1.00 96.12 456 SER A C 1
ATOM 3174 O O . SER A 1 456 ? 9.840 3.980 -24.972 1.00 96.12 456 SER A O 1
ATOM 3176 N N . PHE A 1 457 ? 10.783 5.058 -26.704 1.00 95.75 457 PHE A N 1
ATOM 3177 C CA . PHE A 1 457 ? 11.177 6.263 -25.982 1.00 95.75 457 PHE A CA 1
ATOM 3178 C C . PHE A 1 457 ? 10.404 7.460 -26.509 1.00 95.75 457 PHE A C 1
ATOM 3180 O O . PHE A 1 457 ? 10.533 7.825 -27.676 1.00 95.75 457 PHE A O 1
ATOM 3187 N N . THR A 1 458 ? 9.591 8.056 -25.645 1.00 94.88 458 THR A N 1
ATOM 3188 C CA . THR A 1 458 ? 8.785 9.239 -25.940 1.00 94.88 458 THR A CA 1
ATOM 3189 C C . THR A 1 458 ? 9.149 10.356 -24.975 1.00 94.88 458 THR A C 1
ATOM 3191 O O . THR A 1 458 ? 9.203 10.135 -23.770 1.00 94.88 458 THR A O 1
ATOM 3194 N N . GLY A 1 459 ? 9.401 11.548 -25.504 1.00 92.69 459 GLY A N 1
ATOM 3195 C CA . GLY A 1 459 ? 9.656 12.746 -24.712 1.00 92.69 459 GLY A CA 1
ATOM 3196 C C . GLY A 1 459 ? 9.311 14.019 -25.477 1.00 92.69 459 GLY A C 1
ATOM 3197 O O . GLY A 1 459 ? 8.869 13.983 -26.633 1.00 92.69 459 GLY A O 1
ATOM 3198 N N . THR A 1 460 ? 9.557 15.167 -24.857 1.00 91.88 460 THR A N 1
ATOM 3199 C CA . THR A 1 460 ? 9.681 16.447 -25.564 1.00 91.88 460 THR A CA 1
ATOM 3200 C C . THR A 1 460 ? 10.821 16.346 -26.581 1.00 91.88 460 THR A C 1
ATOM 3202 O O . THR A 1 460 ? 10.611 16.571 -27.776 1.00 91.88 460 THR A O 1
ATOM 3205 N N . GLU A 1 461 ? 11.993 15.896 -26.126 1.00 90.25 461 GLU A N 1
ATOM 3206 C CA . GLU A 1 461 ? 13.109 15.458 -26.963 1.00 90.25 461 GLU A CA 1
ATOM 3207 C C . GLU A 1 461 ? 13.628 14.092 -26.495 1.00 90.25 461 GLU A C 1
ATOM 3209 O O . GLU A 1 461 ? 13.641 13.776 -25.303 1.00 90.25 461 GLU A O 1
ATOM 3214 N N . VAL A 1 462 ? 14.096 13.284 -27.447 1.00 89.75 462 VAL A N 1
ATOM 3215 C CA . VAL A 1 462 ? 14.962 12.135 -27.159 1.00 89.75 462 VAL A CA 1
ATOM 3216 C C . VAL A 1 462 ? 16.399 12.586 -27.409 1.00 89.75 462 VAL A C 1
ATOM 3218 O O . VAL A 1 462 ? 16.811 12.772 -28.561 1.00 89.75 462 VAL A O 1
ATOM 3221 N N . VAL A 1 463 ? 17.139 12.825 -26.324 1.00 86.75 463 VAL A N 1
ATOM 3222 C CA . VAL A 1 463 ? 18.459 13.460 -26.335 1.00 86.75 463 VAL A CA 1
ATOM 3223 C C . VAL A 1 463 ? 19.545 12.424 -26.166 1.00 86.75 463 VAL A C 1
ATOM 3225 O O . VAL A 1 463 ? 19.749 11.842 -25.102 1.00 86.75 463 VAL A O 1
ATOM 3228 N N . ILE A 1 464 ? 20.302 12.244 -27.234 1.00 79.69 464 ILE A N 1
ATOM 3229 C CA . ILE A 1 464 ? 21.350 11.255 -27.306 1.00 79.69 464 ILE A CA 1
ATOM 3230 C C . ILE A 1 464 ? 22.714 11.963 -27.238 1.00 79.69 464 ILE A C 1
ATOM 3232 O O . ILE A 1 464 ? 23.156 12.603 -28.201 1.00 79.69 464 ILE A O 1
ATOM 3236 N N . GLY A 1 465 ? 23.368 11.870 -26.074 1.00 70.12 465 GLY A N 1
ATOM 3237 C CA . GLY A 1 465 ? 24.626 12.553 -25.768 1.00 70.12 465 GLY A CA 1
ATOM 3238 C C . GLY A 1 465 ? 25.813 12.158 -26.661 1.00 70.12 465 GLY A C 1
ATOM 3239 O O . GLY A 1 465 ? 25.797 11.165 -27.390 1.00 70.12 465 GLY A O 1
ATOM 3240 N N . ALA A 1 466 ? 26.879 12.967 -26.614 1.00 60.56 466 ALA A N 1
ATOM 3241 C CA . ALA A 1 466 ? 28.164 12.647 -27.242 1.00 60.56 466 ALA A CA 1
ATOM 3242 C C . ALA A 1 466 ? 29.050 11.855 -26.265 1.00 60.56 466 ALA A C 1
ATOM 3244 O O . ALA A 1 466 ? 29.967 12.415 -25.665 1.00 60.56 466 ALA A O 1
ATOM 3245 N N . GLY A 1 467 ? 28.784 10.563 -26.082 1.00 58.94 467 GLY A N 1
ATOM 3246 C CA . GLY A 1 467 ? 29.699 9.661 -25.382 1.00 58.94 467 GLY A CA 1
ATOM 3247 C C . GLY A 1 467 ? 30.942 9.362 -26.226 1.00 58.94 467 GLY A C 1
ATOM 3248 O O . GLY A 1 467 ? 30.860 9.181 -27.444 1.00 58.94 467 GLY A O 1
ATOM 3249 N N . ALA A 1 468 ? 32.114 9.262 -25.590 1.00 56.19 468 ALA A N 1
ATOM 3250 C CA . ALA A 1 468 ? 33.384 8.979 -26.274 1.00 56.19 468 ALA A CA 1
ATOM 3251 C C . ALA A 1 468 ? 33.452 7.566 -26.908 1.00 56.19 468 ALA A C 1
ATOM 3253 O O . ALA A 1 468 ? 34.421 7.256 -27.602 1.00 56.19 468 ALA A O 1
ATOM 3254 N N . GLY A 1 469 ? 32.440 6.718 -26.673 1.00 61.84 469 GLY A N 1
ATOM 3255 C CA . GLY A 1 469 ? 32.403 5.307 -27.063 1.00 61.84 469 GLY A CA 1
ATOM 3256 C C . GLY A 1 469 ? 31.199 4.867 -27.905 1.00 61.84 469 GLY A C 1
ATOM 3257 O O . GLY A 1 469 ? 31.053 3.663 -28.112 1.00 61.84 469 GLY A O 1
ATOM 3258 N N . GLY A 1 470 ? 30.368 5.804 -28.387 1.00 70.81 470 GLY A N 1
ATOM 3259 C CA . GLY A 1 470 ? 29.103 5.514 -29.076 1.00 70.81 470 GLY A CA 1
ATOM 3260 C C . GLY A 1 470 ? 28.033 4.972 -28.123 1.00 70.81 470 GLY A C 1
ATOM 3261 O O . GLY A 1 470 ? 28.355 4.313 -27.134 1.00 70.81 470 GLY A O 1
ATOM 3262 N N . HIS A 1 471 ? 26.755 5.229 -28.406 1.00 79.44 471 HIS A N 1
ATOM 3263 C CA . HIS A 1 471 ? 25.678 4.544 -27.696 1.00 79.44 471 HIS A CA 1
ATOM 3264 C C . HIS A 1 471 ? 24.864 3.671 -28.656 1.00 79.44 471 HIS A C 1
ATOM 3266 O O . HIS A 1 471 ? 24.880 3.880 -29.865 1.00 79.44 471 HIS A O 1
ATOM 3272 N N . THR A 1 472 ? 24.249 2.607 -28.144 1.00 84.69 472 THR A N 1
ATOM 3273 C CA . THR A 1 472 ? 23.524 1.612 -28.948 1.00 84.69 472 THR A CA 1
ATOM 3274 C C . THR A 1 472 ? 22.183 1.292 -28.303 1.00 84.69 472 THR A C 1
ATOM 3276 O O . THR A 1 472 ? 22.105 1.102 -27.094 1.00 84.69 472 THR A O 1
ATOM 3279 N N . ILE A 1 473 ? 21.136 1.191 -29.118 1.00 90.06 473 ILE A N 1
ATOM 3280 C CA . ILE A 1 473 ? 19.847 0.614 -28.728 1.00 90.06 473 ILE A CA 1
ATOM 3281 C C . ILE A 1 473 ? 19.642 -0.604 -29.623 1.00 90.06 473 ILE A C 1
ATOM 3283 O O . ILE A 1 473 ? 19.592 -0.473 -30.844 1.00 90.06 473 ILE A O 1
ATOM 3287 N N . ASN A 1 474 ? 19.571 -1.783 -29.021 1.00 91.44 474 ASN A N 1
ATOM 3288 C CA . ASN A 1 474 ? 19.466 -3.060 -29.704 1.00 91.44 474 ASN A CA 1
ATOM 3289 C C . ASN A 1 474 ? 18.275 -3.847 -29.152 1.00 91.44 474 ASN A C 1
ATOM 3291 O O . ASN A 1 474 ? 18.350 -4.479 -28.094 1.00 91.44 474 ASN A O 1
ATOM 3295 N N . SER A 1 475 ? 17.187 -3.835 -29.913 1.00 91.25 475 SER A N 1
ATOM 3296 C CA . SER A 1 475 ? 15.988 -4.618 -29.627 1.00 91.25 475 SER A CA 1
ATOM 3297 C C . SER A 1 475 ? 16.048 -6.052 -30.144 1.00 91.25 475 SER A C 1
ATOM 3299 O O . SER A 1 475 ? 15.121 -6.827 -29.915 1.00 91.25 475 SER A O 1
ATOM 3301 N N . GLY A 1 476 ? 17.111 -6.446 -30.852 1.00 92.00 476 GLY A N 1
ATOM 3302 C CA . GLY A 1 476 ? 17.149 -7.709 -31.582 1.00 92.00 476 GLY A CA 1
ATOM 3303 C C . GLY A 1 476 ? 16.035 -7.768 -32.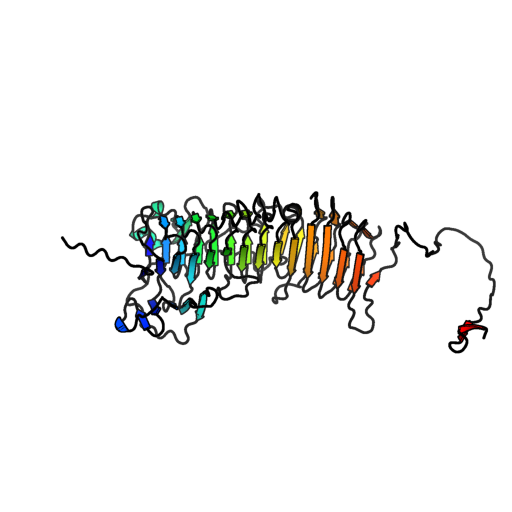629 1.00 92.00 476 GLY A C 1
ATOM 3304 O O . GLY A 1 476 ? 16.105 -7.099 -33.654 1.00 92.00 476 GLY A O 1
ATOM 3305 N N . THR A 1 477 ? 15.012 -8.588 -32.377 1.00 90.88 477 THR A N 1
ATOM 3306 C CA . THR A 1 477 ? 13.822 -8.709 -33.238 1.00 90.88 477 THR A CA 1
ATOM 3307 C C . THR A 1 477 ? 12.688 -7.746 -32.883 1.00 90.88 477 THR A C 1
ATOM 3309 O O . THR A 1 477 ? 11.723 -7.677 -33.641 1.00 90.88 477 THR A O 1
ATOM 3312 N N . GLY A 1 478 ? 12.764 -7.062 -31.738 1.00 91.56 478 GLY A N 1
ATOM 3313 C CA . GLY A 1 478 ? 11.757 -6.091 -31.312 1.00 91.56 478 GLY A CA 1
ATOM 3314 C C . GLY A 1 478 ? 11.834 -4.790 -32.110 1.00 91.56 478 GLY A C 1
ATOM 3315 O O . GLY A 1 478 ? 12.813 -4.514 -32.807 1.00 91.56 478 GLY A O 1
ATOM 3316 N N . ASN A 1 479 ? 10.813 -3.959 -31.988 1.00 92.88 479 ASN A N 1
ATOM 3317 C CA . ASN A 1 479 ? 10.768 -2.636 -32.593 1.00 92.88 479 ASN A CA 1
ATOM 3318 C C . ASN A 1 479 ? 11.564 -1.626 -31.757 1.00 92.88 479 ASN A C 1
ATOM 3320 O O . ASN A 1 479 ? 11.621 -1.729 -30.535 1.00 92.88 479 ASN A O 1
ATOM 3324 N N . VAL A 1 480 ? 12.130 -0.611 -32.415 1.00 93.69 480 VAL A N 1
ATOM 3325 C CA . VAL A 1 480 ? 12.682 0.577 -31.747 1.00 93.69 480 VAL A CA 1
ATOM 3326 C C . VAL A 1 480 ? 11.924 1.803 -32.236 1.00 93.69 480 VAL A C 1
ATOM 3328 O O . VAL A 1 480 ? 11.944 2.114 -33.427 1.00 93.69 480 VAL A O 1
ATOM 3331 N N . ALA A 1 481 ? 11.277 2.509 -31.315 1.00 91.25 481 ALA A N 1
ATOM 3332 C CA . ALA A 1 481 ? 10.597 3.771 -31.563 1.00 91.25 481 ALA A CA 1
ATOM 3333 C C . ALA A 1 481 ? 11.222 4.882 -30.710 1.00 91.25 481 ALA A C 1
ATOM 3335 O O . ALA A 1 481 ? 11.279 4.777 -29.488 1.00 91.25 481 ALA A O 1
ATOM 3336 N N . LEU A 1 482 ? 11.675 5.956 -31.361 1.00 91.31 482 LEU A N 1
ATOM 3337 C CA . LEU A 1 482 ? 12.165 7.178 -30.719 1.00 91.31 482 LEU A CA 1
ATOM 3338 C C . LEU A 1 482 ? 11.266 8.330 -31.167 1.00 91.31 482 LEU A C 1
ATOM 3340 O O . LEU A 1 482 ? 11.184 8.616 -32.362 1.00 91.31 482 LEU A O 1
ATOM 3344 N N . ILE A 1 483 ? 10.561 8.959 -30.233 1.00 87.25 483 ILE A N 1
ATOM 3345 C CA . ILE A 1 483 ? 9.499 9.920 -30.526 1.00 87.25 483 ILE A CA 1
ATOM 3346 C C . ILE A 1 483 ? 9.731 11.188 -29.703 1.00 87.25 483 ILE A C 1
ATOM 3348 O O . ILE A 1 483 ? 9.535 11.205 -28.492 1.00 87.25 483 ILE A O 1
ATOM 3352 N N . GLY A 1 484 ? 10.114 12.271 -30.377 1.00 82.94 484 GLY A N 1
ATOM 3353 C CA . GLY A 1 484 ? 10.111 13.611 -29.793 1.00 82.94 484 GLY A CA 1
ATOM 3354 C C . GLY A 1 484 ? 8.894 14.402 -30.230 1.00 82.94 484 GLY A C 1
ATOM 3355 O O . GLY A 1 484 ? 8.631 14.530 -31.427 1.00 82.94 484 GLY A O 1
ATOM 3356 N N . SER A 1 485 ? 8.170 14.960 -29.269 1.00 72.00 485 SER A N 1
ATOM 3357 C CA . SER A 1 485 ? 6.966 15.762 -29.487 1.00 72.00 485 SER A CA 1
ATOM 3358 C C . SER A 1 485 ? 7.273 17.257 -29.363 1.00 72.00 485 SER A C 1
ATOM 3360 O O . SER A 1 485 ? 6.705 17.978 -28.548 1.00 72.00 485 SER A O 1
ATOM 3362 N N . SER A 1 486 ? 8.219 17.758 -30.158 1.00 59.09 486 SER A N 1
ATOM 3363 C CA . SER A 1 486 ? 8.637 19.152 -30.037 1.00 59.09 486 SER A CA 1
ATOM 3364 C C . SER A 1 486 ? 7.523 20.129 -30.474 1.00 59.09 486 SER A C 1
ATOM 3366 O O . SER A 1 486 ? 7.232 20.314 -31.653 1.00 59.09 486 SER A O 1
ATOM 3368 N N . GLY A 1 487 ? 6.861 20.763 -29.498 1.00 52.81 487 GLY A N 1
ATOM 3369 C CA . GLY A 1 487 ? 5.801 21.760 -29.717 1.00 52.81 487 GLY A CA 1
ATOM 3370 C C . GLY A 1 487 ? 6.296 23.195 -29.961 1.00 52.81 487 GLY A C 1
ATOM 3371 O O . GLY A 1 487 ? 5.481 24.095 -30.165 1.00 52.81 487 GLY A O 1
ATOM 3372 N N . ALA A 1 488 ? 7.612 23.437 -29.931 1.00 47.00 488 ALA A N 1
ATOM 3373 C CA . ALA A 1 488 ? 8.209 24.768 -30.051 1.00 47.00 488 ALA A CA 1
ATOM 3374 C C . ALA A 1 488 ? 8.984 24.939 -31.378 1.00 47.00 488 ALA A C 1
ATOM 3376 O O . ALA A 1 488 ? 9.698 24.030 -31.802 1.00 47.00 488 ALA A O 1
ATOM 3377 N N . PRO A 1 489 ? 8.904 26.102 -32.055 1.00 41.47 489 PRO A N 1
ATOM 3378 C CA . PRO A 1 489 ? 9.710 26.366 -33.244 1.00 41.47 489 PRO A CA 1
ATOM 3379 C C . PRO A 1 489 ? 11.210 26.359 -32.903 1.00 41.47 489 PRO A C 1
ATOM 3381 O O . PRO A 1 489 ? 11.685 27.246 -32.197 1.00 41.47 489 PRO A O 1
ATOM 3384 N N . GLY A 1 490 ? 11.955 25.382 -33.430 1.00 52.44 490 GLY A N 1
ATOM 3385 C CA . GLY A 1 490 ? 13.413 25.283 -33.282 1.00 52.44 490 GLY A CA 1
ATOM 3386 C C . GLY A 1 490 ? 13.928 24.093 -32.465 1.00 52.44 490 GLY A C 1
ATOM 3387 O O . GLY A 1 490 ? 15.140 23.898 -32.443 1.00 52.44 490 GLY A O 1
ATOM 3388 N N . SER A 1 491 ? 13.058 23.287 -31.849 1.00 52.50 491 SER A N 1
ATOM 3389 C CA . SER A 1 491 ? 13.450 22.042 -31.172 1.00 52.50 491 SER A CA 1
ATOM 3390 C C . SER A 1 491 ? 13.425 20.841 -32.118 1.00 52.50 491 SER A C 1
ATOM 3392 O O . SER A 1 491 ? 12.485 20.630 -32.893 1.00 52.50 491 SER A O 1
ATOM 3394 N N . THR A 1 492 ? 14.490 20.046 -32.069 1.00 57.44 492 THR A N 1
ATOM 3395 C CA . THR A 1 492 ? 14.639 18.808 -32.835 1.00 57.44 492 THR A CA 1
ATOM 3396 C C . THR A 1 492 ? 14.084 17.661 -32.000 1.00 57.44 492 THR A C 1
ATOM 3398 O O . THR A 1 492 ? 14.674 17.329 -30.983 1.00 57.44 492 THR A O 1
ATOM 3401 N N . GLY A 1 493 ? 12.982 17.028 -32.420 1.00 61.91 493 GLY A N 1
ATOM 3402 C CA . GLY A 1 493 ? 12.375 15.927 -31.651 1.00 61.91 493 GLY A CA 1
ATOM 3403 C C . GLY A 1 493 ? 13.339 14.768 -31.329 1.00 61.91 493 GLY A C 1
ATOM 3404 O O . GLY A 1 493 ? 13.207 14.109 -30.303 1.00 61.91 493 GLY A O 1
ATOM 3405 N N . ILE A 1 494 ? 14.361 14.545 -32.158 1.00 72.12 494 ILE A N 1
ATOM 3406 C CA . ILE A 1 494 ? 15.467 13.630 -31.853 1.00 72.12 494 ILE A CA 1
ATOM 3407 C C . ILE A 1 494 ? 16.776 14.405 -32.014 1.00 72.12 494 ILE A C 1
ATOM 3409 O O . ILE A 1 494 ? 17.054 14.926 -33.098 1.00 72.12 494 ILE A O 1
ATOM 3413 N N . VAL A 1 495 ? 17.583 14.465 -30.953 1.00 60.62 495 VAL A N 1
ATOM 3414 C CA . VAL A 1 495 ? 18.904 15.114 -30.949 1.00 60.62 495 VAL A CA 1
ATOM 3415 C C . VAL A 1 495 ? 19.979 14.029 -30.949 1.00 60.62 495 VAL A C 1
ATOM 3417 O O . VAL A 1 495 ? 20.136 13.324 -29.957 1.00 60.62 495 VAL A O 1
ATOM 3420 N N . ILE A 1 496 ? 20.747 13.909 -32.040 1.00 64.44 496 ILE A N 1
ATOM 3421 C CA . ILE A 1 496 ? 21.904 12.999 -32.142 1.00 64.44 496 ILE A CA 1
ATOM 3422 C C . ILE A 1 496 ? 23.177 13.838 -32.300 1.00 64.44 496 ILE A C 1
ATOM 3424 O O . ILE A 1 496 ? 23.369 14.504 -33.319 1.00 64.44 496 ILE A O 1
ATOM 3428 N N . ASN A 1 497 ? 24.061 13.814 -31.301 1.00 58.62 497 ASN A N 1
ATOM 3429 C CA . ASN A 1 497 ? 25.361 14.501 -31.346 1.00 58.62 497 ASN A CA 1
ATOM 3430 C C . ASN A 1 497 ? 26.364 13.685 -32.220 1.00 58.62 497 ASN A C 1
ATOM 3432 O O . ASN A 1 497 ? 26.216 12.468 -32.318 1.00 58.62 497 ASN A O 1
ATOM 3436 N N . PRO A 1 498 ? 27.378 14.273 -32.896 1.00 44.19 498 PRO A N 1
ATOM 3437 C CA . PRO A 1 498 ? 28.011 13.739 -34.116 1.00 44.19 498 PRO A CA 1
ATOM 3438 C C . PRO A 1 498 ? 29.013 12.575 -33.925 1.00 44.19 498 PRO A C 1
ATOM 3440 O O . PRO A 1 498 ? 29.981 12.454 -34.673 1.00 44.19 498 PRO A O 1
ATOM 3443 N N . SER A 1 499 ? 28.783 11.685 -32.961 1.00 50.44 499 SER A N 1
ATOM 3444 C CA . SER A 1 499 ? 29.643 10.532 -32.639 1.00 50.44 499 SER A CA 1
ATOM 3445 C C . SER A 1 499 ? 29.028 9.171 -33.005 1.00 50.44 499 SER A C 1
ATOM 3447 O O . SER A 1 499 ? 29.549 8.137 -32.595 1.00 50.44 499 SER A O 1
ATOM 3449 N N . TRP A 1 500 ? 27.920 9.150 -33.751 1.00 46.00 500 TRP A N 1
ATOM 3450 C CA . TRP A 1 500 ? 27.080 7.961 -33.922 1.00 46.00 500 TRP A CA 1
ATOM 3451 C C . TRP A 1 500 ? 27.222 7.269 -35.282 1.00 46.00 500 TRP A C 1
ATOM 3453 O O . TRP A 1 500 ? 27.286 7.921 -36.322 1.00 46.00 500 TRP A O 1
ATOM 3463 N N . CYS A 1 501 ? 27.196 5.932 -35.261 1.00 42.97 501 CYS A N 1
ATOM 3464 C CA . CYS A 1 501 ? 26.921 5.079 -36.417 1.00 42.97 501 CYS A CA 1
ATOM 3465 C C . CYS A 1 501 ? 25.550 4.427 -36.193 1.00 42.97 501 CYS A C 1
ATOM 3467 O O . CYS A 1 501 ? 25.377 3.698 -35.222 1.00 42.97 501 CYS A O 1
ATOM 3469 N N . VAL A 1 502 ? 24.575 4.688 -37.067 1.00 42.31 502 VAL A N 1
ATOM 3470 C CA . VAL A 1 502 ? 23.325 3.914 -37.097 1.00 42.31 502 VAL A CA 1
ATOM 3471 C C . VAL A 1 502 ? 23.613 2.657 -37.910 1.00 42.31 502 VAL A C 1
ATOM 3473 O O . VAL A 1 502 ? 23.695 2.726 -39.135 1.00 42.31 502 VAL A O 1
ATOM 3476 N N . GLU A 1 503 ? 23.837 1.526 -37.245 1.00 37.91 503 GLU A N 1
ATOM 3477 C CA . GLU A 1 503 ? 24.038 0.245 -37.926 1.00 37.91 503 GLU A CA 1
ATOM 3478 C C . GLU A 1 503 ? 22.709 -0.518 -37.954 1.00 37.91 503 GLU A C 1
ATOM 3480 O O . GLU A 1 503 ? 22.225 -1.024 -36.947 1.00 37.91 503 GLU A O 1
ATOM 3485 N N . HIS A 1 504 ? 22.075 -0.533 -39.125 1.00 32.62 504 HIS A N 1
ATOM 3486 C CA . HIS A 1 504 ? 20.875 -1.316 -39.394 1.00 32.62 504 HIS A CA 1
ATOM 3487 C C . HIS A 1 504 ? 21.306 -2.736 -39.795 1.00 32.62 504 HIS A C 1
ATOM 3489 O O . HIS A 1 504 ? 21.975 -2.887 -40.820 1.00 32.62 504 HIS A O 1
ATOM 3495 N N . ASP A 1 505 ? 20.917 -3.781 -39.048 1.00 33.88 505 ASP A N 1
ATOM 3496 C CA . ASP A 1 505 ? 21.080 -5.178 -39.496 1.00 33.88 505 ASP A CA 1
ATOM 3497 C C . ASP A 1 505 ? 20.122 -5.437 -40.673 1.00 33.88 505 ASP A C 1
ATOM 3499 O O . ASP A 1 505 ? 18.958 -5.816 -40.542 1.00 33.88 505 ASP A O 1
ATOM 3503 N N . GLN A 1 506 ? 20.615 -5.119 -41.869 1.00 38.53 506 GLN A N 1
ATOM 3504 C CA . GLN A 1 506 ? 19.987 -5.347 -43.163 1.00 38.53 506 GLN A CA 1
ATOM 3505 C C . GLN A 1 506 ? 19.941 -6.855 -43.476 1.00 38.53 506 GLN A C 1
ATOM 3507 O O . GLN A 1 506 ? 20.656 -7.336 -44.356 1.00 38.53 506 GLN A O 1
ATOM 3512 N N . ARG A 1 507 ? 19.053 -7.617 -42.827 1.00 35.22 507 ARG A N 1
ATOM 3513 C CA . ARG A 1 507 ? 18.612 -8.915 -43.378 1.00 35.22 507 ARG A CA 1
ATOM 3514 C C . ARG A 1 507 ? 17.393 -8.839 -44.285 1.00 35.22 507 ARG A C 1
ATOM 3516 O O . ARG A 1 507 ? 16.967 -9.893 -44.734 1.00 35.22 507 ARG A O 1
ATOM 3523 N N . ASN A 1 508 ? 16.881 -7.652 -44.622 1.00 39.34 508 ASN A N 1
ATOM 3524 C CA . ASN A 1 508 ? 16.036 -7.443 -45.803 1.00 39.34 508 ASN A CA 1
ATOM 3525 C C . ASN A 1 508 ? 15.947 -5.952 -46.199 1.00 39.34 508 ASN A C 1
ATOM 3527 O O . ASN A 1 508 ? 15.460 -5.130 -45.433 1.00 39.34 508 ASN A O 1
ATOM 3531 N N . ASN A 1 509 ? 16.329 -5.683 -47.452 1.00 29.72 509 ASN A N 1
ATOM 3532 C CA . ASN A 1 509 ? 16.085 -4.500 -48.294 1.00 29.72 509 ASN A CA 1
ATOM 3533 C C . ASN A 1 509 ? 16.919 -3.207 -48.114 1.00 29.72 509 ASN A C 1
ATOM 3535 O O . ASN A 1 509 ? 16.708 -2.389 -47.223 1.00 29.72 509 ASN A O 1
ATOM 3539 N N . PHE A 1 510 ? 17.775 -3.032 -49.135 1.00 32.25 510 PHE A N 1
ATOM 3540 C CA . PHE A 1 510 ? 18.533 -1.873 -49.617 1.00 32.25 510 PHE A CA 1
ATOM 3541 C C . PHE A 1 510 ? 18.097 -0.481 -49.133 1.00 32.25 510 PHE A C 1
ATOM 3543 O O . PHE A 1 510 ? 17.003 -0.026 -49.461 1.00 32.25 510 PHE A O 1
ATOM 3550 N N . LEU A 1 511 ? 19.064 0.257 -48.574 1.00 27.56 511 LEU A N 1
ATOM 3551 C CA . LEU A 1 511 ? 19.524 1.564 -49.073 1.00 27.56 511 LEU A CA 1
ATOM 3552 C C . LEU A 1 511 ? 20.910 1.884 -48.474 1.00 27.56 511 LEU A C 1
ATOM 3554 O O . LEU A 1 511 ? 21.141 1.722 -47.281 1.00 27.56 511 LEU A O 1
ATOM 3558 N N . ASP A 1 512 ? 21.834 2.274 -49.349 1.00 30.11 512 ASP A N 1
ATOM 3559 C CA . ASP A 1 512 ? 23.273 2.459 -49.121 1.00 30.11 512 ASP A CA 1
ATOM 3560 C C . ASP A 1 512 ? 23.564 3.839 -48.490 1.00 30.11 512 ASP A C 1
ATOM 3562 O O . ASP A 1 512 ? 23.053 4.851 -48.981 1.00 30.11 512 ASP A O 1
ATOM 3566 N N . TRP A 1 513 ? 24.398 3.903 -47.442 1.00 24.25 513 TRP A N 1
ATOM 3567 C CA . TRP A 1 513 ? 24.987 5.160 -46.957 1.00 24.25 513 TRP A CA 1
ATOM 3568 C C . TRP A 1 513 ? 26.514 5.046 -46.942 1.00 24.25 513 TRP A C 1
ATOM 3570 O O . TRP A 1 513 ? 27.101 4.248 -46.209 1.00 24.25 513 TRP A O 1
ATOM 3580 N N . ASP A 1 514 ? 27.139 5.838 -47.816 1.00 31.25 514 ASP A N 1
ATOM 3581 C CA . ASP A 1 514 ? 28.562 5.790 -48.126 1.00 31.25 514 ASP A CA 1
ATOM 3582 C C . ASP A 1 514 ? 29.433 6.292 -46.964 1.00 31.25 514 ASP A C 1
ATOM 3584 O O . ASP A 1 514 ? 29.180 7.305 -46.307 1.00 31.25 514 ASP A O 1
ATOM 3588 N N . ARG A 1 515 ? 30.509 5.544 -46.754 1.00 32.72 515 ARG A N 1
ATOM 3589 C CA . ARG A 1 515 ? 31.475 5.616 -45.669 1.00 32.72 515 ARG A CA 1
ATOM 3590 C C . ARG A 1 515 ? 32.685 6.393 -46.179 1.00 32.72 515 ARG A C 1
ATOM 3592 O O . ARG A 1 515 ? 33.492 5.841 -46.920 1.00 32.72 515 ARG A O 1
ATOM 3599 N N . GLN A 1 516 ? 32.902 7.635 -45.742 1.00 31.39 516 GLN A N 1
ATOM 3600 C CA . GLN A 1 516 ? 34.185 8.309 -45.990 1.00 31.39 516 GLN A CA 1
ATOM 3601 C C . GLN A 1 516 ? 34.760 8.985 -44.753 1.00 31.39 516 GLN A C 1
ATOM 3603 O O . GLN A 1 516 ? 34.577 10.174 -44.533 1.00 31.39 516 GLN A O 1
ATOM 3608 N N . TYR A 1 517 ? 35.589 8.239 -44.024 1.00 28.78 517 TYR A N 1
ATOM 3609 C CA . TYR A 1 517 ? 36.764 8.799 -43.361 1.00 28.78 517 TYR A CA 1
ATOM 3610 C C . TYR A 1 517 ? 37.844 7.718 -43.267 1.00 28.78 517 TYR A C 1
ATOM 3612 O O . TYR A 1 517 ? 37.752 6.850 -42.413 1.00 28.78 517 TYR A O 1
ATOM 3620 N N . GLN A 1 518 ? 38.856 7.762 -44.148 1.00 29.20 518 GLN A N 1
ATOM 3621 C CA . GLN A 1 518 ? 40.277 7.528 -43.830 1.00 29.20 518 GLN A CA 1
ATOM 3622 C C . GLN A 1 518 ? 41.192 7.833 -45.043 1.00 29.20 518 GLN A C 1
ATOM 3624 O O . GLN A 1 518 ? 41.186 7.141 -46.051 1.00 29.20 518 GLN A O 1
ATOM 3629 N N . ARG A 1 519 ? 42.076 8.818 -44.817 1.00 28.19 519 ARG A N 1
ATOM 3630 C CA . ARG A 1 519 ? 43.464 8.975 -45.310 1.00 28.19 519 ARG A CA 1
ATOM 3631 C C . ARG A 1 519 ? 43.767 9.518 -46.727 1.00 28.19 519 ARG A C 1
ATOM 3633 O O . ARG A 1 519 ? 43.802 8.813 -47.723 1.00 28.19 519 ARG A O 1
ATOM 3640 N N . SER A 1 520 ? 44.374 10.709 -46.661 1.00 28.95 520 SER A N 1
ATOM 3641 C CA . SER A 1 520 ? 45.653 11.111 -47.284 1.00 28.95 520 SER A CA 1
ATOM 3642 C C . SER A 1 520 ? 45.637 11.946 -48.576 1.00 28.95 520 SER A C 1
ATOM 3644 O O . SER A 1 520 ? 45.179 11.529 -49.626 1.00 28.95 520 SER A O 1
ATOM 3646 N N . ARG A 1 521 ? 46.239 13.140 -48.430 1.00 33.62 521 ARG A N 1
ATOM 3647 C CA . ARG A 1 521 ? 47.086 13.903 -49.366 1.00 33.62 521 ARG A CA 1
ATOM 3648 C C . ARG A 1 521 ? 46.721 13.899 -50.859 1.00 33.62 521 ARG A C 1
ATOM 3650 O O . ARG A 1 521 ? 46.951 12.926 -51.560 1.00 33.62 521 ARG A O 1
ATOM 3657 N N . GLY A 1 522 ? 46.462 15.099 -51.381 1.00 29.52 522 GLY A N 1
ATOM 3658 C CA . GLY A 1 522 ? 46.784 15.428 -52.772 1.00 29.52 522 GLY A CA 1
ATOM 3659 C C . GLY A 1 522 ? 45.752 16.327 -53.429 1.00 29.52 522 GLY A C 1
ATOM 3660 O O . GLY A 1 522 ? 44.600 15.958 -53.595 1.00 29.52 522 GLY A O 1
ATOM 3661 N N . SER A 1 523 ? 46.182 17.523 -53.806 1.00 36.25 523 SER A N 1
ATOM 3662 C CA . SER A 1 523 ? 45.396 18.505 -54.538 1.00 36.25 523 SER A CA 1
ATOM 3663 C C . SER A 1 523 ? 44.897 17.976 -55.888 1.00 36.25 523 SER A C 1
ATOM 3665 O O . SER A 1 523 ? 45.650 17.344 -56.626 1.00 36.25 523 SER A O 1
ATOM 3667 N N . ARG A 1 524 ? 43.659 18.337 -56.252 1.00 29.83 524 ARG A N 1
ATOM 3668 C CA . ARG A 1 524 ? 43.268 18.832 -57.589 1.00 29.83 524 ARG A CA 1
ATOM 3669 C C . ARG A 1 524 ? 41.804 19.278 -57.574 1.00 29.83 524 ARG A C 1
ATOM 3671 O O . ARG A 1 524 ? 40.903 18.498 -57.298 1.00 29.83 524 ARG A O 1
ATOM 3678 N N . LYS A 1 525 ? 41.588 20.561 -57.877 1.00 32.28 525 LYS A N 1
ATOM 3679 C CA . LYS A 1 525 ? 40.271 21.140 -58.162 1.00 32.28 525 LYS A CA 1
ATOM 3680 C C . LYS A 1 525 ? 39.773 20.592 -59.503 1.00 32.28 525 LYS A C 1
ATOM 3682 O O . LYS A 1 525 ? 40.457 20.778 -60.505 1.00 32.28 525 LYS A O 1
ATOM 3687 N N . TYR A 1 526 ? 38.575 20.018 -59.526 1.00 28.62 526 TYR A N 1
ATOM 3688 C CA . TYR A 1 526 ? 37.764 19.894 -60.736 1.00 28.62 526 TYR A CA 1
ATOM 3689 C C . TYR A 1 526 ? 36.473 20.686 -60.531 1.00 28.62 526 TYR A C 1
ATOM 3691 O O . TYR A 1 526 ? 35.735 20.460 -59.576 1.00 28.62 526 TYR A O 1
ATOM 3699 N N . HIS A 1 527 ? 36.228 21.654 -61.413 1.00 31.88 527 HIS A N 1
ATOM 3700 C CA . HIS A 1 527 ? 34.937 22.321 -61.531 1.00 31.88 527 HIS A CA 1
ATOM 3701 C C . HIS A 1 527 ? 33.986 21.401 -62.304 1.00 31.88 527 HIS A C 1
ATOM 3703 O O . HIS A 1 527 ? 34.196 21.182 -63.493 1.00 31.88 527 HIS A O 1
ATOM 3709 N N . HIS A 1 528 ? 32.917 20.929 -61.663 1.00 31.08 528 HIS A N 1
ATOM 3710 C CA . HIS A 1 528 ? 31.720 20.453 -62.355 1.00 31.08 528 HIS A CA 1
ATOM 3711 C C . HIS A 1 528 ? 30.551 21.374 -61.994 1.00 31.08 528 HIS A C 1
ATOM 3713 O O . HIS A 1 528 ? 30.234 21.568 -60.821 1.00 31.08 528 HIS A O 1
ATOM 3719 N N . ARG A 1 529 ? 29.951 21.999 -63.016 1.00 30.81 529 ARG A N 1
ATOM 3720 C CA . ARG A 1 529 ? 28.682 22.727 -62.898 1.00 30.81 529 ARG A CA 1
ATOM 3721 C C . ARG A 1 529 ? 27.572 21.705 -62.658 1.00 30.81 529 ARG A C 1
ATOM 3723 O O . ARG A 1 529 ? 27.405 20.803 -63.472 1.00 30.81 529 ARG A O 1
ATOM 3730 N N . TRP A 1 530 ? 26.810 21.880 -61.587 1.00 34.34 530 TRP A N 1
ATOM 3731 C CA . TRP A 1 530 ? 25.548 21.178 -61.373 1.00 34.34 530 TRP A CA 1
ATOM 3732 C C . TRP A 1 530 ? 24.422 22.037 -61.953 1.00 34.34 530 TRP A C 1
ATOM 3734 O O . TRP A 1 530 ? 24.210 23.156 -61.493 1.00 34.34 530 TRP A O 1
ATOM 3744 N N . GLY A 1 531 ? 23.740 21.543 -62.987 1.00 36.12 531 GLY A N 1
ATOM 3745 C CA . GLY A 1 531 ? 22.412 22.038 -63.356 1.00 36.12 531 GLY A CA 1
ATOM 3746 C C . GLY A 1 531 ? 21.375 21.381 -62.446 1.00 36.12 531 GLY A C 1
ATOM 3747 O O . GLY A 1 531 ? 21.467 20.178 -62.192 1.00 36.12 531 GLY A O 1
ATOM 3748 N N . GLN A 1 532 ? 20.426 22.155 -61.918 1.00 40.25 532 GLN A N 1
ATOM 3749 C CA . GLN A 1 532 ? 19.310 21.611 -61.145 1.00 40.25 532 GLN A CA 1
ATOM 3750 C C . GLN A 1 532 ? 18.268 21.026 -62.107 1.00 40.25 532 GLN A C 1
ATOM 3752 O O . GLN A 1 532 ? 17.865 21.673 -63.071 1.00 40.25 532 GLN A O 1
ATOM 3757 N N . ARG A 1 533 ? 17.837 19.786 -61.851 1.00 39.94 533 ARG A N 1
ATOM 3758 C CA . ARG A 1 533 ? 16.657 19.203 -62.499 1.00 39.94 533 ARG A CA 1
ATOM 3759 C C . ARG A 1 533 ? 15.434 19.512 -61.650 1.00 39.94 533 ARG A C 1
ATOM 3761 O O . ARG A 1 533 ? 15.480 19.335 -60.435 1.00 39.94 533 ARG A O 1
ATOM 3768 N N . HIS A 1 534 ? 14.347 19.912 -62.297 1.00 50.66 534 HIS A N 1
ATOM 3769 C CA . HIS A 1 534 ? 13.045 20.050 -61.653 1.00 50.66 534 HIS A CA 1
ATOM 3770 C C . HIS A 1 534 ? 12.051 19.070 -62.283 1.00 50.66 534 HIS A C 1
ATOM 3772 O O . HIS A 1 534 ? 12.131 18.751 -63.471 1.00 50.66 534 HIS A O 1
ATOM 3778 N N . PHE A 1 535 ? 11.151 18.549 -61.452 1.00 46.03 535 PHE A N 1
ATOM 3779 C CA . PHE A 1 535 ? 10.151 17.561 -61.843 1.00 46.03 535 PHE A CA 1
ATOM 3780 C C . PHE A 1 535 ? 8.899 18.269 -62.366 1.00 46.03 535 PHE A C 1
ATOM 3782 O O . PHE A 1 535 ? 8.315 19.089 -61.653 1.00 46.03 535 PHE A O 1
ATOM 3789 N N . ASP A 1 536 ? 8.500 17.974 -63.6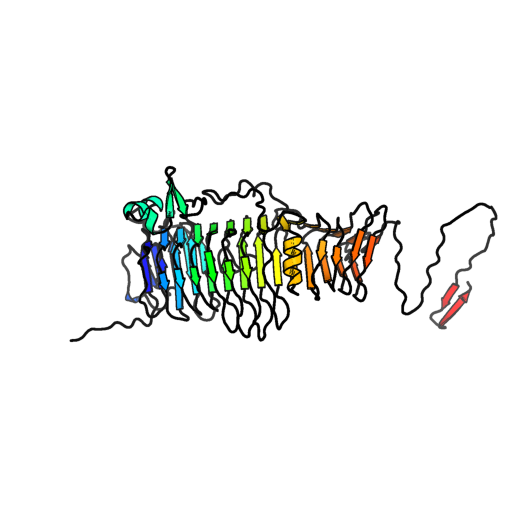06 1.00 55.28 536 ASP A N 1
ATOM 3790 C CA . ASP A 1 536 ? 7.278 18.528 -64.193 1.00 55.28 536 ASP A CA 1
ATOM 3791 C C . ASP A 1 536 ? 6.090 17.613 -63.878 1.00 55.28 536 ASP A C 1
ATOM 3793 O O . ASP A 1 536 ? 5.878 16.566 -64.498 1.00 55.28 536 ASP A O 1
ATOM 3797 N N . TRP A 1 537 ? 5.285 18.048 -62.912 1.00 41.62 537 TRP A N 1
ATOM 3798 C CA . TRP A 1 537 ? 4.118 17.323 -62.415 1.00 41.62 537 TRP A CA 1
ATOM 3799 C C . TRP A 1 537 ? 3.008 17.130 -63.458 1.00 41.62 537 TRP A C 1
ATOM 3801 O O . TRP A 1 537 ? 2.174 16.243 -63.288 1.00 41.62 537 TRP A O 1
ATOM 3811 N N . ASN A 1 538 ? 3.003 17.890 -64.559 1.00 49.38 538 ASN A N 1
ATOM 3812 C CA . ASN A 1 538 ? 2.005 17.721 -65.621 1.00 49.38 538 ASN A CA 1
ATOM 3813 C C . ASN A 1 538 ? 2.386 16.639 -66.639 1.00 49.38 538 ASN A C 1
ATOM 3815 O O . ASN A 1 538 ? 1.528 16.179 -67.393 1.00 49.38 538 ASN A O 1
ATOM 3819 N N . ARG A 1 539 ? 3.661 16.234 -66.684 1.00 53.50 539 ARG A N 1
ATOM 3820 C CA . ARG A 1 539 ? 4.172 15.221 -67.624 1.00 53.50 539 ARG A CA 1
ATOM 3821 C C . ARG A 1 539 ? 4.769 13.993 -66.947 1.00 53.50 539 ARG A C 1
ATOM 3823 O O . ARG A 1 539 ? 5.036 13.024 -67.649 1.00 53.50 539 ARG A O 1
ATOM 3830 N N . TRP A 1 540 ? 4.929 14.022 -65.622 1.00 46.34 540 TRP A N 1
ATOM 3831 C CA . TRP A 1 540 ? 5.511 12.933 -64.832 1.00 46.34 540 TRP A CA 1
ATOM 3832 C C . TRP A 1 540 ? 6.914 12.530 -65.306 1.00 46.34 540 TRP A C 1
ATOM 3834 O O . TRP A 1 540 ? 7.256 11.351 -65.341 1.00 46.34 540 TRP A O 1
ATOM 3844 N N . ASP A 1 541 ? 7.738 13.518 -65.662 1.00 51.50 541 ASP A N 1
ATOM 3845 C CA . ASP A 1 541 ? 9.123 13.283 -66.069 1.00 51.50 541 ASP A CA 1
ATOM 3846 C C . ASP A 1 541 ? 10.054 14.424 -65.613 1.00 51.50 541 ASP A C 1
ATOM 3848 O O . ASP A 1 541 ? 9.610 15.536 -65.298 1.00 51.50 541 ASP A O 1
ATOM 3852 N N . TRP A 1 542 ? 11.358 14.146 -65.552 1.00 52.34 542 TRP A N 1
ATOM 3853 C CA . TRP A 1 542 ? 12.382 15.099 -65.108 1.00 52.34 542 TRP A CA 1
ATOM 3854 C C . TRP A 1 542 ? 12.958 15.893 -66.281 1.00 52.34 542 TRP A C 1
ATOM 3856 O O . TRP A 1 542 ? 13.536 15.318 -67.204 1.00 52.34 542 TRP A O 1
ATOM 3866 N N . VAL A 1 543 ? 12.899 17.226 -66.208 1.00 55.81 543 VAL A N 1
ATOM 3867 C CA . VAL A 1 543 ? 13.423 18.113 -67.260 1.00 55.81 543 VAL A CA 1
ATOM 3868 C C . VAL A 1 543 ? 14.606 18.933 -66.734 1.00 55.81 543 VAL A C 1
ATOM 3870 O O . VAL A 1 543 ? 14.662 19.315 -65.563 1.00 55.81 543 VAL A O 1
ATOM 3873 N N . TRP A 1 544 ? 15.591 19.164 -67.603 1.00 52.12 544 TRP A N 1
ATOM 3874 C CA . TRP A 1 544 ? 16.768 19.986 -67.312 1.00 52.12 544 TRP A CA 1
ATOM 3875 C C . TRP A 1 544 ? 16.453 21.476 -67.494 1.00 52.12 544 TRP A C 1
ATOM 3877 O O . TRP A 1 544 ? 15.888 21.849 -68.523 1.00 52.12 544 TRP A O 1
ATOM 3887 N N . GLY A 1 545 ? 16.830 22.297 -66.507 1.00 49.03 545 GLY A N 1
ATOM 3888 C CA . GLY A 1 545 ? 16.835 23.764 -66.584 1.00 49.03 545 GLY A CA 1
ATOM 3889 C C . GLY A 1 545 ? 18.188 24.320 -67.003 1.00 49.03 545 GLY A C 1
ATOM 3890 O O . GLY A 1 545 ? 19.213 23.799 -66.499 1.00 49.03 545 GLY A O 1
#

Sequence (545 aa):
RSAERLWCQRQFVLLNPAGVLFGPNSALNLGGSFTATTADSVTFGTGNFGAIATNDYGALVGDPTGFTFSSDAPGSIVNGGNLAVSPGETLQLIGGQVINTGTLAAPGGAIVIAAVEGENRVRIAQDGLVLNLEVATLPNPSATPLPFTPLALPELLTGSGLSDAVGVLVNPNGTVSLTGSAVAIPTQPGIAVASGELLAAGGQVDILGDTVAVIDALVDAAAEFGGGQIRVGGDYLGSGPVPNAQVTYVDRNSVLNANATVDGDGGRIILWSDQATYNYSSLSVRGGVLGGDGGFVETSSAGYLDTRGAPDIGAPAGQGGTWLIDPPDINIGIFGGLNSSTGFVPGPAFSSSIVANANPSNLDIADLDAALASSGTVTVATTFTGLGTGNITFANDFTYSGVAAATLNLFAAGDINFDHAINSGAALNLIANAAGNVNFNSAGTFAINTAGGDVSFTGTEVVIGAGAGGHTINSGTGNVALIGSSGAPGSTGIVINPSWCVEHDQRNNFLDWDRQYQRSRGSRKYHHRWGQRHFDWNRWDWVWG

pLDDT: mean 81.31, std 20.2, range [24.25, 98.88]

Secondary structure (DSSP, 8-state):
---------S-EEEE-TT-EEE-TT-B---SS-EEEE--SEEEETTEEEETTS---GGG--SSEEEEEE-SSSPPEEEE-SEEE--TT-EEEEEESEEEE-SEEE-TTSEEEEEE--TTEEEEEE-SSS--EEEEEEPSS--PPPPSSPPPPHHHHHHTTT-TTTTTEEEPTTS-EEETT---EEP-STTEEEEEEEEE-TTSEEEEESSEEEEEEEEEE--BTTS--EEEESSSGGG-SSSPPPSEEEE-TT-EEE--B-SBS---EEEE--SSEEEE-SEEE-PPPSSB----EEEEE-SSEEEE-S--B---SSS---EEEEE-SSEEEE---TTT---S----TT---TTTTT-PSEEEEHHHHHHHHHTT-EEEEE---SSSS---EEE-S-EEE--SS-EEEEEEESS-EEE-S-EEESS-EEEEEEESS-EEE--SS-EEEE-TT--EEEEES-EEE---TT-EEEE-TTS-EEEEE---STT--SEEE-TT-------SS----------------------PPEEEETTTTEEEE-

Foldseek 3Di:
DDPPPPQPPDEDEAEAQLEEEAFAADEDDHAAAYEYENAQWWDAPPAIDGPPDDGDPVRRDHDTFKGHFLDQFTAEYAHLYAYEYDEQHEYYYEIQEYAYAHAYYHENHEYYYEFDGGQWMWGFDDDPDDTFTAIGHHDPSPDDDDPDDRDFPVCVCVVVVCCVRSQKHQDPVRWIDGNPDPFTAARGGFEYEDAEEYHYACEEYETEGLEYEYDLYEAANHYAAFFYEYEFQADDVNDGRGHHHQEAYYAANYEHAREHAAEYEFYEYEDEHAQEYHALYAAEREGYLHYYFFEEYEQEYQAEYAHAAAYLQAYNHYAGEEYEYEYQEEEEEAQPGSVHDPPQDNYHVSDPPCRVPVPPYYDYLVSVLVNQLSNYEYAYFYDPSVPHAQEYEYPEEHENPHDEEGEYHYHGQEEYEPQYEYHYPDAYAYHHAYQAEHEHNHQAEHEHERHQYAAAHEYLAHYYDDHPHEYYYHNPNYYYHQAHPNPDPPDDNYHDDPNYDPDDPPPDDDDDDDDDDDDDDDDDDDDDDDFDWDADPVVRDIDTD